Protein AF-A0A814L2R9-F1 (afdb_monomer_lite)

Foldseek 3Di:
DDADDDAADPDAQEAAPEQDAHQELPRLLRHDDPHHAYAHHHNYAHAAYDLNNLQRQQHYAEHYHDQYAYQAYDPSVLNNLNHNYYYHHNYNYDPVRVVVVVVSNVLSNVVVVDPDCLQPDFVCLLVVVLVLQLLLLLLLQVLLLVLQQLLLVLDPDPVSPVCNPPVNSVVSSVVSSVVSNVLSPVSNVFWGRHNPDDRIDGDDPVSVVSVVCCLPVRNAPVSLVSLVVSLVSSVVSLVVVCVVVVVPPPDSPVVSVLVNQLSVLLSVVSCVLRVLLVVLVVVCVVCVPPDPVPDDPVRVVVNVVSNVVSVCSSRPVNSPCNVVSCCVRPPPVVVVVVVVVCCVVPVPDPDDDDDDDDDDDDDDDDDDDDDDDDDD

Structure (mmCIF, N/CA/C/O backbone):
data_AF-A0A814L2R9-F1
#
_entry.id   AF-A0A814L2R9-F1
#
loop_
_atom_site.group_PDB
_atom_site.id
_atom_site.type_symbol
_atom_site.label_atom_id
_atom_site.label_alt_id
_atom_site.label_comp_id
_atom_site.label_asym_id
_atom_site.label_entity_id
_atom_site.label_seq_id
_atom_site.pdbx_PDB_ins_code
_atom_site.Cartn_x
_atom_site.Cartn_y
_atom_site.Cartn_z
_atom_site.occupancy
_atom_site.B_iso_or_equiv
_atom_site.auth_seq_id
_atom_site.auth_comp_id
_atom_site.auth_asym_id
_atom_site.auth_atom_id
_atom_site.pdbx_PDB_model_num
ATOM 1 N N . MET A 1 1 ? 37.575 -17.448 -45.227 1.00 58.44 1 MET A N 1
ATOM 2 C CA . MET A 1 1 ? 37.339 -16.451 -44.166 1.00 58.44 1 MET A CA 1
ATOM 3 C C . MET A 1 1 ? 36.187 -15.574 -44.598 1.00 58.44 1 MET A C 1
ATOM 5 O O . MET A 1 1 ? 36.196 -15.105 -45.732 1.00 58.44 1 MET A O 1
ATOM 9 N N . ILE A 1 2 ? 35.176 -15.445 -43.745 1.00 70.38 2 ILE A N 1
ATOM 10 C CA . ILE A 1 2 ? 33.985 -14.631 -43.993 1.00 70.38 2 ILE A CA 1
ATOM 11 C C . ILE A 1 2 ? 34.269 -13.216 -43.478 1.00 70.38 2 ILE A C 1
ATOM 13 O O . ILE A 1 2 ? 34.720 -13.047 -42.348 1.00 70.38 2 ILE A O 1
ATOM 17 N N . ASN A 1 3 ? 34.029 -12.203 -44.309 1.00 72.69 3 ASN A N 1
ATOM 18 C CA . ASN A 1 3 ? 34.207 -10.786 -43.964 1.00 72.69 3 ASN A CA 1
ATOM 19 C C . ASN A 1 3 ? 32.880 -10.006 -43.906 1.00 72.69 3 ASN A C 1
ATOM 21 O O . ASN A 1 3 ? 32.852 -8.894 -43.384 1.00 72.69 3 ASN A O 1
ATOM 25 N N . HIS A 1 4 ? 31.779 -10.604 -44.375 1.00 67.62 4 HIS A N 1
ATOM 26 C CA . HIS A 1 4 ? 30.427 -10.053 -44.298 1.00 67.62 4 HIS A CA 1
ATOM 27 C C . HIS A 1 4 ? 29.399 -11.157 -44.044 1.00 67.62 4 HIS A C 1
ATOM 29 O O . HIS A 1 4 ? 29.551 -12.283 -44.518 1.00 67.62 4 HIS A O 1
ATOM 35 N N . LEU A 1 5 ? 28.337 -10.824 -43.314 1.00 64.94 5 LEU A N 1
ATOM 36 C CA . LEU A 1 5 ? 27.231 -11.740 -43.065 1.00 64.94 5 LEU A CA 1
ATOM 37 C C . LEU A 1 5 ? 26.356 -11.893 -44.325 1.00 64.94 5 LEU A C 1
ATOM 39 O O . LEU A 1 5 ? 26.053 -10.893 -44.978 1.00 64.94 5 LEU A O 1
ATOM 43 N N . PRO A 1 6 ? 25.921 -13.115 -44.675 1.00 59.91 6 PRO A N 1
ATOM 44 C CA . PRO A 1 6 ? 24.971 -13.327 -45.763 1.00 59.91 6 PRO A CA 1
ATOM 45 C C . PRO A 1 6 ? 23.610 -12.695 -45.433 1.00 59.91 6 PRO A C 1
ATOM 47 O O . PRO A 1 6 ? 23.084 -12.854 -44.332 1.00 59.91 6 PRO A O 1
ATOM 50 N N . ALA A 1 7 ? 23.021 -11.990 -46.401 1.00 55.38 7 ALA A N 1
ATOM 51 C CA . ALA A 1 7 ? 21.691 -11.419 -46.244 1.00 55.38 7 ALA A CA 1
ATOM 52 C C . ALA A 1 7 ? 20.633 -12.537 -46.240 1.00 55.38 7 ALA A C 1
ATOM 54 O O . ALA A 1 7 ? 20.507 -13.266 -47.221 1.00 55.38 7 ALA A O 1
ATOM 55 N N . ASN A 1 8 ? 19.841 -12.599 -45.164 1.00 56.44 8 ASN A N 1
ATOM 56 C CA . ASN A 1 8 ? 18.632 -13.419 -45.020 1.00 56.44 8 ASN A CA 1
ATOM 57 C C . ASN A 1 8 ? 18.855 -14.941 -44.888 1.00 56.44 8 ASN A C 1
ATOM 59 O O . ASN A 1 8 ? 18.829 -15.676 -45.875 1.00 56.44 8 ASN A O 1
ATOM 63 N N . ILE A 1 9 ? 18.982 -15.431 -43.648 1.00 59.94 9 ILE A N 1
ATOM 64 C CA . ILE A 1 9 ? 18.938 -16.871 -43.340 1.00 59.94 9 ILE A CA 1
ATOM 65 C C . ILE A 1 9 ? 17.912 -17.111 -42.221 1.00 59.94 9 ILE A C 1
ATOM 67 O O . ILE A 1 9 ? 18.272 -17.080 -41.046 1.00 59.94 9 ILE A O 1
ATOM 71 N N . PRO A 1 10 ? 16.626 -17.318 -42.550 1.00 57.91 10 PRO A N 1
ATOM 72 C CA . PRO A 1 10 ? 15.598 -17.539 -41.538 1.00 57.91 10 PRO A CA 1
ATOM 73 C C . PRO A 1 10 ? 15.782 -18.891 -40.825 1.00 57.91 10 PRO A C 1
ATOM 75 O O . PRO A 1 10 ? 16.222 -19.868 -41.428 1.00 57.91 10 PRO A O 1
ATOM 78 N N . ASN A 1 11 ? 15.360 -18.962 -39.558 1.00 60.81 11 ASN A N 1
ATOM 79 C CA . ASN A 1 11 ? 15.310 -20.158 -38.699 1.00 60.81 11 ASN A CA 1
ATOM 80 C C . ASN A 1 11 ? 16.655 -20.737 -38.217 1.00 60.81 11 ASN A C 1
ATOM 82 O O . ASN A 1 11 ? 16.765 -21.943 -37.996 1.00 60.81 11 ASN A O 1
ATOM 86 N N . LEU A 1 12 ? 17.675 -19.907 -38.002 1.00 64.06 12 LEU A N 1
ATOM 87 C CA . LEU A 1 12 ? 18.915 -20.365 -37.370 1.00 64.06 12 LEU A CA 1
ATOM 88 C C . LEU A 1 12 ? 18.778 -20.427 -35.844 1.00 64.06 12 LEU A C 1
ATOM 90 O O . LEU A 1 12 ? 18.510 -19.419 -35.196 1.00 64.06 12 LEU A O 1
ATOM 94 N N . HIS A 1 13 ? 19.008 -21.605 -35.263 1.00 69.44 13 HIS A N 1
ATOM 95 C CA . HIS A 1 13 ? 19.061 -21.786 -33.808 1.00 69.44 13 HIS A CA 1
ATOM 96 C C . HIS A 1 13 ? 20.446 -21.470 -33.226 1.00 69.44 13 HIS A C 1
ATOM 98 O O . HIS A 1 13 ? 20.541 -20.941 -32.124 1.00 69.44 13 HIS A O 1
ATOM 104 N N . ILE A 1 14 ? 21.518 -21.765 -33.962 1.00 78.44 14 ILE A N 1
ATOM 105 C CA . ILE A 1 14 ? 22.905 -21.582 -33.524 1.00 78.44 14 ILE A CA 1
ATOM 106 C C . ILE A 1 14 ? 23.670 -20.897 -34.655 1.00 78.44 14 ILE A C 1
ATOM 108 O O . ILE A 1 14 ? 23.582 -21.327 -35.806 1.00 78.44 14 ILE A O 1
ATOM 112 N N . ILE A 1 15 ? 24.403 -19.834 -34.329 1.00 80.38 15 ILE A N 1
ATOM 113 C CA . ILE A 1 15 ? 25.291 -19.125 -35.253 1.00 80.38 15 ILE A CA 1
ATOM 114 C C . ILE A 1 15 ? 26.666 -19.046 -34.604 1.00 80.38 15 ILE A C 1
ATOM 116 O O . ILE A 1 15 ? 26.837 -18.351 -33.608 1.00 80.38 15 ILE A O 1
ATOM 120 N N . GLU A 1 16 ? 27.640 -19.730 -35.193 1.00 85.69 16 GLU A N 1
ATOM 121 C CA . GLU A 1 16 ? 29.040 -19.705 -34.768 1.00 85.69 16 GLU A CA 1
ATOM 122 C C . GLU A 1 16 ? 29.895 -19.261 -35.954 1.00 85.69 16 GLU A C 1
ATOM 124 O O . GLU A 1 16 ? 30.059 -19.992 -36.930 1.00 85.69 16 GLU A O 1
ATOM 129 N N . LEU A 1 17 ? 30.404 -18.034 -35.893 1.00 85.94 17 LEU A N 1
ATOM 130 C CA . LEU A 1 17 ? 31.302 -17.442 -36.886 1.00 85.94 17 LEU A CA 1
ATOM 131 C C . LEU A 1 17 ? 32.619 -17.011 -36.232 1.00 85.94 17 LEU A C 1
ATOM 133 O O . LEU A 1 17 ? 33.206 -15.987 -36.594 1.00 85.94 17 LEU A O 1
ATOM 137 N N . ASP A 1 18 ? 33.088 -17.805 -35.277 1.00 89.38 18 ASP A N 1
ATOM 138 C CA . ASP A 1 18 ? 34.347 -17.571 -34.579 1.00 89.38 18 ASP A CA 1
ATOM 139 C C . ASP A 1 18 ? 35.538 -17.604 -35.554 1.00 89.38 18 ASP A C 1
ATOM 141 O O . ASP A 1 18 ? 35.489 -18.276 -36.589 1.00 89.38 18 ASP A O 1
ATOM 145 N N . SER A 1 19 ? 36.618 -16.883 -35.236 1.00 92.06 19 SER A N 1
ATOM 146 C CA . SER A 1 19 ? 37.861 -16.867 -36.031 1.00 92.06 19 SER A CA 1
ATOM 147 C C . SER A 1 19 ? 37.668 -16.438 -37.496 1.00 92.06 19 SER A C 1
ATOM 149 O O . SER A 1 19 ? 38.195 -17.055 -38.427 1.00 92.06 19 SER A O 1
ATOM 151 N N . ASN A 1 20 ? 36.898 -15.371 -37.714 1.00 90.12 20 ASN A N 1
ATOM 152 C CA . ASN A 1 20 ? 36.673 -14.762 -39.028 1.00 90.12 20 ASN A CA 1
ATOM 153 C C . ASN A 1 20 ? 37.223 -13.324 -39.087 1.00 90.12 20 ASN A C 1
ATOM 155 O O . ASN A 1 20 ? 37.929 -12.858 -38.194 1.00 90.12 20 ASN A O 1
ATOM 159 N N . GLU A 1 21 ? 36.945 -12.611 -40.181 1.00 89.00 21 GLU A N 1
ATOM 160 C CA . GLU A 1 21 ? 37.426 -11.241 -40.393 1.00 89.00 21 GLU A CA 1
ATOM 161 C C . GLU A 1 21 ? 36.296 -10.207 -40.339 1.00 89.00 21 GLU A C 1
ATOM 163 O O . GLU A 1 21 ? 36.368 -9.166 -40.995 1.00 89.00 21 GLU A O 1
ATOM 168 N N . LEU A 1 22 ? 35.240 -10.481 -39.569 1.00 86.69 22 LEU A N 1
ATOM 169 C CA . LEU A 1 22 ? 34.105 -9.570 -39.436 1.00 86.69 22 LEU A CA 1
ATOM 170 C C . LEU A 1 22 ? 34.544 -8.279 -38.743 1.00 86.69 22 LEU A C 1
ATOM 172 O O . LEU A 1 22 ? 35.148 -8.318 -37.675 1.00 86.69 22 LEU A O 1
ATOM 176 N N . THR A 1 23 ? 34.219 -7.132 -39.339 1.00 87.50 23 THR A N 1
ATOM 177 C CA . THR A 1 23 ? 34.561 -5.798 -38.805 1.00 87.50 23 THR A CA 1
ATOM 178 C C . THR A 1 23 ? 33.380 -5.079 -38.157 1.00 87.50 23 THR A C 1
ATOM 180 O O . THR A 1 23 ? 33.569 -4.167 -37.353 1.00 87.50 23 THR A O 1
ATOM 183 N N . SER A 1 24 ? 32.155 -5.501 -38.468 1.00 83.88 24 SER A N 1
ATOM 184 C CA . SER A 1 24 ? 30.922 -4.984 -37.873 1.00 83.88 24 SER A CA 1
ATOM 185 C C . SER A 1 24 ? 29.839 -6.058 -37.869 1.00 83.88 24 SER A C 1
ATOM 187 O O . SER A 1 24 ? 29.825 -6.937 -38.732 1.00 83.88 24 SER A O 1
ATOM 189 N N . LEU A 1 25 ? 28.898 -5.955 -36.929 1.00 76.50 25 LEU A N 1
ATOM 190 C CA . LEU A 1 25 ? 27.662 -6.742 -36.936 1.00 76.50 25 LEU A CA 1
ATOM 191 C C . LEU A 1 25 ? 26.531 -5.941 -37.589 1.00 76.50 25 LEU A C 1
ATOM 193 O O . LEU A 1 25 ? 25.571 -5.534 -36.936 1.00 76.50 25 LEU A O 1
ATOM 197 N N . SER A 1 26 ? 26.667 -5.676 -38.886 1.00 68.19 26 SER A N 1
ATOM 198 C CA . SER A 1 26 ? 25.643 -5.031 -39.714 1.00 68.19 26 SER A CA 1
ATOM 199 C C . SER A 1 26 ? 24.892 -6.076 -40.554 1.00 68.19 26 SER A C 1
ATOM 201 O O . SER A 1 26 ? 25.478 -7.060 -40.999 1.00 68.19 26 SER A O 1
ATOM 203 N N . GLY A 1 27 ? 23.575 -5.907 -40.736 1.00 59.88 27 GLY A N 1
ATOM 204 C CA . GLY A 1 27 ? 22.735 -6.857 -41.489 1.00 59.88 27 GLY A CA 1
ATOM 205 C C . GLY A 1 27 ? 22.185 -8.042 -40.678 1.00 59.88 27 GLY A C 1
ATOM 206 O O . GLY A 1 27 ? 21.528 -8.918 -41.240 1.00 59.88 27 GLY A O 1
ATOM 207 N N . PHE A 1 28 ? 22.389 -8.049 -39.355 1.00 60.94 28 PHE A N 1
ATOM 208 C CA . PHE A 1 28 ? 21.887 -9.087 -38.441 1.00 60.94 28 PHE A CA 1
ATOM 209 C C . PHE A 1 28 ? 20.352 -9.112 -38.316 1.00 60.94 28 PHE A C 1
ATOM 211 O O . PHE A 1 28 ? 19.759 -10.141 -37.988 1.00 60.94 28 PHE A O 1
ATOM 218 N N . GLU 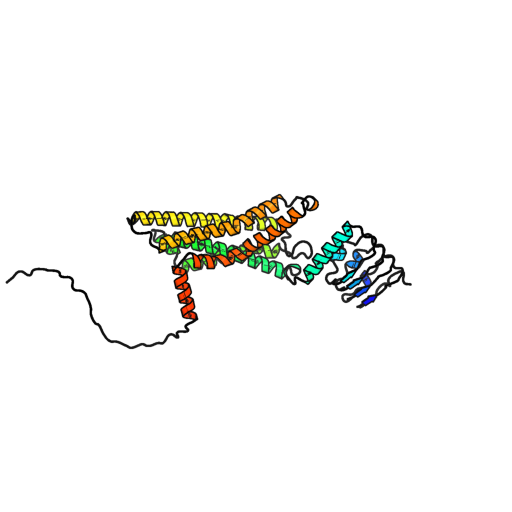A 1 29 ? 19.714 -7.987 -38.652 1.00 55.03 29 GLU A N 1
ATOM 219 C CA . GLU A 1 29 ? 18.262 -7.752 -38.640 1.00 55.03 29 GLU A CA 1
ATOM 220 C C . GLU A 1 29 ? 17.450 -8.750 -39.476 1.00 55.03 29 GLU A C 1
ATOM 222 O O . GLU A 1 29 ? 16.241 -8.886 -39.272 1.00 55.03 29 GLU A O 1
ATOM 227 N N . MET A 1 30 ? 18.103 -9.415 -40.437 1.00 47.50 30 MET A N 1
ATOM 228 C CA . MET A 1 30 ? 17.494 -10.371 -41.366 1.00 47.50 30 MET A CA 1
ATOM 229 C C . MET A 1 30 ? 17.821 -11.841 -41.055 1.00 47.50 30 MET A C 1
ATOM 231 O O . MET A 1 30 ? 17.316 -12.725 -41.741 1.00 47.50 30 MET A O 1
ATOM 235 N N . ILE A 1 31 ? 18.683 -12.123 -40.073 1.00 52.44 31 ILE A N 1
ATOM 236 C CA . ILE A 1 31 ? 19.224 -13.476 -39.821 1.00 52.44 31 ILE A CA 1
ATOM 237 C C . ILE A 1 31 ? 18.552 -14.132 -38.604 1.00 52.44 31 ILE A C 1
ATOM 239 O O . ILE A 1 31 ? 18.408 -15.349 -38.537 1.00 52.44 31 ILE A O 1
ATOM 243 N N . THR A 1 32 ? 18.082 -13.335 -37.646 1.00 51.06 32 THR A N 1
ATOM 244 C CA . THR A 1 32 ? 17.493 -13.837 -36.399 1.00 51.06 32 THR A CA 1
ATOM 245 C C . THR A 1 32 ? 15.973 -13.741 -36.434 1.00 51.06 32 THR A C 1
ATOM 247 O O . THR A 1 32 ? 15.366 -12.749 -36.050 1.00 51.06 32 THR A O 1
ATOM 250 N N . SER A 1 33 ? 15.324 -14.794 -36.927 1.00 50.09 33 SER A N 1
ATOM 251 C CA . SER A 1 33 ? 13.888 -14.993 -36.723 1.00 50.09 33 SER A CA 1
ATOM 252 C C . SER A 1 33 ? 13.667 -15.735 -35.402 1.00 50.09 33 SER A C 1
ATOM 254 O O . SER A 1 33 ? 13.983 -16.920 -35.346 1.00 50.09 33 SER A O 1
ATOM 256 N N . HIS A 1 34 ? 13.150 -15.053 -34.374 1.00 54.00 34 HIS A N 1
ATOM 257 C CA . HIS A 1 34 ? 12.438 -15.545 -33.171 1.00 54.00 34 HIS A CA 1
ATOM 258 C C . HIS A 1 34 ? 12.885 -16.848 -32.458 1.00 54.00 34 HIS A C 1
ATOM 260 O O . HIS A 1 34 ? 12.112 -17.372 -31.664 1.00 54.00 34 HIS A O 1
ATOM 266 N N . ASN A 1 35 ? 14.063 -17.421 -32.734 1.00 54.88 35 ASN A N 1
ATOM 267 C CA . ASN A 1 35 ? 14.415 -18.774 -32.281 1.00 54.88 35 ASN A CA 1
ATOM 268 C C . ASN A 1 35 ? 15.926 -19.049 -32.121 1.00 54.88 35 ASN A C 1
ATOM 270 O O . ASN A 1 35 ? 16.304 -20.182 -31.810 1.00 54.88 35 ASN A O 1
ATOM 274 N N . SER A 1 36 ? 16.809 -18.067 -32.325 1.00 59.69 36 SER A N 1
ATOM 275 C CA . SER A 1 36 ? 18.253 -18.269 -32.127 1.00 59.69 36 SER A CA 1
ATOM 276 C C . SER A 1 36 ? 18.575 -18.359 -30.638 1.00 59.69 36 SER A C 1
ATOM 278 O O . SER A 1 36 ? 18.207 -17.463 -29.887 1.00 59.69 36 SER A O 1
ATOM 280 N N . THR A 1 37 ? 19.247 -19.426 -30.207 1.00 65.94 37 THR A N 1
ATOM 281 C CA . THR A 1 37 ? 19.636 -19.675 -28.814 1.00 65.94 37 THR A CA 1
ATOM 282 C C . THR A 1 37 ? 21.094 -19.313 -28.536 1.00 65.94 37 THR A C 1
ATOM 284 O O . THR A 1 37 ? 21.375 -18.875 -27.420 1.00 65.94 37 THR A O 1
ATOM 287 N N . LEU A 1 38 ? 21.995 -19.438 -29.519 1.00 81.56 38 LEU A N 1
ATOM 288 C CA . LEU A 1 38 ? 23.429 -19.158 -29.371 1.00 81.56 38 LEU A CA 1
ATOM 289 C C . LEU A 1 38 ? 23.977 -18.342 -30.546 1.00 81.56 38 LEU A C 1
ATOM 291 O O . LEU A 1 38 ? 23.778 -18.704 -31.706 1.00 81.56 38 LEU A O 1
ATOM 295 N N . LEU A 1 39 ? 24.705 -17.274 -30.222 1.00 84.94 39 LEU A N 1
ATOM 296 C CA . LEU A 1 39 ? 25.455 -16.424 -31.140 1.00 84.94 39 LEU A CA 1
ATOM 297 C C . LEU A 1 39 ? 26.927 -16.353 -30.703 1.00 84.94 39 LEU A C 1
ATOM 299 O O . LEU A 1 39 ? 27.218 -15.868 -29.611 1.00 84.94 39 LEU A O 1
ATOM 303 N N . SER A 1 40 ? 27.859 -16.781 -31.548 1.00 88.12 40 SER A N 1
ATOM 304 C CA . SER A 1 40 ? 29.299 -16.722 -31.283 1.00 88.12 40 SER A CA 1
ATOM 305 C C . SER A 1 40 ? 30.037 -16.051 -32.438 1.00 88.12 40 SER A C 1
ATOM 307 O O . SER A 1 40 ? 29.907 -16.464 -33.592 1.00 88.12 40 SER A O 1
ATOM 309 N N . PHE A 1 41 ? 30.783 -14.993 -32.121 1.00 89.25 41 PHE A N 1
ATOM 310 C CA . PHE A 1 41 ? 31.654 -14.248 -33.037 1.00 89.25 41 PHE A CA 1
ATOM 311 C C . PHE A 1 41 ? 33.008 -13.951 -32.384 1.00 89.25 41 PHE A C 1
ATOM 313 O O . PHE A 1 41 ? 33.573 -12.864 -32.552 1.00 89.25 41 PHE A O 1
ATOM 320 N N . ASN A 1 42 ? 33.521 -14.887 -31.592 1.00 91.19 42 ASN A N 1
ATOM 321 C CA . ASN A 1 42 ? 34.821 -14.738 -30.951 1.00 91.19 42 ASN A CA 1
ATOM 322 C C . ASN A 1 42 ? 35.927 -14.598 -32.000 1.00 91.19 42 ASN A C 1
ATOM 324 O O . ASN A 1 42 ? 35.786 -15.064 -33.132 1.00 91.19 42 ASN A O 1
ATOM 328 N N . ASP A 1 43 ? 37.030 -13.956 -31.629 1.00 93.75 43 ASP A N 1
ATOM 329 C CA . ASP A 1 43 ? 38.234 -13.881 -32.466 1.00 93.75 43 ASP A CA 1
ATOM 330 C C . ASP A 1 43 ? 37.954 -13.278 -33.854 1.00 93.75 43 ASP A C 1
ATOM 332 O O . ASP A 1 43 ? 38.325 -13.824 -34.893 1.00 93.75 43 ASP A O 1
ATOM 336 N N . ASN A 1 44 ? 37.252 -12.146 -33.871 1.00 92.56 44 ASN A N 1
ATOM 337 C CA . ASN A 1 44 ? 36.968 -11.367 -35.074 1.00 92.56 44 ASN A CA 1
ATOM 338 C C . ASN A 1 44 ? 37.599 -9.961 -34.959 1.00 92.56 44 ASN A C 1
ATOM 340 O O . ASN A 1 44 ? 38.417 -9.675 -34.082 1.00 92.56 44 ASN A O 1
ATOM 344 N N . LYS A 1 45 ? 37.270 -9.054 -35.884 1.00 92.56 45 LYS A N 1
ATOM 345 C CA . LYS A 1 45 ? 37.762 -7.665 -35.906 1.00 92.56 45 LYS A CA 1
ATOM 346 C C . LYS A 1 45 ? 36.629 -6.661 -35.648 1.00 92.56 45 LYS A C 1
ATOM 348 O O . LYS A 1 45 ? 36.704 -5.531 -36.128 1.00 92.56 45 LYS A O 1
ATOM 353 N N . ILE A 1 46 ? 35.578 -7.060 -34.923 1.00 91.31 46 ILE A N 1
ATOM 354 C CA . ILE A 1 46 ? 34.348 -6.270 -34.767 1.00 91.31 46 ILE A CA 1
ATOM 355 C C . ILE A 1 46 ? 34.644 -5.026 -33.929 1.00 91.31 46 ILE A C 1
ATOM 357 O O . ILE A 1 46 ? 34.995 -5.143 -32.757 1.00 91.31 46 ILE A O 1
ATOM 361 N N . GLY A 1 47 ? 34.509 -3.845 -34.535 1.00 88.62 47 GLY A N 1
ATOM 362 C CA . GLY A 1 47 ? 34.730 -2.555 -33.871 1.00 88.62 47 GLY A CA 1
ATOM 363 C C . GLY A 1 47 ? 33.457 -1.915 -33.319 1.00 88.62 47 GLY A C 1
ATOM 364 O O . GLY A 1 47 ? 33.515 -1.175 -32.343 1.00 88.62 47 GLY A O 1
ATOM 365 N N . SER A 1 48 ? 32.301 -2.214 -33.917 1.00 84.31 48 SER A N 1
ATOM 366 C CA . SER A 1 48 ? 31.013 -1.655 -33.505 1.00 84.31 48 SER A CA 1
ATOM 367 C C . SER A 1 48 ? 29.844 -2.601 -33.791 1.00 84.31 48 SER A C 1
ATOM 369 O O . SER A 1 48 ? 29.895 -3.459 -34.683 1.00 84.31 48 SER A O 1
ATOM 371 N N . ILE A 1 49 ? 28.770 -2.423 -33.019 1.00 83.62 49 ILE A N 1
ATOM 372 C CA . ILE A 1 49 ? 27.497 -3.135 -33.162 1.00 83.62 49 ILE A CA 1
ATOM 373 C C . ILE A 1 49 ? 26.416 -2.085 -33.396 1.00 83.62 49 ILE A C 1
ATOM 375 O O . ILE A 1 49 ? 26.285 -1.150 -32.609 1.00 83.62 49 ILE A O 1
ATOM 379 N N . SER A 1 50 ? 25.644 -2.208 -34.476 1.00 79.38 50 SER A N 1
ATOM 380 C CA . SER A 1 50 ? 24.553 -1.267 -34.731 1.00 79.38 50 SER A CA 1
ATOM 381 C C . SER A 1 50 ? 23.358 -1.566 -33.827 1.00 79.38 50 SER A C 1
ATOM 383 O O . SER A 1 50 ? 23.018 -2.722 -33.565 1.00 79.38 50 SER A O 1
ATOM 385 N N . SER A 1 51 ? 22.673 -0.514 -33.382 1.00 71.88 51 SER A N 1
ATOM 386 C CA . SER A 1 51 ? 21.503 -0.663 -32.515 1.00 71.88 51 SER A CA 1
ATOM 387 C C . SER A 1 51 ? 20.344 -1.393 -33.192 1.00 71.88 51 SER A C 1
ATOM 389 O O . SER A 1 51 ? 19.647 -2.200 -32.576 1.00 71.88 51 SER A O 1
ATOM 391 N N . ALA A 1 52 ? 20.183 -1.155 -34.492 1.00 68.38 52 ALA A N 1
ATOM 392 C CA . ALA A 1 52 ? 19.176 -1.804 -35.311 1.00 68.38 52 ALA A CA 1
ATOM 393 C C . ALA A 1 52 ? 19.407 -3.326 -35.419 1.00 68.38 52 ALA A C 1
ATOM 395 O O . ALA A 1 52 ? 18.446 -4.085 -35.294 1.00 68.38 52 ALA A O 1
ATOM 396 N N . SER A 1 53 ? 20.668 -3.785 -35.484 1.00 68.50 53 SER A N 1
ATOM 397 C CA . SER A 1 53 ? 21.013 -5.216 -35.476 1.00 68.50 53 SER A CA 1
ATOM 398 C C . SER A 1 53 ? 20.580 -5.941 -34.202 1.00 68.50 53 SER A C 1
ATOM 400 O O . SER A 1 53 ? 20.219 -7.110 -34.279 1.00 68.50 53 SER A O 1
ATOM 402 N N . LEU A 1 54 ? 20.589 -5.273 -33.043 1.00 70.31 54 LEU A N 1
ATOM 403 C CA . LEU A 1 54 ? 20.205 -5.876 -31.758 1.00 70.31 54 LEU A CA 1
ATOM 404 C C . LEU A 1 54 ? 18.698 -5.820 -31.487 1.00 70.31 54 LEU A C 1
ATOM 406 O O . LEU A 1 54 ? 18.174 -6.650 -30.748 1.00 70.31 54 LEU A O 1
ATOM 410 N N . ALA A 1 55 ? 17.982 -4.878 -32.104 1.00 62.88 55 ALA A N 1
ATOM 411 C CA . ALA A 1 55 ? 16.565 -4.637 -31.832 1.00 62.88 55 ALA A CA 1
ATOM 412 C C . ALA A 1 55 ? 15.627 -5.799 -32.212 1.00 62.88 55 ALA A C 1
ATOM 414 O O . ALA A 1 55 ? 14.467 -5.803 -31.803 1.00 62.88 55 ALA A O 1
ATOM 415 N N . ARG A 1 56 ? 16.111 -6.773 -32.993 1.00 59.47 56 ARG A N 1
ATOM 416 C CA . ARG A 1 56 ? 15.347 -7.945 -33.456 1.00 59.47 56 ARG A CA 1
ATOM 417 C C . ARG A 1 56 ? 15.808 -9.274 -32.851 1.00 59.47 56 ARG A C 1
ATOM 419 O O . ARG A 1 56 ? 15.260 -10.312 -33.199 1.00 59.47 56 ARG A O 1
ATOM 426 N N . ILE A 1 57 ? 16.783 -9.242 -31.943 1.00 65.81 57 ILE A N 1
ATOM 427 C CA . ILE A 1 57 ? 17.345 -10.426 -31.289 1.00 65.81 57 ILE A CA 1
ATOM 428 C C . ILE A 1 57 ? 16.644 -10.619 -29.936 1.00 65.81 57 ILE A C 1
ATOM 430 O O . ILE A 1 57 ? 17.204 -10.337 -28.879 1.00 65.81 57 ILE A O 1
ATOM 434 N N . ASP A 1 58 ? 15.382 -11.042 -29.955 1.00 61.00 58 ASP A N 1
ATOM 435 C CA . ASP A 1 58 ? 14.548 -11.147 -28.752 1.00 61.00 58 ASP A CA 1
ATOM 436 C C . ASP A 1 58 ? 14.721 -12.462 -27.969 1.00 61.00 58 ASP A C 1
ATOM 438 O O . ASP A 1 58 ? 14.362 -12.493 -26.795 1.00 61.00 58 ASP A O 1
ATOM 442 N N . THR A 1 59 ? 15.320 -13.507 -28.562 1.00 64.75 59 THR A N 1
ATOM 443 C CA . THR A 1 59 ? 15.359 -14.873 -27.983 1.00 64.75 59 THR A CA 1
ATOM 444 C C . THR A 1 59 ? 16.750 -15.454 -27.686 1.00 64.75 59 THR A C 1
ATOM 446 O O . THR A 1 59 ? 16.860 -16.638 -27.353 1.00 64.75 59 THR A O 1
ATOM 449 N N . VAL A 1 60 ? 17.833 -14.685 -27.843 1.00 76.38 60 VAL A N 1
ATOM 450 C CA . VAL A 1 60 ? 19.202 -15.222 -27.691 1.00 76.38 60 VAL A CA 1
ATOM 451 C C . VAL A 1 60 ? 19.556 -15.456 -26.229 1.00 76.38 60 VAL A C 1
ATOM 453 O O . VAL A 1 60 ? 19.491 -14.539 -25.418 1.00 76.38 60 VAL A O 1
ATOM 456 N N . ASN A 1 61 ? 19.988 -16.685 -25.915 1.00 75.19 61 ASN A N 1
ATOM 457 C CA . ASN A 1 61 ? 20.410 -17.081 -24.572 1.00 75.19 61 ASN A CA 1
ATOM 458 C C . ASN A 1 61 ? 21.909 -16.874 -24.342 1.00 75.19 61 ASN A C 1
ATOM 460 O O . ASN A 1 61 ? 22.321 -16.555 -23.228 1.00 75.19 61 ASN A O 1
ATOM 464 N N . GLU A 1 62 ? 22.737 -17.098 -25.359 1.00 82.56 62 GLU A N 1
ATOM 465 C CA . GLU A 1 62 ? 24.194 -17.042 -25.230 1.00 82.56 62 GLU A CA 1
ATOM 466 C C . GLU A 1 62 ? 24.780 -16.190 -26.355 1.00 82.56 62 GLU A C 1
ATOM 468 O O . GLU A 1 62 ? 24.523 -16.460 -27.527 1.00 82.56 62 GLU A O 1
ATOM 473 N N . PHE A 1 63 ? 25.543 -15.153 -26.002 1.00 85.94 63 PHE A N 1
ATOM 474 C CA . PHE A 1 63 ? 26.165 -14.241 -26.960 1.00 85.94 63 PHE A CA 1
ATOM 475 C C . PHE A 1 63 ? 27.646 -14.021 -26.626 1.00 85.94 63 PHE A C 1
ATOM 477 O O . PHE A 1 63 ? 27.998 -13.489 -25.569 1.00 85.94 63 PHE A O 1
ATOM 484 N N . TYR A 1 64 ? 28.521 -14.449 -27.532 1.00 88.44 64 TYR A N 1
ATOM 485 C CA . TYR A 1 64 ? 29.970 -14.431 -27.368 1.00 88.44 64 TYR A CA 1
ATOM 486 C C . TYR A 1 64 ? 30.627 -13.512 -28.408 1.00 88.44 64 TYR A C 1
ATOM 488 O O . TYR A 1 64 ? 30.454 -13.680 -29.613 1.00 88.44 64 TYR A O 1
ATOM 496 N N . LEU A 1 65 ? 31.377 -12.524 -27.923 1.00 88.94 65 LEU A N 1
ATOM 497 C CA . LEU A 1 65 ? 32.085 -11.483 -28.678 1.00 88.94 65 LEU A CA 1
ATOM 498 C C . LEU A 1 65 ? 33.511 -11.284 -28.144 1.00 88.94 65 LEU A C 1
ATOM 500 O O . LEU A 1 65 ? 34.087 -10.198 -28.258 1.00 88.94 65 LEU A O 1
ATOM 504 N N . SER A 1 66 ? 34.084 -12.301 -27.503 1.00 91.06 66 SER A N 1
ATOM 505 C CA . SER A 1 66 ? 35.423 -12.180 -26.931 1.00 91.06 66 SER A CA 1
ATOM 506 C C . SER A 1 66 ? 36.493 -12.024 -28.018 1.00 91.06 66 SER A C 1
ATOM 508 O O . SER A 1 66 ? 36.288 -12.447 -29.155 1.00 91.06 66 SER A O 1
ATOM 510 N N . ASN A 1 67 ? 37.617 -11.382 -27.688 1.00 92.50 67 ASN A N 1
ATOM 511 C CA . ASN A 1 67 ? 38.723 -11.123 -28.624 1.00 92.50 67 ASN A CA 1
ATOM 512 C C . ASN A 1 67 ? 38.272 -10.365 -29.892 1.00 92.50 67 ASN A C 1
ATOM 514 O O . ASN A 1 67 ? 38.465 -10.821 -31.017 1.00 92.50 67 ASN A O 1
ATOM 518 N N . ASN A 1 68 ? 37.650 -9.201 -29.700 1.00 93.75 68 ASN A N 1
ATOM 519 C CA . ASN A 1 68 ? 37.228 -8.291 -30.770 1.00 93.75 68 ASN A CA 1
ATOM 520 C C . ASN A 1 68 ? 37.801 -6.878 -30.527 1.00 93.75 68 ASN A C 1
ATOM 522 O O . ASN A 1 68 ? 38.733 -6.688 -29.742 1.00 93.75 68 ASN A O 1
ATOM 526 N N . GLN A 1 69 ? 37.302 -5.864 -31.238 1.00 93.88 69 GLN A N 1
ATOM 527 C CA . GLN A 1 69 ? 37.799 -4.485 -31.174 1.00 93.88 69 GLN A CA 1
ATOM 528 C C . GLN A 1 69 ? 36.746 -3.481 -30.682 1.00 93.88 69 GLN A C 1
ATOM 530 O O . GLN A 1 69 ? 36.886 -2.291 -30.958 1.00 93.88 69 GLN A O 1
ATOM 535 N N . LEU A 1 70 ? 35.722 -3.938 -29.952 1.00 90.06 70 LEU A N 1
ATOM 536 C CA . LEU A 1 70 ? 34.623 -3.096 -29.470 1.00 90.06 70 LEU A CA 1
ATOM 537 C C . LEU A 1 70 ? 35.138 -2.017 -28.515 1.00 90.06 70 LEU A C 1
ATOM 539 O O . LEU A 1 70 ? 35.836 -2.335 -27.550 1.00 90.06 70 LEU A O 1
ATOM 543 N N . THR A 1 71 ? 34.772 -0.766 -28.774 1.00 87.25 71 THR A N 1
ATOM 544 C CA . THR A 1 71 ? 35.064 0.388 -27.903 1.00 87.25 71 THR A CA 1
ATOM 545 C C . THR A 1 71 ? 33.866 0.806 -27.058 1.00 87.25 71 THR A C 1
ATOM 547 O O . THR A 1 71 ? 34.045 1.318 -25.961 1.00 87.25 71 THR A O 1
ATOM 550 N N . GLU A 1 72 ? 32.660 0.511 -27.535 1.00 82.88 72 GLU A N 1
ATOM 551 C CA . GLU A 1 72 ? 31.383 0.764 -26.869 1.00 82.88 72 GLU A CA 1
ATOM 552 C C . GLU A 1 72 ? 30.387 -0.352 -27.223 1.00 82.88 72 GLU A C 1
ATOM 554 O O . GLU A 1 72 ? 30.574 -1.084 -28.206 1.00 82.88 72 GLU A O 1
ATOM 559 N N . LEU A 1 73 ? 29.320 -0.478 -26.435 1.00 80.12 73 LEU A N 1
ATOM 560 C CA . LEU A 1 73 ? 28.135 -1.239 -26.818 1.00 80.12 73 LEU A CA 1
ATOM 561 C C . LEU A 1 73 ? 26.968 -0.271 -27.029 1.00 80.12 73 LEU A C 1
ATOM 563 O O . LEU A 1 73 ? 26.804 0.666 -26.256 1.00 80.12 73 LEU A O 1
ATOM 567 N N . PRO A 1 74 ? 26.121 -0.490 -28.044 1.00 77.88 74 PRO A N 1
ATOM 568 C CA . PRO A 1 74 ? 24.936 0.334 -28.219 1.00 77.88 74 PRO A CA 1
ATOM 569 C C . PRO A 1 74 ? 23.954 0.100 -27.066 1.00 77.88 74 PRO A C 1
ATOM 571 O O . PRO A 1 74 ? 23.759 -1.045 -26.642 1.00 77.88 74 PRO A O 1
ATOM 574 N N . ASP A 1 75 ? 23.247 1.156 -26.651 1.00 68.88 75 ASP A N 1
ATOM 575 C CA . ASP A 1 75 ? 22.226 1.087 -25.595 1.00 68.88 75 ASP A CA 1
ATOM 576 C C . ASP A 1 75 ? 21.287 -0.107 -25.797 1.00 68.88 75 ASP A C 1
ATOM 578 O O . ASP A 1 75 ? 21.029 -0.864 -24.873 1.00 68.88 75 ASP A O 1
ATOM 582 N N . SER A 1 76 ? 20.859 -0.356 -27.037 1.00 71.44 76 SER A N 1
ATOM 583 C CA . SER A 1 76 ? 19.969 -1.452 -27.450 1.00 71.44 76 SER A CA 1
ATOM 584 C C . SER A 1 76 ? 20.391 -2.870 -27.040 1.00 71.44 76 SER A C 1
ATOM 586 O O . SER A 1 76 ? 19.605 -3.792 -27.245 1.00 71.44 76 SER A O 1
ATOM 588 N N . ILE A 1 77 ? 21.577 -3.085 -26.462 1.00 73.81 77 ILE A N 1
ATOM 589 C CA . ILE A 1 77 ? 21.926 -4.351 -25.801 1.00 73.81 77 ILE A CA 1
ATOM 590 C C . ILE A 1 77 ? 20.890 -4.746 -24.727 1.00 73.81 77 ILE A C 1
ATOM 592 O O . ILE A 1 77 ? 20.651 -5.935 -24.528 1.00 73.81 77 ILE A O 1
ATOM 596 N N . TYR A 1 78 ? 20.172 -3.775 -24.134 1.00 65.94 78 TYR A N 1
ATOM 597 C CA . TYR A 1 78 ? 19.050 -4.031 -23.213 1.00 65.94 78 TYR A CA 1
ATOM 598 C C . TYR A 1 78 ? 17.858 -4.766 -23.851 1.00 65.94 78 TYR A C 1
ATOM 600 O O . TYR A 1 78 ? 16.989 -5.262 -23.134 1.00 65.94 78 TYR A O 1
ATOM 608 N N . LEU A 1 79 ? 17.757 -4.811 -25.185 1.00 65.88 79 LEU A N 1
ATOM 609 C CA . LEU A 1 79 ? 16.624 -5.431 -25.881 1.00 65.88 79 LEU A CA 1
ATOM 610 C C . LEU A 1 79 ? 16.708 -6.964 -25.921 1.00 65.88 79 LEU A C 1
ATOM 612 O O . LEU A 1 79 ? 15.689 -7.604 -26.189 1.00 65.88 79 LEU A O 1
ATOM 616 N N . ILE A 1 80 ? 17.871 -7.555 -25.620 1.00 71.81 80 ILE A N 1
ATOM 617 C CA . ILE A 1 80 ? 18.081 -9.011 -25.635 1.00 71.81 80 ILE A CA 1
ATOM 618 C C . ILE A 1 80 ? 17.583 -9.616 -24.316 1.00 71.81 80 ILE A C 1
ATOM 620 O O . ILE A 1 80 ? 18.338 -9.832 -23.368 1.00 71.81 80 ILE A O 1
ATOM 624 N N . LYS A 1 81 ? 16.276 -9.867 -24.243 1.00 65.00 81 LYS A N 1
ATOM 625 C CA . LYS A 1 81 ? 15.564 -10.193 -22.995 1.00 65.00 81 LYS A CA 1
ATOM 626 C C . LYS A 1 81 ? 15.924 -11.529 -22.364 1.00 65.00 81 LYS A C 1
ATOM 628 O O . LYS A 1 81 ? 15.709 -11.657 -21.167 1.00 65.00 81 LYS A O 1
ATOM 633 N N . ASP A 1 82 ? 16.438 -12.477 -23.143 1.00 67.94 82 ASP A N 1
ATOM 634 C CA . ASP A 1 82 ? 16.683 -13.861 -22.716 1.00 67.94 82 ASP A CA 1
ATOM 635 C C . ASP A 1 82 ? 18.177 -14.189 -22.527 1.00 67.94 82 ASP A C 1
ATOM 637 O O . ASP A 1 82 ? 18.538 -15.349 -22.324 1.00 67.94 82 ASP A O 1
ATOM 641 N N . LEU A 1 83 ? 19.055 -13.177 -22.539 1.00 73.12 83 LEU A N 1
ATOM 642 C CA . LEU A 1 83 ? 20.504 -13.370 -22.486 1.00 73.12 83 LEU A CA 1
ATOM 643 C C . LEU A 1 83 ? 20.974 -13.891 -21.116 1.00 73.12 83 LEU A C 1
ATOM 645 O O . LEU A 1 83 ? 20.995 -13.170 -20.121 1.00 73.12 83 LEU A O 1
ATOM 649 N N . LYS A 1 84 ? 21.402 -15.154 -21.071 1.00 71.31 84 LYS A N 1
ATOM 650 C CA . LYS A 1 84 ? 21.916 -15.856 -19.881 1.00 71.31 84 LYS A CA 1
ATOM 651 C C . LYS A 1 84 ? 23.432 -15.808 -19.774 1.00 71.31 84 LYS A C 1
ATOM 653 O O . LYS A 1 84 ? 23.969 -15.816 -18.669 1.00 71.31 84 LYS A O 1
ATOM 658 N N . LYS A 1 85 ? 24.126 -15.811 -20.912 1.00 75.75 85 LYS A N 1
ATOM 659 C CA . LYS A 1 85 ? 25.587 -15.737 -20.979 1.00 75.75 85 LYS A CA 1
ATOM 660 C C . LYS A 1 85 ? 25.993 -14.669 -21.977 1.00 75.75 85 LYS A C 1
ATOM 662 O O . LYS A 1 85 ? 25.617 -14.738 -23.143 1.00 75.75 85 LYS A O 1
ATOM 667 N N . PHE A 1 86 ? 26.795 -13.720 -21.515 1.00 83.12 86 PHE A N 1
ATOM 668 C CA . PHE A 1 86 ? 27.373 -12.683 -22.354 1.00 83.12 86 PHE A CA 1
ATOM 669 C C . PHE A 1 86 ? 28.872 -12.608 -22.104 1.00 83.12 86 PHE A C 1
ATOM 671 O O . PHE A 1 86 ? 29.298 -12.458 -20.958 1.00 83.12 86 PHE A O 1
ATOM 678 N N . ASN A 1 87 ? 29.674 -12.736 -23.158 1.00 81.75 87 ASN A N 1
ATOM 679 C CA . ASN A 1 87 ? 31.123 -12.616 -23.057 1.00 81.75 87 ASN A CA 1
ATOM 680 C C . ASN A 1 87 ? 31.645 -11.581 -24.048 1.00 81.75 87 ASN A C 1
ATOM 682 O O . ASN A 1 87 ? 31.543 -11.760 -25.255 1.00 81.75 87 ASN A O 1
ATOM 686 N N . ILE A 1 88 ? 32.266 -10.536 -23.517 1.00 86.06 88 ILE A N 1
ATOM 687 C CA . ILE A 1 88 ? 32.898 -9.446 -24.270 1.00 86.06 88 ILE A CA 1
ATOM 688 C C . ILE A 1 88 ? 34.351 -9.237 -23.830 1.00 86.06 88 ILE A C 1
ATOM 690 O O . ILE A 1 88 ? 34.924 -8.165 -24.031 1.00 86.06 88 ILE A O 1
ATOM 694 N N . GLN A 1 89 ? 34.954 -10.236 -23.183 1.00 82.94 89 GLN A N 1
ATOM 695 C CA . GLN A 1 89 ? 36.332 -10.149 -22.709 1.00 82.94 89 GLN A CA 1
ATOM 696 C C . GLN A 1 89 ? 37.298 -9.874 -23.865 1.00 82.94 89 GLN A C 1
ATOM 698 O O . GLN A 1 89 ? 37.050 -10.259 -25.005 1.00 82.94 89 GLN A O 1
ATOM 703 N N . ASN A 1 90 ? 38.411 -9.205 -23.561 1.00 86.19 90 ASN A N 1
ATOM 704 C CA . ASN A 1 90 ? 39.440 -8.860 -24.545 1.00 86.19 90 ASN A CA 1
ATOM 705 C C . ASN A 1 90 ? 38.899 -8.018 -25.720 1.00 86.19 90 ASN A C 1
ATOM 707 O O . ASN A 1 90 ? 39.176 -8.287 -26.884 1.00 86.19 90 ASN A O 1
ATOM 711 N N . ASN A 1 91 ? 38.122 -6.987 -25.381 1.00 89.50 91 ASN A N 1
ATOM 712 C CA . ASN A 1 91 ? 37.755 -5.872 -26.255 1.00 89.50 91 ASN A CA 1
ATOM 713 C C . ASN A 1 91 ? 38.416 -4.568 -25.765 1.00 89.50 91 ASN A C 1
ATOM 715 O O . ASN A 1 91 ? 39.076 -4.546 -24.722 1.00 89.50 91 ASN A O 1
ATOM 719 N N . LYS A 1 92 ? 38.225 -3.465 -26.494 1.00 90.00 92 LYS A N 1
ATOM 720 C CA . LYS A 1 92 ? 38.801 -2.138 -26.211 1.00 90.00 92 LYS A CA 1
ATOM 721 C C . LYS A 1 92 ? 37.843 -1.224 -25.427 1.00 90.00 92 LYS A C 1
ATOM 723 O O . LYS A 1 92 ? 37.881 -0.014 -25.596 1.00 90.00 92 LYS A O 1
ATOM 728 N N . LEU A 1 93 ? 36.988 -1.812 -24.587 1.00 84.88 93 LEU A N 1
ATOM 729 C CA . LEU A 1 93 ? 36.019 -1.084 -23.766 1.00 84.88 93 LEU A CA 1
ATOM 730 C C . LEU A 1 93 ? 36.727 -0.318 -22.642 1.00 84.88 93 LEU A C 1
ATOM 732 O O . LEU A 1 93 ? 37.550 -0.894 -21.908 1.00 84.88 93 LEU A O 1
ATOM 736 N N . ASP A 1 94 ? 36.356 0.947 -22.475 1.00 82.44 94 ASP A N 1
ATOM 737 C CA . ASP A 1 94 ? 36.824 1.785 -21.375 1.00 82.44 94 ASP A CA 1
ATOM 738 C C . ASP A 1 94 ?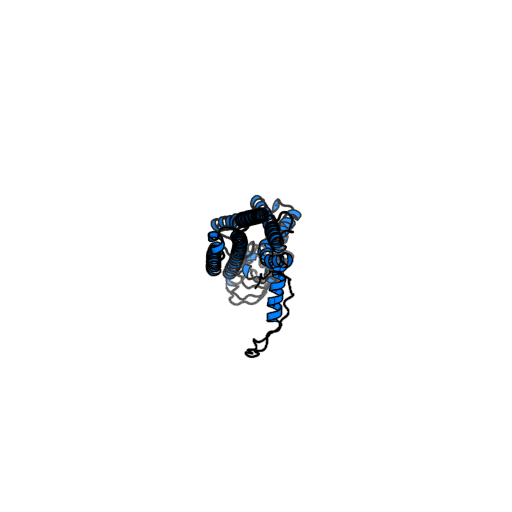 36.256 1.322 -20.022 1.00 82.44 94 ASP A C 1
ATOM 740 O O . ASP A 1 94 ? 35.327 0.516 -19.942 1.00 82.44 94 ASP A O 1
ATOM 744 N N . ALA A 1 95 ? 36.842 1.803 -18.921 1.00 72.75 95 ALA A N 1
ATOM 745 C CA . ALA A 1 95 ? 36.451 1.390 -17.569 1.00 72.75 95 ALA A CA 1
ATOM 746 C C . ALA A 1 95 ? 34.976 1.704 -17.251 1.00 72.75 95 ALA A C 1
ATOM 748 O O . ALA A 1 95 ? 34.297 0.875 -16.654 1.00 72.75 95 ALA A O 1
ATOM 749 N N . ILE A 1 96 ? 34.481 2.857 -17.716 1.00 68.94 96 ILE A N 1
ATOM 750 C CA . ILE A 1 96 ? 33.091 3.300 -17.527 1.00 68.94 96 ILE A CA 1
ATOM 751 C C . ILE A 1 96 ? 32.118 2.345 -18.231 1.00 68.94 96 ILE A C 1
ATOM 753 O O . ILE A 1 96 ? 31.137 1.911 -17.636 1.00 68.94 96 ILE A O 1
ATOM 757 N N . GLU A 1 97 ? 32.429 1.960 -19.470 1.00 73.69 97 GLU A N 1
ATOM 758 C CA . GLU A 1 97 ? 31.636 0.995 -20.238 1.00 73.69 97 GLU A CA 1
ATOM 759 C C . GLU A 1 97 ? 31.626 -0.383 -19.570 1.00 73.69 97 GLU A C 1
ATOM 761 O O . GLU A 1 97 ? 30.589 -1.032 -19.465 1.00 73.69 97 GLU A O 1
ATOM 766 N N . LYS A 1 98 ? 32.770 -0.832 -19.042 1.00 70.94 98 LYS A N 1
ATOM 767 C CA . LYS A 1 98 ? 32.856 -2.112 -18.323 1.00 70.94 98 LYS A CA 1
ATOM 768 C C . LYS A 1 98 ? 31.988 -2.138 -17.064 1.00 70.94 98 LYS A C 1
ATOM 770 O O . LYS A 1 98 ? 31.342 -3.156 -16.822 1.00 70.94 98 LYS A O 1
ATOM 775 N N . GLU A 1 99 ? 31.974 -1.058 -16.283 1.00 67.88 99 GLU A N 1
ATOM 776 C CA . GLU A 1 99 ? 31.114 -0.927 -15.098 1.00 67.88 99 GLU A CA 1
ATOM 777 C C . GLU A 1 99 ? 29.632 -0.893 -15.487 1.00 67.88 99 GLU A C 1
ATOM 779 O O . GLU A 1 99 ? 28.845 -1.683 -14.967 1.00 67.88 99 GLU A O 1
ATOM 784 N N . TRP A 1 100 ? 29.265 -0.070 -16.474 1.00 73.19 100 TRP A N 1
ATOM 785 C CA . TRP A 1 100 ? 27.896 0.025 -16.989 1.00 73.19 100 TRP A CA 1
ATOM 786 C C . TRP A 1 100 ? 27.356 -1.330 -17.471 1.00 73.19 100 TRP A C 1
ATOM 788 O O . TRP A 1 100 ? 26.238 -1.723 -17.130 1.00 73.19 100 TRP A O 1
ATOM 798 N N . ILE A 1 101 ? 28.169 -2.100 -18.197 1.00 70.19 101 ILE A N 1
ATOM 799 C CA . ILE A 1 101 ? 27.784 -3.429 -18.687 1.00 70.19 101 ILE A CA 1
ATOM 800 C C . ILE A 1 101 ? 27.656 -4.434 -17.539 1.00 70.19 101 ILE A C 1
ATOM 802 O O . ILE A 1 101 ? 26.743 -5.260 -17.555 1.00 70.19 101 ILE A O 1
ATOM 806 N N . GLN A 1 102 ? 28.542 -4.391 -16.541 1.00 66.62 102 GLN A N 1
ATOM 807 C CA . GLN A 1 102 ? 28.436 -5.267 -15.371 1.00 66.62 102 GLN A CA 1
ATOM 808 C C . GLN A 1 102 ? 27.170 -4.986 -14.560 1.00 66.62 102 GLN A C 1
ATOM 810 O O . GLN A 1 102 ? 26.496 -5.938 -14.166 1.00 66.62 102 GLN A O 1
ATOM 815 N N . ASP A 1 103 ? 26.806 -3.718 -14.375 1.00 64.50 103 ASP A N 1
ATOM 816 C CA . ASP A 1 103 ? 25.568 -3.321 -13.701 1.00 64.50 103 ASP A CA 1
ATOM 817 C C . ASP A 1 103 ? 24.328 -3.765 -14.487 1.00 64.50 103 ASP A C 1
ATOM 819 O O . ASP A 1 103 ? 23.385 -4.316 -13.908 1.00 64.50 103 ASP A O 1
ATOM 823 N N . ILE A 1 104 ? 24.339 -3.613 -15.816 1.00 65.00 104 ILE A N 1
ATOM 824 C CA . ILE A 1 104 ? 23.256 -4.100 -16.679 1.00 65.00 104 ILE A CA 1
ATOM 825 C C . ILE A 1 104 ? 23.141 -5.616 -16.591 1.00 65.00 104 ILE A C 1
ATOM 827 O O . ILE A 1 104 ? 22.051 -6.122 -16.329 1.00 65.00 104 ILE A O 1
ATOM 831 N N . LEU A 1 105 ? 24.238 -6.354 -16.742 1.00 65.56 105 LEU A N 1
ATOM 832 C CA . LEU A 1 105 ? 24.224 -7.812 -16.657 1.00 65.56 105 LEU A CA 1
ATOM 833 C C . LEU A 1 105 ? 23.773 -8.287 -15.279 1.00 65.56 105 LEU A C 1
ATOM 835 O O . LEU A 1 105 ? 22.961 -9.203 -15.200 1.00 65.56 105 LEU A O 1
ATOM 839 N N . ALA A 1 106 ? 24.227 -7.653 -14.198 1.00 62.81 106 ALA A N 1
ATOM 840 C CA . ALA A 1 106 ? 23.771 -7.955 -12.846 1.00 62.81 106 ALA A CA 1
ATOM 841 C C . ALA A 1 106 ? 22.270 -7.676 -12.681 1.00 62.81 106 ALA A C 1
ATOM 843 O O . ALA A 1 106 ? 21.566 -8.482 -12.073 1.00 62.81 106 ALA A O 1
ATOM 844 N N . SER A 1 107 ? 21.755 -6.590 -13.265 1.00 59.66 107 SER A N 1
ATOM 845 C CA . SER A 1 107 ? 20.325 -6.260 -13.253 1.00 59.66 107 SER A CA 1
ATOM 846 C C . SER A 1 107 ? 19.483 -7.243 -14.077 1.00 59.66 107 SER A C 1
ATOM 848 O O . SER A 1 107 ? 18.422 -7.667 -13.618 1.00 59.66 107 SER A O 1
ATOM 850 N N . MET A 1 108 ? 19.978 -7.693 -15.235 1.00 56.59 108 MET A N 1
ATOM 851 C CA . MET A 1 108 ? 19.338 -8.706 -16.081 1.00 56.59 108 MET A CA 1
ATOM 852 C C . MET A 1 108 ? 19.362 -10.083 -15.404 1.00 56.59 108 MET A C 1
ATOM 854 O O . MET A 1 108 ? 18.351 -10.779 -15.355 1.00 56.59 108 MET A O 1
ATOM 858 N N . LEU A 1 109 ? 20.478 -10.468 -14.783 1.00 54.69 109 LEU A N 1
ATOM 859 C CA . LEU A 1 109 ? 20.618 -11.735 -14.057 1.00 54.69 109 LEU A CA 1
ATOM 860 C C . LEU A 1 109 ? 19.785 -11.745 -12.758 1.00 54.69 109 LEU A C 1
ATOM 862 O O . LEU A 1 109 ? 19.179 -12.760 -12.400 1.00 54.69 109 LEU A O 1
ATOM 866 N N . ALA A 1 110 ? 19.659 -10.594 -12.091 1.00 53.34 110 ALA A N 1
ATOM 867 C CA . ALA A 1 110 ? 18.716 -10.376 -10.992 1.00 53.34 110 ALA A CA 1
ATOM 868 C C . ALA A 1 110 ? 17.246 -10.402 -11.461 1.00 53.34 110 ALA A C 1
ATOM 870 O O . ALA A 1 110 ? 16.371 -10.862 -10.725 1.00 53.34 110 ALA A O 1
ATOM 871 N N . PHE A 1 111 ? 16.963 -9.955 -12.689 1.00 49.81 111 PHE A N 1
ATOM 872 C CA . PHE A 1 111 ? 15.643 -10.029 -13.321 1.00 49.81 111 PHE A CA 1
ATOM 873 C C . PHE A 1 111 ? 15.229 -11.481 -13.616 1.00 49.81 111 PHE A C 1
ATOM 875 O O . PHE A 1 111 ? 14.096 -11.849 -13.314 1.00 49.81 111 PHE A O 1
ATOM 882 N N . PHE A 1 112 ? 16.142 -12.342 -14.083 1.00 47.16 112 PHE A N 1
ATOM 883 C CA . PHE A 1 112 ? 15.853 -13.775 -14.277 1.00 47.16 112 PHE A CA 1
ATOM 884 C C . PHE A 1 112 ? 15.667 -14.553 -12.971 1.00 47.16 112 PHE A C 1
ATOM 886 O O . PHE A 1 112 ? 14.940 -15.546 -12.933 1.00 47.16 112 PHE A O 1
ATOM 893 N N . THR A 1 113 ? 16.320 -14.126 -11.889 1.00 44.59 113 THR A N 1
ATOM 894 C CA . THR A 1 113 ? 16.213 -14.793 -10.581 1.00 44.59 113 THR A CA 1
ATOM 895 C C . THR A 1 113 ? 15.009 -14.313 -9.766 1.00 44.59 113 THR A C 1
ATOM 897 O O . THR A 1 113 ? 14.503 -15.064 -8.931 1.00 44.59 113 THR A O 1
ATOM 900 N N . ASN A 1 114 ? 14.463 -13.126 -10.059 1.00 53.94 114 ASN A N 1
ATOM 901 C CA . ASN A 1 114 ? 13.198 -12.643 -9.507 1.00 53.94 114 ASN A CA 1
ATOM 902 C C . ASN A 1 114 ? 12.079 -12.703 -10.554 1.00 53.94 114 ASN A C 1
ATOM 904 O O . ASN A 1 114 ? 11.757 -11.705 -11.195 1.00 53.94 114 ASN A O 1
ATOM 908 N N . ASN A 1 115 ? 11.405 -13.855 -10.638 1.00 57.78 115 ASN A N 1
ATOM 909 C CA . ASN A 1 115 ? 10.144 -14.063 -11.367 1.00 57.78 115 ASN A CA 1
ATOM 910 C C . ASN A 1 115 ? 8.971 -13.240 -10.780 1.00 57.78 115 ASN A C 1
ATOM 912 O O . ASN A 1 115 ? 7.913 -13.786 -10.474 1.00 57.78 115 ASN A O 1
ATOM 916 N N . ASN A 1 116 ? 9.133 -11.932 -10.566 1.00 65.56 116 ASN A N 1
ATOM 917 C CA . ASN A 1 116 ? 8.065 -11.053 -10.114 1.00 65.56 116 ASN A CA 1
ATOM 918 C C . ASN A 1 116 ? 7.304 -10.506 -11.334 1.00 65.56 116 ASN A C 1
ATOM 920 O O . ASN A 1 116 ? 7.845 -9.672 -12.069 1.00 65.56 116 ASN A O 1
ATOM 924 N N . PRO A 1 117 ? 6.034 -10.904 -11.546 1.00 69.62 117 PRO A N 1
ATOM 925 C CA . PRO A 1 117 ? 5.276 -10.495 -12.724 1.00 69.62 117 PRO A CA 1
ATOM 926 C C . PRO A 1 117 ? 5.026 -8.987 -12.821 1.00 69.62 117 PRO A C 1
ATOM 928 O O . PRO A 1 117 ? 4.647 -8.499 -13.883 1.00 69.62 117 PRO A O 1
ATOM 931 N N . SER A 1 118 ? 5.270 -8.213 -11.754 1.00 69.94 118 SER A N 1
ATOM 932 C CA . SER A 1 118 ? 5.133 -6.749 -11.785 1.00 69.94 118 SER A CA 1
ATOM 933 C C . SER A 1 118 ? 6.090 -6.050 -12.745 1.00 69.94 118 SER A C 1
ATOM 935 O O . SER A 1 118 ? 5.847 -4.896 -13.090 1.00 69.94 118 SER A O 1
ATOM 937 N N . ASN A 1 119 ? 7.164 -6.720 -13.160 1.00 66.00 119 ASN A N 1
ATOM 938 C CA . ASN A 1 119 ? 8.247 -6.099 -13.920 1.00 66.00 119 ASN A CA 1
ATOM 939 C C . ASN A 1 119 ? 7.993 -6.151 -15.434 1.00 66.00 119 ASN A C 1
ATOM 941 O O . ASN A 1 119 ? 8.557 -5.355 -16.177 1.00 66.00 119 ASN A O 1
ATOM 945 N N . TYR A 1 120 ? 7.137 -7.071 -15.885 1.00 67.94 120 TYR A N 1
ATOM 946 C CA . TYR A 1 120 ? 6.867 -7.310 -17.305 1.00 67.94 120 TYR A CA 1
ATOM 947 C C . TYR A 1 120 ? 5.373 -7.385 -17.654 1.00 67.94 120 TYR A C 1
ATOM 949 O O . TYR A 1 120 ? 5.023 -7.326 -18.829 1.00 67.94 120 TYR A O 1
ATOM 957 N N . SER A 1 121 ? 4.480 -7.530 -16.667 1.00 81.75 121 SER A N 1
ATOM 958 C CA . SER A 1 121 ? 3.033 -7.545 -16.888 1.00 81.75 121 SER A CA 1
ATOM 959 C C . SER A 1 121 ? 2.389 -6.272 -16.351 1.00 81.75 121 SER A C 1
ATOM 961 O O . SER A 1 121 ? 2.218 -6.101 -15.140 1.00 81.75 121 SER A O 1
ATOM 963 N N . ASP A 1 122 ? 1.939 -5.411 -17.265 1.00 82.94 122 ASP A N 1
ATOM 964 C CA . ASP A 1 122 ? 1.147 -4.218 -16.943 1.00 82.94 122 ASP A CA 1
ATOM 965 C C . ASP A 1 122 ? -0.112 -4.563 -16.144 1.00 82.94 122 ASP A C 1
ATOM 967 O O . ASP A 1 122 ? -0.469 -3.862 -15.198 1.00 82.94 122 ASP A O 1
ATOM 971 N N . VAL A 1 123 ? -0.779 -5.663 -16.499 1.00 86.19 123 VAL A N 1
ATOM 972 C CA . VAL A 1 123 ? -2.009 -6.108 -15.833 1.00 86.19 123 VAL A CA 1
ATOM 973 C C . VAL A 1 123 ? -1.724 -6.465 -14.378 1.00 86.19 123 VAL A C 1
ATOM 975 O O . VAL A 1 123 ? -2.403 -5.971 -13.476 1.00 86.19 123 VAL A O 1
ATOM 978 N N . TYR A 1 124 ? -0.690 -7.270 -14.129 1.00 85.12 124 TYR A N 1
ATOM 979 C CA . TYR A 1 124 ? -0.319 -7.652 -12.770 1.00 85.12 124 TYR A CA 1
ATOM 980 C C . TYR A 1 124 ? 0.159 -6.445 -11.953 1.00 85.12 124 TYR A C 1
ATOM 982 O O . TYR A 1 124 ? -0.282 -6.257 -10.820 1.00 85.12 124 TYR A O 1
ATOM 990 N N . CYS A 1 125 ? 1.000 -5.593 -12.547 1.00 86.44 125 CYS A N 1
ATOM 991 C CA . CYS A 1 125 ? 1.455 -4.320 -11.984 1.00 86.44 125 CYS A CA 1
ATOM 992 C C . CYS A 1 125 ? 0.276 -3.463 -11.489 1.00 86.44 125 CYS A C 1
ATOM 994 O O . CYS A 1 125 ? 0.249 -3.045 -10.325 1.00 86.44 125 CYS A O 1
ATOM 996 N N . LYS A 1 126 ? -0.739 -3.269 -12.335 1.00 91.56 126 LYS A N 1
ATOM 997 C CA . LYS A 1 126 ? -1.933 -2.474 -12.020 1.00 91.56 126 LYS A CA 1
ATOM 998 C C . LYS A 1 126 ? -2.799 -3.115 -10.942 1.00 91.56 126 LYS A C 1
ATOM 1000 O O . LYS A 1 126 ? -3.128 -2.451 -9.962 1.00 91.56 126 LYS A O 1
ATOM 1005 N N . ILE A 1 127 ? -3.146 -4.396 -11.085 1.00 91.88 127 ILE A N 1
ATOM 1006 C CA . ILE A 1 127 ? -4.018 -5.102 -10.130 1.00 91.88 127 ILE A CA 1
ATOM 1007 C C . ILE A 1 127 ? -3.365 -5.160 -8.750 1.00 91.88 127 ILE A C 1
ATOM 1009 O O . ILE A 1 127 ? -4.011 -4.858 -7.747 1.00 91.88 127 ILE A O 1
ATOM 1013 N N . ARG A 1 128 ? -2.074 -5.494 -8.684 1.00 89.69 128 ARG A N 1
ATOM 1014 C CA . ARG A 1 128 ? -1.329 -5.566 -7.425 1.00 89.69 128 ARG A CA 1
ATOM 1015 C C . ARG A 1 128 ? -1.342 -4.225 -6.694 1.00 89.69 128 ARG A C 1
ATOM 1017 O O . ARG A 1 128 ? -1.688 -4.182 -5.516 1.00 89.69 128 ARG A O 1
ATOM 1024 N N . ASN A 1 129 ? -1.006 -3.133 -7.381 1.00 89.69 129 ASN A N 1
ATOM 1025 C CA . ASN A 1 129 ? -0.978 -1.807 -6.761 1.00 89.69 129 ASN A CA 1
ATOM 1026 C C . ASN A 1 129 ? -2.376 -1.288 -6.410 1.00 89.69 129 ASN A C 1
ATOM 1028 O O . ASN A 1 129 ? -2.538 -0.656 -5.363 1.00 89.69 129 ASN A O 1
ATOM 1032 N N . TYR A 1 130 ? -3.392 -1.611 -7.215 1.00 94.25 130 TYR A N 1
ATOM 1033 C CA . TYR A 1 130 ? -4.788 -1.330 -6.887 1.00 94.25 130 TYR A CA 1
ATOM 1034 C C . TYR A 1 130 ? -5.196 -2.022 -5.583 1.00 94.25 130 TYR A C 1
ATOM 1036 O O . TYR A 1 130 ? -5.690 -1.366 -4.669 1.00 94.25 130 TYR A O 1
ATOM 1044 N N . MET A 1 131 ? -4.923 -3.323 -5.451 1.00 93.31 131 MET A N 1
ATOM 1045 C CA . MET A 1 131 ? -5.260 -4.107 -4.258 1.00 93.31 131 MET A CA 1
ATOM 1046 C C . MET A 1 131 ? -4.535 -3.609 -3.007 1.00 93.31 131 MET A C 1
ATOM 1048 O O . MET A 1 131 ? -5.144 -3.520 -1.938 1.00 93.31 131 MET A O 1
ATOM 1052 N N . ILE A 1 132 ? -3.253 -3.251 -3.133 1.00 89.62 132 ILE A N 1
ATOM 1053 C CA . ILE A 1 132 ? -2.473 -2.674 -2.031 1.00 89.62 132 ILE A CA 1
ATOM 1054 C C . ILE A 1 132 ? -3.111 -1.360 -1.571 1.00 89.62 132 ILE A C 1
ATOM 1056 O O . ILE A 1 132 ? -3.418 -1.218 -0.387 1.00 89.62 132 ILE A O 1
ATOM 1060 N N . ASN A 1 133 ? -3.377 -0.427 -2.487 1.00 91.50 133 ASN A N 1
ATOM 1061 C CA . ASN A 1 133 ? -3.953 0.874 -2.139 1.00 91.50 133 ASN A CA 1
ATOM 1062 C C . ASN A 1 133 ? -5.391 0.758 -1.615 1.00 91.50 133 ASN A C 1
ATOM 1064 O O . ASN A 1 133 ? -5.729 1.378 -0.609 1.00 91.50 133 ASN A O 1
ATOM 1068 N N . PHE A 1 134 ? -6.222 -0.094 -2.216 1.00 94.12 134 PHE A N 1
ATOM 1069 C CA . PHE A 1 134 ? -7.565 -0.392 -1.716 1.00 94.12 134 PHE A CA 1
ATOM 1070 C C . PHE A 1 134 ? -7.535 -0.912 -0.273 1.00 94.12 134 PHE A C 1
ATOM 1072 O O . PHE A 1 134 ? -8.289 -0.434 0.581 1.00 94.12 134 PHE A O 1
ATOM 1079 N N . SER A 1 135 ? -6.634 -1.854 0.019 1.00 91.94 135 SER A N 1
ATOM 1080 C CA . SER A 1 135 ? -6.465 -2.417 1.364 1.00 91.94 135 SER A CA 1
ATOM 1081 C C . SER A 1 135 ? -6.011 -1.352 2.362 1.00 91.94 135 SER A C 1
ATOM 1083 O O . SER A 1 135 ? -6.529 -1.284 3.475 1.00 91.94 135 SER A O 1
ATOM 1085 N N . GLN A 1 136 ? -5.086 -0.488 1.944 1.00 89.88 136 GLN A N 1
ATOM 1086 C CA . GLN A 1 136 ? -4.552 0.625 2.728 1.00 89.88 136 GLN A CA 1
ATOM 1087 C C . GLN A 1 136 ? -5.625 1.681 3.052 1.00 89.88 136 GLN A C 1
ATOM 1089 O O . GLN A 1 136 ? -5.718 2.126 4.198 1.00 89.88 136 GLN A O 1
ATOM 1094 N N . PHE A 1 137 ? -6.468 2.070 2.094 1.00 92.06 137 PHE A N 1
ATOM 1095 C CA . PHE A 1 137 ? -7.565 3.004 2.360 1.00 92.06 137 PHE A CA 1
ATOM 1096 C C . PHE A 1 137 ? -8.635 2.379 3.258 1.00 92.06 137 PHE A C 1
ATOM 1098 O O . PHE A 1 137 ? -9.071 3.001 4.230 1.00 92.06 137 PHE A O 1
ATOM 1105 N N . SER A 1 138 ? -9.018 1.133 2.975 1.00 91.94 138 SER A N 1
ATOM 1106 C CA . SER A 1 138 ? -10.069 0.432 3.717 1.00 91.94 138 SER A CA 1
ATOM 1107 C C . SER A 1 138 ? -9.675 0.190 5.175 1.00 91.94 138 SER A C 1
ATOM 1109 O O . SER A 1 138 ? -10.468 0.453 6.079 1.00 91.94 138 SER A O 1
ATOM 1111 N N . SER A 1 139 ? -8.435 -0.242 5.438 1.00 89.69 139 SER A N 1
ATOM 1112 C CA . SER A 1 139 ? -7.957 -0.504 6.803 1.00 89.69 139 SER A CA 1
ATOM 1113 C C . SER A 1 139 ? -7.988 0.755 7.675 1.00 89.69 139 SER A C 1
ATOM 1115 O O . SER A 1 139 ? -8.449 0.718 8.820 1.00 89.69 139 SER A O 1
ATOM 1117 N N . ARG A 1 140 ? -7.584 1.900 7.117 1.00 89.31 140 ARG A N 1
ATOM 1118 C CA . ARG A 1 140 ? -7.627 3.206 7.791 1.00 89.31 140 ARG A CA 1
ATOM 1119 C C . ARG A 1 140 ? -9.052 3.695 8.009 1.00 89.31 140 ARG A C 1
ATOM 1121 O O . ARG A 1 140 ? -9.374 4.142 9.110 1.00 89.31 140 ARG A O 1
ATOM 1128 N N . ALA A 1 141 ? -9.919 3.562 7.006 1.00 92.50 141 ALA A N 1
ATOM 1129 C CA . ALA A 1 141 ? -11.328 3.919 7.129 1.00 92.50 141 ALA A CA 1
ATOM 1130 C C . ALA A 1 141 ? -12.013 3.120 8.248 1.00 92.50 141 ALA A C 1
ATOM 1132 O O . ALA A 1 141 ? -12.701 3.704 9.086 1.00 92.50 141 ALA A O 1
ATOM 1133 N N . PHE A 1 142 ? -11.768 1.810 8.338 1.00 90.62 142 PHE A N 1
ATOM 1134 C CA . PHE A 1 142 ? -12.326 0.969 9.404 1.00 90.62 142 PHE A CA 1
ATOM 1135 C C . PHE A 1 142 ? -11.830 1.357 10.789 1.00 90.62 142 PHE A C 1
ATOM 1137 O O . PHE A 1 142 ? -12.605 1.365 11.743 1.00 90.62 142 PHE A O 1
ATOM 1144 N N . ILE A 1 143 ? -10.562 1.737 10.908 1.00 87.62 143 ILE A N 1
ATOM 1145 C CA . ILE A 1 143 ? -10.008 2.241 12.161 1.00 87.62 143 ILE A CA 1
ATOM 1146 C C . ILE A 1 143 ? -10.682 3.559 12.577 1.00 87.62 143 ILE A C 1
ATOM 1148 O O . ILE A 1 143 ? -11.067 3.700 13.740 1.00 87.62 143 ILE A O 1
ATOM 1152 N N . ILE A 1 144 ? -10.876 4.501 11.649 1.00 92.00 144 ILE A N 1
ATOM 1153 C CA . ILE A 1 144 ? -11.579 5.764 11.925 1.00 92.00 144 ILE A CA 1
ATOM 1154 C C . ILE A 1 144 ? -13.031 5.486 12.330 1.00 92.00 144 ILE A C 1
ATOM 1156 O O . ILE A 1 144 ? -13.504 6.046 13.320 1.00 92.00 144 ILE A O 1
ATOM 1160 N N . LEU A 1 145 ? -13.722 4.587 11.623 1.00 92.56 145 LEU A N 1
ATOM 1161 C CA . LEU A 1 145 ? -15.083 4.165 11.960 1.00 92.56 145 LEU A CA 1
ATOM 1162 C C . LEU A 1 145 ? -15.152 3.500 13.340 1.00 92.56 145 LEU A C 1
ATOM 1164 O O . LEU A 1 145 ? -16.073 3.785 14.099 1.00 92.56 145 LEU A O 1
ATOM 1168 N N . ALA A 1 146 ? -14.165 2.686 13.715 1.00 88.69 146 ALA A N 1
ATOM 1169 C CA . ALA A 1 146 ? -14.085 2.092 15.049 1.00 88.69 146 ALA A CA 1
ATOM 1170 C C . ALA A 1 146 ? -13.848 3.150 16.143 1.00 88.69 146 ALA A C 1
ATOM 1172 O O . ALA A 1 146 ? -14.429 3.072 17.229 1.00 88.69 146 ALA A O 1
ATOM 1173 N N . CYS A 1 147 ? -13.022 4.167 15.878 1.00 90.31 147 CYS A N 1
ATOM 1174 C CA . CYS A 1 147 ? -12.858 5.315 16.775 1.00 90.31 147 CYS A CA 1
ATOM 1175 C C . CYS A 1 147 ? -14.159 6.124 16.901 1.00 90.31 147 CYS A C 1
ATOM 1177 O O . CYS A 1 147 ? -14.514 6.545 18.004 1.00 90.31 147 CYS A O 1
ATOM 1179 N N . LEU A 1 148 ? -14.881 6.313 15.795 1.00 93.00 148 LEU A N 1
ATOM 1180 C CA . LEU A 1 148 ? -16.168 7.002 15.765 1.00 93.00 148 LEU A CA 1
ATOM 1181 C C . LEU A 1 148 ? -17.231 6.231 16.556 1.00 93.00 148 LEU A C 1
ATOM 1183 O O . LEU A 1 148 ? -17.934 6.832 17.366 1.00 93.00 148 LEU A O 1
ATOM 1187 N N . ASP A 1 149 ? -17.310 4.914 16.380 1.00 90.88 149 ASP A N 1
ATOM 1188 C CA . ASP A 1 149 ? -18.229 4.047 17.118 1.00 90.88 149 ASP A CA 1
ATOM 1189 C C . ASP A 1 149 ? -18.008 4.160 18.634 1.00 90.88 149 ASP A C 1
ATOM 1191 O O . ASP A 1 149 ? -18.934 4.477 19.382 1.00 90.88 149 ASP A O 1
ATOM 1195 N N . ARG A 1 150 ? -16.753 4.056 19.093 1.00 88.50 150 ARG A N 1
ATOM 1196 C CA . ARG A 1 150 ? -16.396 4.245 20.513 1.00 88.50 150 ARG A CA 1
ATOM 1197 C C . ARG A 1 150 ? -16.801 5.625 21.031 1.00 88.50 150 ARG A C 1
ATOM 1199 O O . ARG A 1 150 ? -17.369 5.739 22.118 1.00 88.50 150 ARG A O 1
ATOM 1206 N N . PHE A 1 151 ? -16.551 6.675 20.252 1.00 91.56 151 PHE A N 1
ATOM 1207 C CA . PHE A 1 151 ? -16.940 8.039 20.607 1.00 91.56 151 PHE A CA 1
ATOM 1208 C C . PHE A 1 151 ? -18.463 8.201 20.759 1.00 91.56 151 PHE A C 1
ATOM 1210 O O . PHE A 1 151 ? -18.930 8.884 21.684 1.00 91.56 151 PHE A O 1
ATOM 1217 N N . LEU A 1 152 ? -19.236 7.587 19.859 1.00 91.19 152 LEU A N 1
ATOM 1218 C CA . LEU A 1 152 ? -20.698 7.614 19.864 1.00 91.19 152 LEU A CA 1
ATOM 1219 C C . LEU A 1 152 ? -21.273 6.808 21.035 1.00 91.19 152 LEU A C 1
ATOM 1221 O O . LEU A 1 152 ? -22.169 7.307 21.720 1.00 91.19 152 LEU A O 1
ATOM 1225 N N . LEU A 1 153 ? -20.714 5.632 21.337 1.00 87.62 153 LEU A N 1
ATOM 1226 C CA . LEU A 1 153 ? -21.106 4.797 22.480 1.00 87.62 153 LEU A CA 1
ATOM 1227 C C . LEU A 1 153 ? -20.894 5.504 23.824 1.00 87.62 153 LEU A C 1
ATOM 1229 O O . LEU A 1 153 ? -21.735 5.396 24.718 1.00 87.62 153 LEU A O 1
ATOM 1233 N N . CYS A 1 154 ? -19.821 6.286 23.962 1.00 86.25 154 CYS A N 1
ATOM 1234 C CA . CYS A 1 154 ? -19.558 7.084 25.163 1.00 86.25 154 CYS A CA 1
ATOM 1235 C C . CYS A 1 154 ? -20.457 8.332 25.295 1.00 86.25 154 CYS A C 1
ATOM 1237 O O . CYS A 1 154 ? -20.362 9.054 26.295 1.00 86.25 154 CYS A O 1
ATOM 1239 N N . SER A 1 155 ? -21.314 8.627 24.310 1.00 88.06 155 SER A N 1
ATOM 1240 C CA . SER A 1 155 ? -22.231 9.768 24.365 1.00 88.06 155 SER A CA 1
ATOM 1241 C C . SER A 1 155 ? -23.373 9.543 25.353 1.00 88.06 155 SER A C 1
ATOM 1243 O O . SER A 1 155 ? -23.959 8.461 25.433 1.00 88.06 155 SER A O 1
ATOM 1245 N N . THR A 1 156 ? -23.761 10.602 26.065 1.00 83.94 156 THR A N 1
ATOM 1246 C CA . THR A 1 156 ? -24.976 10.601 26.892 1.00 83.94 156 THR A CA 1
ATOM 1247 C C . THR A 1 156 ? -26.250 10.765 26.062 1.00 83.94 156 THR A C 1
ATOM 1249 O O . THR A 1 156 ? -27.328 10.420 26.537 1.00 83.94 156 THR A O 1
ATOM 1252 N N . SER A 1 157 ? -26.145 11.257 24.822 1.00 89.69 157 SER A N 1
ATOM 1253 C CA . SER A 1 157 ? -27.293 11.464 23.936 1.00 89.69 157 SER A CA 1
ATOM 1254 C C . SER A 1 157 ? -27.767 10.149 23.315 1.00 89.69 157 SER A C 1
ATOM 1256 O O . SER A 1 157 ? -27.015 9.468 22.61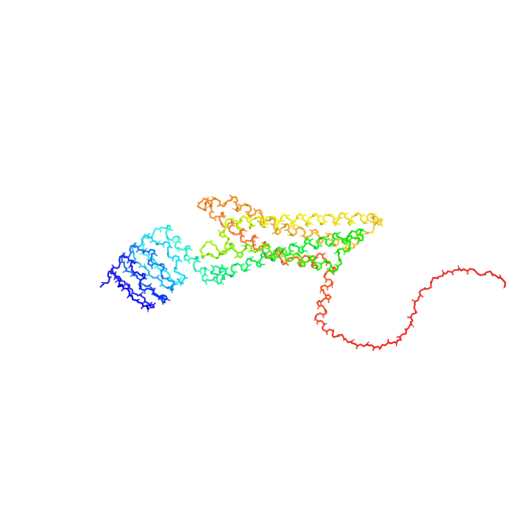6 1.00 89.69 157 SER A O 1
ATOM 1258 N N . VAL A 1 158 ? -29.049 9.826 23.509 1.00 87.81 158 VAL A N 1
ATOM 1259 C CA . VAL A 1 158 ? -29.689 8.643 22.909 1.00 87.81 158 VAL A CA 1
ATOM 1260 C C . VAL A 1 158 ? -29.641 8.707 21.381 1.00 87.81 158 VAL A C 1
ATOM 1262 O O . VAL A 1 158 ? -29.334 7.702 20.745 1.00 87.81 158 VAL A O 1
ATOM 1265 N N . ARG A 1 159 ? -29.856 9.892 20.792 1.00 90.56 159 ARG A N 1
ATOM 1266 C CA . ARG A 1 159 ? -29.815 10.104 19.335 1.00 90.56 159 ARG A CA 1
ATOM 1267 C C . ARG A 1 159 ? -28.447 9.765 18.741 1.00 90.56 159 ARG A C 1
ATOM 1269 O O . ARG A 1 159 ? -28.381 9.179 17.672 1.00 90.56 159 ARG A O 1
ATOM 1276 N N . GLN A 1 160 ? -27.355 10.085 19.439 1.00 88.62 160 GLN A N 1
ATOM 1277 C CA . GLN A 1 160 ? -26.004 9.749 18.970 1.00 88.62 160 GLN A CA 1
ATOM 1278 C C . GLN A 1 160 ? -25.720 8.244 19.055 1.00 88.62 160 GLN A C 1
ATOM 1280 O O . GLN A 1 160 ? -25.150 7.681 18.128 1.00 88.62 160 GLN A O 1
ATOM 1285 N N . ARG A 1 161 ? -26.181 7.563 20.111 1.00 88.56 161 ARG A N 1
ATOM 1286 C CA . ARG A 1 161 ? -26.012 6.105 20.248 1.00 88.56 161 ARG A CA 1
ATOM 1287 C C . ARG A 1 161 ? -26.819 5.294 19.233 1.00 88.56 161 ARG A C 1
ATOM 1289 O O . ARG A 1 161 ? -26.467 4.153 18.956 1.00 88.56 161 ARG A O 1
ATOM 1296 N N . GLN A 1 162 ? -27.883 5.859 18.658 1.00 89.56 162 GLN A N 1
ATOM 1297 C CA . GLN A 1 162 ? -28.659 5.182 17.613 1.00 89.56 162 GLN A CA 1
ATOM 1298 C C . GLN A 1 162 ? -27.829 4.884 16.357 1.00 89.56 162 GLN A C 1
ATOM 1300 O O . GLN A 1 162 ? -28.114 3.894 15.690 1.00 89.56 162 GLN A O 1
ATOM 1305 N N . PHE A 1 163 ? -26.784 5.667 16.068 1.00 88.25 163 PHE A N 1
ATOM 1306 C CA . PHE A 1 163 ? -25.880 5.410 14.941 1.00 88.25 163 PHE A CA 1
ATOM 1307 C C . PHE A 1 163 ? -25.053 4.124 15.105 1.00 88.25 163 PHE A C 1
ATOM 1309 O O . PHE A 1 163 ? -24.672 3.526 14.106 1.00 88.25 163 PHE A O 1
ATOM 1316 N N . CYS A 1 164 ? -24.864 3.638 16.336 1.00 87.75 164 CYS A N 1
ATOM 1317 C CA . CYS A 1 164 ? -24.183 2.371 16.627 1.00 87.75 164 CYS A CA 1
ATOM 1318 C C . CYS A 1 164 ? -25.082 1.136 16.416 1.00 87.75 164 CYS A C 1
ATOM 1320 O O . CYS A 1 164 ? -24.689 0.015 16.735 1.00 87.75 164 CYS A O 1
ATOM 1322 N N . ARG A 1 165 ? -26.319 1.302 15.920 1.00 91.94 165 ARG A N 1
ATOM 1323 C CA . ARG A 1 165 ? -27.180 0.157 15.591 1.00 91.94 165 ARG A CA 1
ATOM 1324 C C . ARG A 1 165 ? -26.531 -0.672 14.474 1.00 91.94 165 ARG A C 1
ATOM 1326 O O . ARG A 1 165 ? -26.121 -0.075 13.478 1.00 91.94 165 ARG A O 1
ATOM 1333 N N . PRO A 1 166 ? -26.541 -2.019 14.554 1.00 90.56 166 PRO A N 1
ATOM 1334 C CA . PRO A 1 166 ? -25.862 -2.878 13.580 1.00 90.56 166 PRO A CA 1
ATOM 1335 C C . PRO A 1 166 ? -26.217 -2.566 12.122 1.00 90.56 166 PRO A C 1
ATOM 1337 O O . PRO A 1 166 ? -25.339 -2.487 11.273 1.00 90.56 166 PRO A O 1
ATOM 1340 N N . ILE A 1 167 ? -27.494 -2.293 11.837 1.00 92.38 167 ILE A N 1
ATOM 1341 C CA . ILE A 1 167 ? -27.971 -1.972 10.482 1.00 92.38 167 ILE A CA 1
ATOM 1342 C C . ILE A 1 167 ? -27.337 -0.677 9.945 1.00 92.38 167 ILE A C 1
ATOM 1344 O O . ILE A 1 167 ? -26.994 -0.601 8.769 1.00 92.38 167 ILE A O 1
ATOM 1348 N N . ILE A 1 168 ? -27.176 0.346 10.790 1.00 92.44 168 ILE A N 1
ATOM 1349 C CA . ILE A 1 168 ? -26.573 1.626 10.391 1.00 92.44 168 ILE A CA 1
ATOM 1350 C C . ILE A 1 168 ? -25.058 1.467 10.265 1.00 92.44 168 ILE A C 1
ATOM 1352 O O . ILE A 1 168 ? -24.488 1.903 9.268 1.00 92.44 168 ILE A O 1
ATOM 1356 N N . ALA A 1 169 ? -24.426 0.777 11.216 1.00 90.19 169 ALA A N 1
ATOM 1357 C CA . ALA A 1 169 ? -22.998 0.488 11.178 1.00 90.19 169 ALA A CA 1
ATOM 1358 C C . ALA A 1 169 ? -22.603 -0.273 9.899 1.00 90.19 169 ALA A C 1
ATOM 1360 O O . ALA A 1 169 ? -21.663 0.129 9.218 1.00 90.19 169 ALA A O 1
ATOM 1361 N N . ILE A 1 170 ? -23.365 -1.301 9.504 1.00 91.69 170 ILE A N 1
ATOM 1362 C CA . ILE A 1 170 ? -23.134 -2.042 8.253 1.00 91.69 170 ILE A CA 1
ATOM 1363 C C . ILE A 1 170 ? -23.249 -1.115 7.038 1.00 91.69 170 ILE A C 1
ATOM 1365 O O . ILE A 1 170 ? -22.379 -1.141 6.171 1.00 91.69 170 ILE A O 1
ATOM 1369 N N . LYS A 1 171 ? -24.270 -0.248 6.982 1.00 94.81 171 LYS A N 1
ATOM 1370 C CA . LYS A 1 171 ? -24.412 0.731 5.889 1.00 94.81 171 LYS A CA 1
ATOM 1371 C C . LYS A 1 171 ? -23.218 1.686 5.810 1.00 94.81 171 LYS A C 1
ATOM 1373 O O . LYS A 1 171 ? -22.742 1.958 4.713 1.00 94.81 171 LYS A O 1
ATOM 1378 N N . MET A 1 172 ? -22.711 2.158 6.951 1.00 93.69 172 MET A N 1
ATOM 1379 C CA . MET A 1 172 ? -21.518 3.013 7.007 1.00 93.69 172 MET A CA 1
ATOM 1380 C C . MET A 1 172 ? -20.263 2.281 6.520 1.00 93.69 172 MET A C 1
ATOM 1382 O O . MET A 1 172 ? -19.476 2.861 5.778 1.00 93.69 172 MET A O 1
ATOM 1386 N N . VAL A 1 173 ? -20.094 1.008 6.891 1.00 94.19 173 VAL A N 1
ATOM 1387 C CA . VAL A 1 173 ? -18.974 0.167 6.437 1.00 94.19 173 VAL A CA 1
ATOM 1388 C C . VAL A 1 173 ? -19.034 -0.063 4.928 1.00 94.19 173 VAL A C 1
ATOM 1390 O O . VAL A 1 173 ? -18.035 0.155 4.250 1.00 94.19 173 VAL A O 1
ATOM 1393 N N . VAL A 1 174 ? -20.195 -0.439 4.383 1.00 95.94 174 VAL A N 1
ATOM 1394 C CA . VAL A 1 174 ? -20.377 -0.637 2.932 1.00 95.94 174 VAL A CA 1
ATOM 1395 C C . VAL A 1 174 ? -20.090 0.653 2.170 1.00 95.94 174 VAL A C 1
ATOM 1397 O O . VAL A 1 174 ? -19.356 0.638 1.186 1.00 95.94 174 VAL A O 1
ATOM 1400 N N . PHE A 1 175 ? -20.610 1.783 2.650 1.00 95.94 175 PHE A N 1
ATOM 1401 C CA . PHE A 1 175 ? -20.349 3.085 2.046 1.00 95.94 175 PHE A CA 1
ATOM 1402 C C . PHE A 1 175 ? -18.855 3.444 2.056 1.00 95.94 175 PHE A C 1
ATOM 1404 O O . PHE A 1 175 ? -18.324 3.889 1.040 1.00 95.94 175 PHE A O 1
ATOM 1411 N N . ALA A 1 176 ? -18.158 3.197 3.168 1.00 95.50 176 ALA A N 1
ATOM 1412 C CA . ALA A 1 176 ? -16.718 3.416 3.256 1.00 95.50 176 ALA A CA 1
ATOM 1413 C C . ALA A 1 176 ? -15.936 2.525 2.278 1.00 95.50 176 ALA A C 1
ATOM 1415 O O . ALA A 1 176 ? -15.053 3.027 1.591 1.00 95.50 176 ALA A O 1
ATOM 1416 N N . ILE A 1 177 ? -16.293 1.241 2.152 1.00 96.19 177 ILE A N 1
ATOM 1417 C CA . ILE A 1 177 ? -15.667 0.316 1.191 1.00 96.19 177 ILE A CA 1
ATOM 1418 C C . ILE A 1 177 ? -15.831 0.822 -0.243 1.00 96.19 177 ILE A C 1
ATOM 1420 O O . ILE A 1 177 ? -14.861 0.827 -0.996 1.00 96.19 177 ILE A O 1
ATOM 1424 N N . LEU A 1 178 ? -17.032 1.275 -0.615 1.00 96.81 178 LEU A N 1
ATOM 1425 C CA . LEU A 1 178 ? -17.297 1.803 -1.955 1.00 96.81 178 LEU A CA 1
ATOM 1426 C C . LEU A 1 178 ? -16.434 3.033 -2.256 1.00 96.81 178 LEU A C 1
ATOM 1428 O O . LEU A 1 178 ? -15.817 3.100 -3.315 1.00 96.81 178 LEU A O 1
ATOM 1432 N N . ILE A 1 179 ? -16.319 3.971 -1.310 1.00 95.94 179 ILE A N 1
ATOM 1433 C CA . ILE A 1 179 ? -15.415 5.122 -1.455 1.00 95.94 179 ILE A CA 1
ATOM 1434 C C . ILE A 1 179 ? -13.965 4.649 -1.606 1.00 95.94 179 ILE A C 1
ATOM 1436 O O . ILE A 1 179 ? -13.271 5.078 -2.527 1.00 95.94 179 ILE A O 1
ATOM 1440 N N . CYS A 1 180 ? -13.507 3.746 -0.738 1.00 95.88 180 CYS A N 1
ATOM 1441 C CA . CYS A 1 180 ? -12.143 3.222 -0.770 1.00 95.88 180 CYS A CA 1
ATOM 1442 C C . CYS A 1 180 ? -11.823 2.457 -2.061 1.00 95.88 180 CYS A C 1
ATOM 1444 O O . CYS A 1 180 ? -10.668 2.466 -2.472 1.00 95.88 180 CYS A O 1
ATOM 1446 N N . ALA A 1 181 ? -12.809 1.833 -2.712 1.00 96.12 181 ALA A N 1
ATOM 1447 C CA . ALA A 1 181 ? -12.651 1.165 -4.005 1.00 96.12 181 ALA A CA 1
ATOM 1448 C C . ALA A 1 181 ? -12.516 2.153 -5.175 1.00 96.12 181 ALA A C 1
ATOM 1450 O O . ALA A 1 181 ? -11.813 1.862 -6.144 1.00 96.12 181 ALA A O 1
ATOM 1451 N N . CYS A 1 182 ? -13.140 3.330 -5.079 1.00 95.50 182 CYS A N 1
ATOM 1452 C CA . CYS A 1 182 ? -13.052 4.371 -6.104 1.00 95.50 182 CYS A CA 1
ATOM 1453 C C . CYS A 1 182 ? -11.712 5.123 -6.081 1.00 95.50 182 CYS A C 1
ATOM 1455 O O . CYS A 1 182 ? -11.187 5.466 -7.137 1.00 95.50 182 CYS A O 1
ATOM 1457 N N . LEU A 1 183 ? -11.139 5.366 -4.897 1.00 93.56 183 LEU A N 1
ATOM 145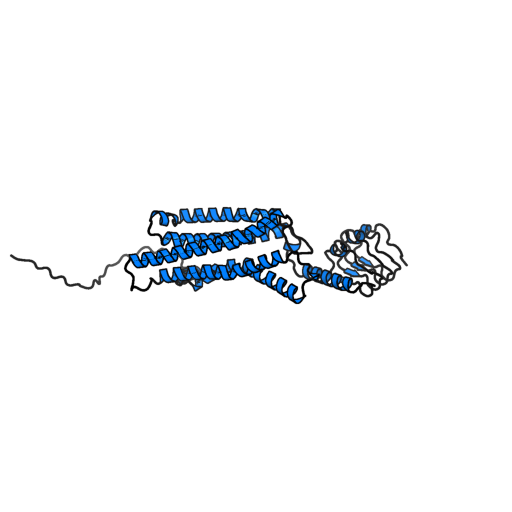8 C CA . LEU A 1 183 ? -9.895 6.136 -4.744 1.00 93.56 183 LEU A CA 1
ATOM 1459 C C . LEU A 1 183 ? -8.701 5.596 -5.570 1.00 93.56 183 LEU A C 1
ATOM 1461 O O . LEU A 1 183 ? -8.063 6.390 -6.256 1.00 93.56 183 LEU A O 1
ATOM 1465 N N . PRO A 1 184 ? -8.385 4.286 -5.586 1.00 94.50 184 PRO A N 1
ATOM 1466 C CA . PRO A 1 184 ? -7.246 3.752 -6.336 1.00 94.50 184 PRO A CA 1
ATOM 1467 C C . PRO A 1 184 ? -7.515 3.517 -7.830 1.00 94.50 184 PRO A C 1
ATOM 1469 O O . PRO A 1 184 ? -6.644 2.985 -8.513 1.00 94.50 184 PRO A O 1
ATOM 1472 N N . VAL A 1 185 ? -8.674 3.896 -8.385 1.00 93.81 185 VAL A N 1
ATOM 1473 C CA . VAL A 1 185 ? -8.998 3.640 -9.808 1.00 93.81 185 VAL A CA 1
ATOM 1474 C C . VAL A 1 185 ? -7.988 4.289 -10.762 1.00 93.81 185 VAL A C 1
ATOM 1476 O O . VAL A 1 185 ? -7.682 3.711 -11.805 1.00 93.81 185 VAL A O 1
ATOM 1479 N N . TYR A 1 186 ? -7.391 5.427 -10.388 1.00 91.88 186 TYR A N 1
ATOM 1480 C CA . TYR A 1 186 ? -6.346 6.084 -11.186 1.00 91.88 186 TYR A CA 1
ATOM 1481 C C . TYR A 1 186 ? -5.142 5.167 -11.471 1.00 91.88 186 TYR A C 1
ATOM 1483 O O . TYR A 1 186 ? -4.514 5.291 -12.520 1.00 91.88 186 TYR A O 1
ATOM 1491 N N . ILE A 1 187 ? -4.847 4.207 -10.584 1.00 92.00 187 ILE A N 1
ATOM 1492 C CA . ILE A 1 187 ? -3.727 3.265 -10.726 1.00 92.00 187 ILE A CA 1
ATOM 1493 C C . ILE A 1 187 ? -3.869 2.450 -12.011 1.00 92.00 187 ILE A C 1
ATOM 1495 O O . ILE A 1 187 ? -2.895 2.247 -12.733 1.00 92.00 187 ILE A O 1
ATOM 1499 N N . LEU A 1 188 ? -5.097 2.041 -12.337 1.00 90.94 188 LEU A N 1
ATOM 1500 C CA . LEU A 1 188 ? -5.395 1.227 -13.517 1.00 90.94 188 LEU A CA 1
ATOM 1501 C C . LEU A 1 188 ? -5.091 1.969 -14.832 1.00 90.94 188 LEU A C 1
ATOM 1503 O O . LEU A 1 188 ? -4.852 1.336 -15.866 1.00 90.94 188 LEU A O 1
ATOM 1507 N N . ILE A 1 189 ? -5.068 3.302 -14.784 1.00 90.06 189 ILE A N 1
ATOM 1508 C CA . ILE A 1 189 ? -4.836 4.186 -15.928 1.00 90.06 189 ILE A CA 1
ATOM 1509 C C . ILE A 1 189 ? -3.370 4.639 -15.967 1.00 90.06 189 ILE A C 1
ATOM 1511 O O . ILE A 1 189 ? -2.738 4.594 -17.021 1.00 90.06 189 ILE A O 1
ATOM 1515 N N . SER A 1 190 ? -2.821 5.052 -14.824 1.00 89.19 190 SER A N 1
ATOM 1516 C CA . SER A 1 190 ? -1.546 5.773 -14.741 1.00 89.19 190 SER A CA 1
ATOM 1517 C C . SER A 1 190 ? -0.305 4.888 -14.591 1.00 89.19 190 SER A C 1
ATOM 1519 O O . SER A 1 190 ? 0.786 5.327 -14.971 1.00 89.19 190 SER A O 1
ATOM 1521 N N . TYR A 1 191 ? -0.432 3.678 -14.034 1.00 88.69 191 TYR A N 1
ATOM 1522 C CA . TYR A 1 191 ? 0.715 2.788 -13.820 1.00 88.69 191 TYR A CA 1
ATOM 1523 C C . TYR A 1 191 ? 1.050 2.001 -15.082 1.00 88.69 191 TYR A C 1
ATOM 1525 O O . TYR A 1 191 ? 0.157 1.504 -15.775 1.00 88.69 191 TYR A O 1
ATOM 1533 N N . LYS A 1 192 ? 2.345 1.834 -15.343 1.00 83.06 192 LYS A N 1
ATOM 1534 C CA . LYS A 1 192 ? 2.868 0.909 -16.351 1.00 83.06 192 LYS A CA 1
ATOM 1535 C C . LYS A 1 192 ? 4.071 0.159 -15.799 1.00 83.06 192 LYS A C 1
ATOM 1537 O O . LYS A 1 192 ? 4.819 0.695 -14.979 1.00 83.06 192 LYS A O 1
ATOM 1542 N N . SER A 1 193 ? 4.246 -1.077 -16.245 1.00 76.50 193 SER A N 1
ATOM 1543 C CA . SER A 1 193 ? 5.479 -1.819 -16.015 1.00 76.50 193 SER A CA 1
ATOM 1544 C C . SER A 1 193 ? 6.575 -1.259 -16.924 1.00 76.50 193 SER A C 1
ATOM 1546 O O . SER A 1 193 ? 6.338 -0.923 -18.084 1.00 76.50 193 SER A O 1
ATOM 1548 N N . HIS A 1 194 ? 7.768 -1.080 -16.364 1.00 64.12 194 HIS A N 1
ATOM 1549 C CA . HIS A 1 194 ? 8.949 -0.664 -17.103 1.00 64.12 194 HIS A CA 1
ATOM 1550 C C . HIS A 1 194 ? 10.057 -1.667 -16.801 1.00 64.12 194 HIS A C 1
ATOM 1552 O O . HIS A 1 194 ? 10.240 -2.047 -15.645 1.00 64.12 194 HIS A O 1
ATOM 1558 N N . GLN A 1 195 ? 10.756 -2.125 -17.838 1.00 53.22 195 GLN A N 1
ATOM 1559 C CA . GLN A 1 195 ? 11.631 -3.293 -17.728 1.00 53.22 195 GLN A CA 1
ATOM 1560 C C . GLN A 1 195 ? 12.986 -2.985 -17.062 1.00 53.22 195 GLN A C 1
ATOM 1562 O O . GLN A 1 195 ? 13.656 -3.919 -16.643 1.00 53.22 195 GLN A O 1
ATOM 1567 N N . ILE A 1 196 ? 13.378 -1.704 -16.934 1.00 47.38 196 ILE A N 1
ATOM 1568 C CA . ILE A 1 196 ? 14.781 -1.325 -16.662 1.00 47.38 196 ILE A CA 1
ATOM 1569 C C . ILE A 1 196 ? 14.972 -0.486 -15.379 1.00 47.38 196 ILE A C 1
ATOM 1571 O O . ILE A 1 196 ? 15.891 -0.746 -14.616 1.00 47.38 196 ILE A O 1
ATOM 1575 N N . ILE A 1 197 ? 14.126 0.518 -15.106 1.00 50.25 197 ILE A N 1
ATOM 1576 C CA . ILE A 1 197 ? 14.488 1.600 -14.155 1.00 50.25 197 ILE A CA 1
ATOM 1577 C C . ILE A 1 197 ? 13.770 1.494 -12.795 1.00 50.25 197 ILE A C 1
ATOM 1579 O O . ILE A 1 197 ? 14.294 1.946 -11.784 1.00 50.25 197 ILE A O 1
ATOM 1583 N N . MET A 1 198 ? 12.604 0.845 -12.736 1.00 54.78 198 MET A N 1
ATOM 1584 C CA . MET A 1 198 ? 11.935 0.381 -11.513 1.00 54.78 198 MET A CA 1
ATOM 1585 C C . MET A 1 198 ? 10.722 -0.469 -11.907 1.00 54.78 198 MET A C 1
ATOM 1587 O O . MET A 1 198 ? 10.028 -0.136 -12.874 1.00 54.78 198 MET A O 1
ATOM 1591 N N . PRO A 1 199 ? 10.408 -1.546 -11.171 1.00 62.38 199 PRO A N 1
ATOM 1592 C CA . PRO A 1 199 ? 9.287 -2.389 -11.526 1.00 62.38 199 PRO A CA 1
ATOM 1593 C C . PRO A 1 199 ? 7.966 -1.710 -11.160 1.00 62.38 199 PRO A C 1
ATOM 1595 O O . PRO A 1 199 ? 7.617 -1.629 -9.986 1.00 62.38 199 PRO A O 1
ATOM 1598 N N . CYS A 1 200 ? 7.214 -1.290 -12.181 1.00 77.00 200 CYS A N 1
ATOM 1599 C CA . CYS A 1 200 ? 5.855 -0.743 -12.084 1.00 77.00 200 CYS A CA 1
ATOM 1600 C C . CYS A 1 200 ? 5.766 0.657 -11.443 1.00 77.00 200 CYS A C 1
ATOM 1602 O O . CYS A 1 200 ? 5.721 0.800 -10.224 1.00 77.00 200 CYS A O 1
ATOM 1604 N N . MET A 1 201 ? 5.658 1.696 -12.278 1.00 80.12 201 MET A N 1
ATOM 1605 C CA . MET A 1 201 ? 5.630 3.097 -11.839 1.00 80.12 201 MET A CA 1
ATOM 1606 C C . MET A 1 201 ? 4.526 3.911 -12.517 1.00 80.12 201 MET A C 1
ATOM 1608 O O . MET A 1 201 ? 4.004 3.546 -13.576 1.00 80.12 201 MET A O 1
ATOM 1612 N N . VAL A 1 202 ? 4.181 5.045 -11.908 1.00 84.62 202 VAL A N 1
ATOM 1613 C CA . VAL A 1 202 ? 3.289 6.032 -12.515 1.00 84.62 202 VAL A CA 1
ATOM 1614 C C . VAL A 1 202 ? 3.997 6.743 -13.663 1.00 84.62 202 VAL A C 1
ATOM 1616 O O . VAL A 1 202 ? 5.066 7.318 -13.491 1.00 84.62 202 VAL A O 1
ATOM 1619 N N . THR A 1 203 ? 3.366 6.746 -14.834 1.00 83.25 203 THR A N 1
ATOM 1620 C CA . THR A 1 203 ? 3.926 7.357 -16.054 1.00 83.25 203 THR A CA 1
ATOM 1621 C C . THR A 1 203 ? 3.364 8.742 -16.354 1.00 83.25 203 THR A C 1
ATOM 1623 O O . THR A 1 203 ? 3.984 9.544 -17.042 1.00 83.25 203 THR A O 1
ATOM 1626 N N . THR A 1 204 ? 2.180 9.049 -15.827 1.00 86.44 204 THR A N 1
ATOM 1627 C CA . THR A 1 204 ? 1.502 10.327 -16.062 1.00 86.44 204 THR A CA 1
ATOM 1628 C C . THR A 1 204 ? 1.819 11.326 -14.955 1.00 86.44 204 THR A C 1
ATOM 1630 O O . THR A 1 204 ? 1.642 10.998 -13.781 1.00 86.44 204 THR A O 1
ATOM 1633 N N . GLN A 1 205 ? 2.153 12.570 -15.305 1.00 86.25 205 GLN A N 1
ATOM 1634 C CA . GLN A 1 205 ? 2.380 13.645 -14.327 1.00 86.25 205 GLN A CA 1
ATOM 1635 C C . GLN A 1 205 ? 1.175 13.847 -13.391 1.00 86.25 205 GLN A C 1
ATOM 1637 O O . GLN A 1 205 ? 1.342 13.942 -12.178 1.00 86.25 205 GLN A O 1
ATOM 1642 N N . ALA A 1 206 ? -0.047 13.823 -13.938 1.00 86.50 206 ALA A N 1
ATOM 1643 C CA . ALA A 1 206 ? -1.278 13.917 -13.152 1.00 86.50 206 ALA A CA 1
ATOM 1644 C C . ALA A 1 206 ? -1.417 12.770 -12.133 1.00 86.50 206 ALA A C 1
ATOM 1646 O O . ALA A 1 206 ? -1.790 13.002 -10.984 1.00 86.50 206 ALA A O 1
ATOM 1647 N N . GLY A 1 207 ? -1.062 11.544 -12.530 1.00 86.81 207 GLY A N 1
ATOM 1648 C CA . GLY A 1 207 ? -1.050 10.388 -11.635 1.00 86.81 207 GLY A CA 1
ATOM 1649 C C . GLY A 1 207 ? -0.040 10.533 -10.497 1.00 86.81 207 GLY A C 1
ATOM 1650 O O . GLY A 1 207 ? -0.363 10.180 -9.372 1.00 86.81 207 GLY A O 1
ATOM 1651 N N . ASN A 1 208 ? 1.146 11.091 -10.765 1.00 85.06 208 ASN A N 1
ATOM 1652 C CA . ASN A 1 208 ? 2.193 11.272 -9.753 1.00 85.06 208 ASN A CA 1
ATOM 1653 C C . ASN A 1 208 ? 1.772 12.336 -8.719 1.00 85.06 208 ASN A C 1
ATOM 1655 O O . ASN A 1 208 ? 1.913 12.151 -7.508 1.00 85.06 208 ASN A O 1
ATOM 1659 N N . ILE A 1 209 ? 1.139 13.420 -9.186 1.00 86.75 209 ILE A N 1
ATOM 1660 C CA . ILE A 1 209 ? 0.527 14.430 -8.311 1.00 86.75 209 ILE A CA 1
ATOM 1661 C C . ILE A 1 209 ? -0.562 13.791 -7.440 1.00 86.75 209 ILE A C 1
ATOM 1663 O O . ILE A 1 209 ? -0.563 13.974 -6.222 1.00 86.75 209 ILE A O 1
ATOM 1667 N N . TYR A 1 210 ? -1.473 13.019 -8.038 1.00 89.88 210 TYR A N 1
ATOM 1668 C CA . TYR A 1 210 ? -2.556 12.373 -7.296 1.00 89.88 210 TYR A CA 1
ATOM 1669 C C . TYR A 1 210 ? -2.045 11.330 -6.295 1.00 89.88 210 TYR A C 1
ATOM 1671 O O . TYR A 1 210 ? -2.538 11.282 -5.170 1.00 89.88 210 TYR A O 1
ATOM 1679 N N . GLU A 1 211 ? -1.056 10.519 -6.668 1.00 87.38 211 GLU A N 1
ATOM 1680 C CA . GLU A 1 211 ? -0.407 9.545 -5.787 1.00 87.38 211 GLU A CA 1
ATOM 1681 C C . GLU A 1 211 ? 0.216 10.242 -4.577 1.00 87.38 211 GLU A C 1
ATOM 1683 O O . GLU A 1 211 ? -0.064 9.870 -3.436 1.00 87.38 211 GLU A O 1
ATOM 1688 N N . THR A 1 212 ? 0.960 11.324 -4.812 1.00 86.06 212 THR A N 1
ATOM 1689 C CA . THR A 1 212 ? 1.555 12.135 -3.744 1.00 86.06 212 THR A CA 1
ATOM 1690 C C . THR A 1 212 ? 0.475 12.683 -2.809 1.00 86.06 212 THR A C 1
ATOM 1692 O O . THR A 1 212 ? 0.535 12.468 -1.597 1.00 86.06 212 THR A O 1
ATOM 1695 N N . ILE A 1 213 ? -0.567 13.324 -3.351 1.00 87.62 213 ILE A N 1
ATOM 1696 C CA . ILE A 1 213 ? -1.683 13.864 -2.556 1.00 87.62 213 ILE A CA 1
ATOM 1697 C C . ILE A 1 213 ? -2.392 12.751 -1.777 1.00 87.62 213 ILE A C 1
ATOM 1699 O O . ILE A 1 213 ? -2.722 12.932 -0.605 1.00 87.62 213 ILE A O 1
ATOM 1703 N N . SER A 1 214 ? -2.610 11.593 -2.394 1.00 87.94 214 SER A N 1
ATOM 1704 C CA . SER A 1 214 ? -3.304 10.460 -1.778 1.00 87.94 214 SER A CA 1
ATOM 1705 C C . SER A 1 214 ? -2.508 9.860 -0.626 1.00 87.94 214 SER A C 1
ATOM 1707 O O . SER A 1 214 ? -3.065 9.602 0.442 1.00 87.94 214 SER A O 1
ATOM 1709 N N . ILE A 1 215 ? -1.198 9.677 -0.789 1.00 85.25 215 ILE A N 1
ATOM 1710 C CA . ILE A 1 215 ? -0.318 9.221 0.293 1.00 85.25 215 ILE A CA 1
ATOM 1711 C C . ILE A 1 215 ? -0.356 10.227 1.449 1.00 85.25 215 ILE A C 1
ATOM 1713 O O . ILE A 1 215 ? -0.579 9.850 2.599 1.00 85.25 215 ILE A O 1
ATOM 1717 N N . TRP A 1 216 ? -0.218 11.516 1.154 1.00 86.56 216 TRP A N 1
ATOM 1718 C CA . TRP A 1 216 ? -0.095 12.551 2.177 1.00 86.56 216 TRP A CA 1
ATOM 1719 C C . TRP A 1 216 ? -1.406 12.815 2.917 1.00 86.56 216 TRP A C 1
ATOM 1721 O O . TRP A 1 216 ? -1.459 12.783 4.148 1.00 86.56 216 TRP A O 1
ATOM 1731 N N . MET A 1 217 ? -2.485 13.071 2.184 1.00 89.38 217 MET A N 1
ATOM 1732 C CA . MET A 1 217 ? -3.762 13.470 2.768 1.00 89.38 217 MET A CA 1
ATOM 1733 C C . MET A 1 217 ? -4.570 12.262 3.223 1.00 89.38 217 MET A C 1
ATOM 1735 O O . MET A 1 217 ? -4.994 12.210 4.378 1.00 89.38 217 MET A O 1
ATOM 1739 N N . LEU A 1 218 ? -4.771 11.284 2.338 1.00 87.94 218 LEU A N 1
ATOM 1740 C CA . LEU A 1 218 ? -5.708 10.185 2.577 1.00 87.94 218 LEU A CA 1
ATOM 1741 C C . LEU A 1 218 ? -5.093 9.070 3.430 1.00 87.94 218 LEU A C 1
ATOM 1743 O O . LEU A 1 218 ? -5.803 8.475 4.239 1.00 87.94 218 LEU A O 1
ATOM 1747 N N . ASN A 1 219 ? -3.788 8.806 3.300 1.00 85.94 219 ASN A N 1
ATOM 1748 C CA . ASN A 1 219 ? -3.120 7.756 4.073 1.00 85.94 219 ASN A CA 1
ATOM 1749 C C . ASN A 1 219 ? -2.406 8.245 5.337 1.00 85.94 219 ASN A C 1
ATOM 1751 O O . ASN A 1 219 ? -2.110 7.417 6.190 1.00 85.94 219 ASN A O 1
ATOM 1755 N N . VAL A 1 220 ? -2.121 9.536 5.516 1.00 86.12 220 VAL A N 1
ATOM 1756 C CA . VAL A 1 220 ? -1.402 10.010 6.716 1.00 86.12 220 VAL A CA 1
ATOM 1757 C C . VAL A 1 220 ? -2.202 11.070 7.460 1.00 86.12 220 VAL A C 1
ATOM 1759 O O . VAL A 1 220 ? -2.675 10.807 8.567 1.00 86.12 220 VAL A O 1
ATOM 1762 N N . THR A 1 221 ? -2.415 12.243 6.871 1.00 88.44 221 THR A N 1
ATOM 1763 C CA . THR A 1 221 ? -2.949 13.413 7.588 1.00 88.44 221 THR A CA 1
ATOM 1764 C C . THR A 1 221 ? -4.389 13.229 8.069 1.00 88.44 221 THR A C 1
ATOM 1766 O O . THR A 1 221 ? -4.676 13.403 9.253 1.00 88.44 221 THR A O 1
ATOM 1769 N N . ILE A 1 222 ? -5.317 12.843 7.191 1.00 92.19 222 ILE A N 1
ATOM 1770 C CA . ILE A 1 222 ? -6.732 12.702 7.567 1.00 92.19 222 ILE A CA 1
ATOM 1771 C C . ILE A 1 222 ? -6.930 11.593 8.611 1.00 92.19 222 ILE A C 1
ATOM 1773 O O . ILE A 1 222 ? -7.590 11.860 9.622 1.00 92.19 222 ILE A O 1
ATOM 1777 N N . PRO A 1 223 ? -6.364 10.381 8.448 1.00 91.31 223 PRO A N 1
ATOM 1778 C CA . PRO A 1 223 ? -6.502 9.334 9.454 1.00 91.31 223 PRO A CA 1
ATOM 1779 C C . PRO A 1 223 ? -5.880 9.703 10.799 1.00 91.31 223 PRO A C 1
ATOM 1781 O O . PRO A 1 223 ? -6.538 9.535 11.825 1.00 91.31 223 PRO A O 1
ATOM 1784 N N . THR A 1 224 ? -4.663 10.257 10.819 1.00 89.44 224 THR A N 1
ATOM 1785 C CA . THR A 1 224 ? -3.994 10.644 12.075 1.00 89.44 224 THR A CA 1
ATOM 1786 C C . THR A 1 224 ? -4.790 11.685 12.844 1.00 89.44 224 THR A C 1
ATOM 1788 O O . THR A 1 224 ? -5.042 11.497 14.038 1.00 89.44 224 THR A O 1
ATOM 1791 N N . LEU A 1 225 ? -5.232 12.752 12.174 1.00 93.00 225 LEU A N 1
ATOM 1792 C CA . LEU A 1 225 ? -6.033 13.805 12.792 1.00 93.00 225 LEU A CA 1
ATOM 1793 C C . LEU A 1 225 ? -7.378 13.257 13.267 1.00 93.00 225 LEU A C 1
ATOM 1795 O O . LEU A 1 225 ? -7.738 13.451 14.427 1.00 93.00 225 LEU A O 1
ATOM 1799 N N . SER A 1 226 ? -8.086 12.507 12.419 1.00 94.62 226 SER A N 1
ATOM 1800 C CA . SER A 1 226 ? -9.395 11.936 12.759 1.00 94.62 226 SER A CA 1
ATOM 1801 C C . SER A 1 226 ? -9.304 11.010 13.969 1.00 94.62 226 SER A C 1
ATOM 1803 O O . SER A 1 226 ? -10.063 11.161 14.926 1.00 94.62 226 SER A O 1
ATOM 1805 N N . MET A 1 227 ? -8.342 10.086 13.975 1.00 91.81 227 MET A N 1
ATOM 1806 C CA . MET A 1 227 ? -8.132 9.162 15.089 1.00 91.81 227 MET A CA 1
ATOM 1807 C C . MET A 1 227 ? -7.724 9.890 16.368 1.00 91.81 227 MET A C 1
ATOM 1809 O O . MET A 1 227 ? -8.244 9.565 17.437 1.00 91.81 227 MET A O 1
ATOM 1813 N N . SER A 1 228 ? -6.827 10.873 16.281 1.00 92.00 228 SER A N 1
ATOM 1814 C CA . SER A 1 228 ? -6.347 11.628 17.445 1.00 92.00 228 SER A CA 1
ATOM 1815 C C . SER A 1 228 ? -7.467 12.460 18.065 1.00 92.00 228 SER A C 1
ATOM 1817 O O . SER A 1 228 ? -7.683 12.398 19.277 1.00 92.00 228 SER A O 1
ATOM 1819 N N . ILE A 1 229 ? -8.242 13.166 17.237 1.00 95.38 229 ILE A N 1
ATOM 1820 C CA . ILE A 1 229 ? -9.388 13.972 17.670 1.00 95.38 229 ILE A CA 1
ATOM 1821 C C . ILE A 1 229 ? -10.464 13.074 18.286 1.00 95.38 229 ILE A C 1
ATOM 1823 O O . ILE A 1 229 ? -10.899 13.331 19.409 1.00 95.38 229 ILE A O 1
ATOM 1827 N N . LEU A 1 230 ? -10.873 11.995 17.608 1.00 94.69 230 LEU A N 1
ATOM 1828 C CA . LEU A 1 230 ? -11.899 11.078 18.119 1.00 94.69 230 LEU A CA 1
ATOM 1829 C C . LEU A 1 230 ? -11.457 10.390 19.415 1.00 94.69 230 LEU A C 1
ATOM 1831 O O . LEU A 1 230 ? -12.251 10.273 20.353 1.00 94.69 230 LEU A O 1
ATOM 1835 N N . SER A 1 231 ? -10.189 9.986 19.514 1.00 92.06 231 SER A N 1
ATOM 1836 C CA . SER A 1 231 ? -9.636 9.378 20.730 1.00 92.06 231 SER A CA 1
ATOM 1837 C C . SER A 1 231 ? -9.607 10.376 21.887 1.00 92.06 231 SER A C 1
ATOM 1839 O O . SER A 1 231 ? -10.072 10.059 22.985 1.00 92.06 231 SER A O 1
ATOM 1841 N N . TRP A 1 232 ? -9.154 11.609 21.645 1.00 93.19 232 TRP A N 1
ATOM 1842 C CA . TRP A 1 232 ? -9.162 12.678 22.646 1.00 93.19 232 TRP A CA 1
ATOM 1843 C C . TRP A 1 232 ? -10.580 13.013 23.118 1.00 93.19 232 TRP A C 1
ATOM 1845 O O . TRP A 1 232 ? -10.839 13.065 24.324 1.00 93.19 232 TRP A O 1
ATOM 1855 N N . LEU A 1 233 ? -11.524 13.173 22.187 1.00 93.69 233 LEU A N 1
ATOM 1856 C CA . LEU A 1 233 ? -12.931 13.431 22.493 1.00 93.69 233 LEU A CA 1
ATOM 1857 C C . LEU A 1 233 ? -13.556 12.297 23.315 1.00 93.69 233 LEU A C 1
ATOM 1859 O O . LEU A 1 233 ? -14.313 12.561 24.254 1.00 93.69 233 LEU A O 1
ATOM 1863 N N . THR A 1 234 ? -13.222 11.045 22.998 1.00 90.81 234 THR A N 1
ATOM 1864 C CA . THR A 1 234 ? -13.686 9.867 23.742 1.00 90.81 234 THR A CA 1
ATOM 1865 C C . THR A 1 234 ? -13.163 9.889 25.175 1.00 90.81 234 THR A C 1
ATOM 1867 O O . THR A 1 234 ? -13.950 9.802 26.117 1.00 90.81 234 THR A O 1
ATOM 1870 N N . ILE A 1 235 ? -11.859 10.107 25.369 1.00 88.81 235 ILE A N 1
ATOM 1871 C CA . ILE A 1 235 ? -11.244 10.200 26.703 1.00 88.81 235 ILE A CA 1
ATOM 1872 C C . ILE A 1 235 ? -11.835 11.371 27.499 1.00 88.81 235 ILE A C 1
ATOM 1874 O O . ILE A 1 235 ? -12.152 11.223 28.682 1.00 88.81 235 ILE A O 1
ATOM 1878 N N . LYS A 1 236 ? -12.036 12.531 26.863 1.00 90.56 236 LYS A N 1
ATOM 1879 C CA . LYS A 1 236 ? -12.658 13.707 27.489 1.00 90.56 236 LYS A CA 1
ATOM 1880 C C . LYS A 1 236 ? -14.075 13.395 27.975 1.00 90.56 236 LYS A C 1
ATOM 1882 O O . LYS A 1 236 ? -14.417 13.739 29.108 1.00 90.56 236 LYS A O 1
ATOM 1887 N N . ARG A 1 237 ? -14.885 12.711 27.159 1.00 89.31 237 ARG A N 1
ATOM 1888 C CA . ARG A 1 237 ? -16.241 12.273 27.534 1.00 89.31 237 ARG A CA 1
ATOM 1889 C C . ARG A 1 237 ? -16.228 11.249 28.662 1.00 89.31 237 ARG A C 1
ATOM 1891 O O . ARG A 1 237 ? -16.999 11.402 29.604 1.00 89.31 237 ARG A O 1
ATOM 1898 N N . LEU A 1 238 ? -15.336 10.260 28.614 1.00 85.56 238 LEU A N 1
ATOM 1899 C CA . LEU A 1 238 ? -15.179 9.270 29.685 1.00 85.56 238 LEU A CA 1
ATOM 1900 C C . LEU A 1 238 ? -14.859 9.947 31.026 1.00 85.56 238 LEU A C 1
ATOM 1902 O O . LEU A 1 238 ? -15.530 9.679 32.022 1.00 85.56 238 LEU A O 1
ATOM 1906 N N . LYS A 1 239 ? -13.912 10.896 31.042 1.00 84.69 239 LYS A N 1
ATOM 1907 C CA . LYS A 1 239 ? -13.575 11.681 32.244 1.00 84.69 239 LYS A CA 1
ATOM 1908 C C . LYS A 1 239 ? -14.759 12.512 32.748 1.00 84.69 239 LYS A C 1
ATOM 1910 O O . LYS A 1 239 ? -15.010 12.547 33.950 1.00 84.69 239 LYS A O 1
ATOM 1915 N N . ALA A 1 240 ? -15.504 13.163 31.853 1.00 86.00 240 ALA A N 1
ATOM 1916 C CA . ALA A 1 240 ? -16.683 13.947 32.225 1.00 86.00 240 ALA A CA 1
ATOM 1917 C C . ALA A 1 240 ? -17.809 13.073 32.810 1.00 86.00 240 ALA A C 1
ATOM 1919 O O . ALA A 1 240 ? -18.421 13.441 33.812 1.00 86.00 240 ALA A O 1
ATOM 1920 N N . ASN A 1 241 ? -18.054 11.898 32.227 1.00 82.12 241 ASN A N 1
ATOM 1921 C CA . ASN A 1 241 ? -19.049 10.947 32.721 1.00 82.12 241 ASN A CA 1
ATOM 1922 C C . ASN A 1 241 ? -18.649 10.359 34.083 1.00 82.12 241 ASN A C 1
ATOM 1924 O O . ASN A 1 241 ? -19.506 10.224 34.951 1.00 82.12 241 ASN A O 1
ATOM 1928 N N . ALA A 1 242 ? -17.362 10.075 34.308 1.00 79.38 242 ALA A N 1
ATOM 1929 C CA . ALA A 1 242 ? -16.869 9.611 35.607 1.00 79.38 242 ALA A CA 1
ATOM 1930 C C . ALA A 1 242 ? -17.134 10.633 36.728 1.00 79.38 242 ALA A C 1
ATOM 1932 O O . ALA A 1 242 ? -17.606 10.251 37.800 1.00 79.38 242 ALA A O 1
ATOM 1933 N N . LYS A 1 243 ? -16.919 11.930 36.449 1.00 81.19 243 LYS A N 1
ATOM 1934 C CA . LYS A 1 243 ? -17.233 13.027 37.382 1.00 81.19 243 LYS A CA 1
ATOM 1935 C C . LYS A 1 243 ? -18.733 13.124 37.691 1.00 81.19 243 LYS A C 1
ATOM 1937 O O . LYS A 1 243 ? -19.100 13.243 38.852 1.00 81.19 243 LYS A O 1
ATOM 1942 N N . ARG A 1 244 ? -19.608 13.015 36.680 1.00 76.75 244 ARG A N 1
ATOM 1943 C CA . ARG A 1 244 ? -21.078 13.089 36.860 1.00 76.75 244 ARG A CA 1
ATOM 1944 C C . ARG A 1 244 ? -21.650 11.990 37.755 1.00 76.75 244 ARG A C 1
ATOM 1946 O O . ARG A 1 244 ? -22.644 12.219 38.427 1.00 76.75 244 ARG A O 1
ATOM 1953 N N . VAL A 1 245 ? -21.046 10.804 37.746 1.00 75.19 245 VAL A N 1
ATOM 1954 C CA . VAL A 1 245 ? -21.518 9.646 38.526 1.00 75.19 245 VAL A CA 1
ATOM 1955 C C . VAL A 1 245 ? -20.937 9.654 39.956 1.00 75.19 245 VAL A C 1
ATOM 1957 O O . VAL A 1 245 ? -21.119 8.695 40.696 1.00 75.19 245 VAL A O 1
ATOM 1960 N N . GLY A 1 246 ? -20.220 10.710 40.370 1.00 68.12 246 GLY A N 1
ATOM 1961 C CA . GLY A 1 246 ? -19.628 10.803 41.713 1.00 68.12 246 GLY A CA 1
ATOM 1962 C C . GLY A 1 246 ? -18.526 9.768 41.977 1.00 68.12 246 GLY A C 1
ATOM 1963 O O . GLY A 1 246 ? -18.189 9.484 43.124 1.00 68.12 246 GLY A O 1
ATOM 1964 N N . ARG A 1 247 ? -17.946 9.170 40.926 1.00 58.56 247 ARG A N 1
ATOM 1965 C CA . ARG A 1 247 ? -16.898 8.139 41.035 1.00 58.56 247 ARG A CA 1
ATOM 1966 C C . ARG A 1 247 ? -15.507 8.756 41.198 1.00 58.56 247 ARG A C 1
ATOM 1968 O O . ARG A 1 247 ? -14.597 8.425 40.446 1.00 58.56 247 ARG A O 1
ATOM 1975 N N . GLU A 1 248 ? -15.317 9.630 42.181 1.00 52.78 248 GLU A N 1
ATOM 1976 C CA . GLU A 1 248 ? -13.977 10.164 42.484 1.00 52.78 248 GLU A CA 1
ATOM 1977 C C . GLU A 1 248 ? -13.061 9.125 43.154 1.00 52.78 248 GLU A C 1
ATOM 1979 O O . GLU A 1 248 ? -11.843 9.229 43.043 1.00 52.78 248 GLU A O 1
ATOM 1984 N N . LYS A 1 249 ? -13.619 8.075 43.783 1.00 45.31 249 LYS A N 1
ATOM 1985 C CA . LYS A 1 249 ? -12.841 7.031 44.488 1.00 45.31 249 LYS A CA 1
ATOM 1986 C C . LYS A 1 249 ? -13.101 5.581 44.068 1.00 45.31 249 LYS A C 1
ATOM 1988 O O . LYS A 1 249 ? -12.411 4.684 44.545 1.00 45.31 249 LYS A O 1
ATOM 1993 N N . ILE A 1 250 ? -14.022 5.316 43.142 1.00 45.44 250 ILE A N 1
ATOM 1994 C CA . ILE A 1 250 ? -14.197 3.960 42.601 1.00 45.44 250 ILE A CA 1
ATOM 1995 C C . ILE A 1 250 ? -13.362 3.868 41.330 1.00 45.44 250 ILE A C 1
ATOM 1997 O O . ILE A 1 250 ? -13.788 4.339 40.276 1.00 45.44 250 ILE A O 1
ATOM 2001 N N . ARG A 1 251 ? -12.153 3.308 41.491 1.00 47.19 251 ARG A N 1
ATOM 2002 C CA . ARG A 1 251 ? -11.241 2.763 40.468 1.00 47.19 251 ARG A CA 1
ATOM 2003 C C . ARG A 1 251 ? -11.916 2.745 39.095 1.00 47.19 251 ARG A C 1
ATOM 2005 O O . ARG A 1 251 ? -12.845 1.956 38.914 1.00 47.19 251 ARG A O 1
ATOM 2012 N N . VAL A 1 252 ? -11.486 3.636 38.183 1.00 53.47 252 VAL A N 1
ATOM 2013 C CA . VAL A 1 252 ? -11.957 3.700 36.785 1.00 53.47 252 VAL A CA 1
ATOM 2014 C C . VAL A 1 252 ? -12.234 2.276 36.335 1.00 53.47 252 VAL A C 1
ATOM 2016 O O . VAL A 1 252 ? -11.327 1.441 36.379 1.00 53.47 252 VAL A O 1
ATOM 2019 N N . ASN A 1 253 ? -13.504 1.994 36.037 1.00 56.81 253 ASN A N 1
ATOM 2020 C CA . ASN A 1 253 ? -13.986 0.653 35.741 1.00 56.81 253 ASN A CA 1
ATOM 2021 C C . ASN A 1 253 ? -12.973 -0.005 34.798 1.00 56.81 253 ASN A C 1
ATOM 2023 O O . ASN A 1 253 ? -12.584 0.630 33.817 1.00 56.81 253 ASN A O 1
ATOM 2027 N N . GLY A 1 254 ? -12.510 -1.228 35.080 1.00 65.25 254 GLY A N 1
ATOM 2028 C CA . GLY A 1 254 ? -11.401 -1.826 34.317 1.00 65.25 254 GLY A CA 1
ATOM 2029 C C . GLY A 1 254 ? -11.613 -1.759 32.797 1.00 65.25 254 GLY A C 1
ATOM 2030 O O . GLY A 1 254 ? -10.661 -1.574 32.051 1.00 65.25 254 GLY A O 1
ATOM 2031 N N . LYS A 1 255 ? -12.879 -1.789 32.361 1.00 70.94 255 LYS A N 1
ATOM 2032 C CA . LYS A 1 255 ? -13.317 -1.621 30.969 1.00 70.94 255 LYS A CA 1
ATOM 2033 C C . LYS A 1 255 ? -13.037 -0.232 30.368 1.00 70.94 255 LYS A C 1
ATOM 2035 O O . LYS A 1 255 ? -12.571 -0.165 29.238 1.00 70.94 255 LYS A O 1
ATOM 2040 N N . ASP A 1 256 ? -13.275 0.860 31.098 1.00 75.75 256 ASP A N 1
ATOM 2041 C CA . ASP A 1 256 ? -13.066 2.231 30.595 1.00 75.75 256 ASP A CA 1
ATOM 2042 C C . ASP A 1 256 ? -11.569 2.559 30.496 1.00 75.75 256 ASP A C 1
ATOM 2044 O O . ASP A 1 256 ? -11.125 3.200 29.543 1.00 75.75 256 ASP A O 1
ATOM 2048 N N . SER A 1 257 ? -10.779 2.065 31.457 1.00 75.88 257 SER A N 1
ATOM 2049 C CA . SER A 1 257 ? -9.315 2.165 31.428 1.00 75.88 257 SER A CA 1
ATOM 2050 C C . SER A 1 257 ? -8.731 1.363 30.259 1.00 75.88 257 SER A C 1
ATOM 2052 O O . SER A 1 257 ? -7.951 1.898 29.476 1.00 75.88 257 SER A O 1
ATOM 2054 N N . GLN A 1 258 ? -9.195 0.123 30.058 1.00 81.19 258 GLN A N 1
ATOM 2055 C CA . GLN A 1 258 ? -8.813 -0.708 28.908 1.00 81.19 258 GLN A CA 1
ATOM 2056 C C . GLN A 1 258 ? -9.142 -0.033 27.572 1.00 81.19 258 GLN A C 1
ATOM 2058 O O . GLN A 1 258 ? -8.305 -0.015 26.671 1.00 81.19 258 GLN A O 1
ATOM 2063 N N . LEU A 1 259 ? -10.332 0.562 27.449 1.00 81.69 259 LEU A N 1
ATOM 2064 C CA . LEU A 1 259 ? -10.745 1.287 26.248 1.00 81.69 259 LEU A CA 1
ATOM 2065 C C . LEU A 1 259 ? -9.820 2.478 25.953 1.00 81.69 259 LEU A C 1
ATOM 2067 O O . LEU A 1 259 ? -9.416 2.671 24.806 1.00 81.69 259 LEU A O 1
ATOM 2071 N N . ALA A 1 260 ? -9.461 3.258 26.976 1.00 82.25 260 ALA A N 1
ATOM 2072 C CA . ALA A 1 260 ? -8.547 4.389 26.831 1.00 82.25 260 ALA A CA 1
ATOM 2073 C C . ALA A 1 260 ? -7.126 3.939 26.449 1.00 82.25 260 ALA A C 1
ATOM 2075 O O . ALA A 1 260 ? -6.543 4.502 25.523 1.00 82.25 260 ALA A O 1
ATOM 2076 N N . THR A 1 261 ? -6.590 2.902 27.100 1.00 83.44 261 THR A N 1
ATOM 2077 C CA . THR A 1 261 ? -5.280 2.320 26.764 1.00 83.44 261 THR A CA 1
ATOM 2078 C C . THR A 1 261 ? -5.247 1.814 25.325 1.00 83.44 261 THR A C 1
ATOM 2080 O O . THR A 1 261 ? -4.306 2.110 24.595 1.00 83.44 261 THR A O 1
ATOM 2083 N N . MET A 1 262 ? -6.292 1.108 24.891 1.00 84.06 262 MET A N 1
ATOM 2084 C CA . MET A 1 262 ? -6.409 0.600 23.526 1.00 84.06 262 MET A CA 1
ATOM 2085 C C . MET A 1 262 ? -6.432 1.734 22.490 1.00 84.06 262 MET A C 1
ATOM 2087 O O . MET A 1 262 ? -5.737 1.649 21.482 1.00 84.06 262 MET A O 1
ATOM 2091 N N . LEU A 1 263 ? -7.187 2.811 22.739 1.00 85.31 263 LEU A N 1
ATOM 2092 C CA . LEU A 1 263 ? -7.241 3.976 21.846 1.00 85.31 263 LEU A CA 1
ATOM 2093 C C . LEU A 1 263 ? -5.884 4.684 21.729 1.00 85.31 263 LEU A C 1
ATOM 2095 O O . LEU A 1 263 ? -5.454 4.998 20.621 1.00 85.31 263 LEU A O 1
ATOM 2099 N N . ILE A 1 264 ? -5.192 4.901 22.850 1.00 86.50 264 ILE A N 1
ATOM 2100 C CA . ILE A 1 264 ? -3.868 5.542 22.861 1.00 86.50 264 ILE A CA 1
ATOM 2101 C C . ILE A 1 264 ? -2.844 4.672 22.129 1.00 86.50 264 ILE A C 1
ATOM 2103 O O . ILE A 1 264 ? -2.137 5.170 21.255 1.00 86.50 264 ILE A O 1
ATOM 2107 N N . ALA A 1 265 ? -2.793 3.373 22.434 1.00 86.81 265 ALA A N 1
ATOM 2108 C CA . ALA A 1 265 ? -1.881 2.438 21.778 1.00 86.81 265 ALA A CA 1
ATOM 2109 C C . ALA A 1 265 ? -2.102 2.393 20.259 1.00 86.81 265 ALA A C 1
ATOM 2111 O O . ALA A 1 265 ? -1.145 2.377 19.491 1.00 86.81 265 ALA A O 1
ATOM 2112 N N . GLN A 1 266 ? -3.363 2.436 19.826 1.00 84.94 266 GLN A N 1
ATOM 2113 C CA . GLN A 1 266 ? -3.731 2.441 18.415 1.00 84.94 266 GLN A CA 1
ATOM 2114 C C . GLN A 1 266 ? -3.249 3.707 17.685 1.00 84.94 266 GLN A C 1
ATOM 2116 O O . GLN A 1 266 ? -2.709 3.599 16.586 1.00 84.94 266 GLN A O 1
ATOM 2121 N N . VAL A 1 267 ? -3.402 4.893 18.286 1.00 87.88 267 VAL A N 1
ATOM 2122 C CA . VAL A 1 267 ? -2.899 6.156 17.708 1.00 87.88 267 VAL A CA 1
ATOM 2123 C C . VAL A 1 267 ? -1.370 6.182 17.683 1.00 87.88 267 VAL A C 1
ATOM 2125 O O . VAL A 1 267 ? -0.783 6.541 16.665 1.00 87.88 267 VAL A O 1
ATOM 2128 N N . LEU A 1 268 ? -0.714 5.767 18.771 1.00 87.75 268 LEU A N 1
ATOM 2129 C CA . LEU A 1 268 ? 0.748 5.740 18.850 1.00 87.75 268 LEU A CA 1
ATOM 2130 C C . LEU A 1 268 ? 1.353 4.800 17.809 1.00 87.75 268 LEU A C 1
ATOM 2132 O O . LEU A 1 268 ? 2.265 5.197 17.090 1.00 87.75 268 LEU A O 1
ATOM 2136 N N . LEU A 1 269 ? 0.824 3.581 17.679 1.00 85.75 269 LEU A N 1
ATOM 2137 C CA . LEU A 1 269 ? 1.335 2.635 16.692 1.00 85.75 269 LEU A CA 1
ATOM 2138 C C . LEU A 1 269 ? 1.129 3.143 15.263 1.00 85.75 269 LEU A C 1
ATOM 2140 O O . LEU A 1 269 ? 2.016 2.993 14.423 1.00 85.75 269 LEU A O 1
ATOM 2144 N N . TYR A 1 270 ? -0.016 3.770 14.989 1.00 86.12 270 TYR A N 1
ATOM 2145 C CA . TYR A 1 270 ? -0.261 4.402 13.698 1.00 86.12 270 TYR A CA 1
ATOM 2146 C C . TYR A 1 270 ? 0.820 5.439 13.375 1.00 86.12 270 TYR A C 1
ATOM 2148 O O . TYR A 1 270 ? 1.400 5.416 12.290 1.00 86.12 270 TYR A O 1
ATOM 2156 N N . MET A 1 271 ? 1.119 6.326 14.328 1.00 86.00 271 MET A N 1
ATOM 2157 C CA . MET A 1 271 ? 2.142 7.359 14.160 1.00 86.00 271 MET A CA 1
ATOM 2158 C C . MET A 1 271 ? 3.526 6.744 13.932 1.00 86.00 271 MET A C 1
ATOM 2160 O O . MET A 1 271 ? 4.194 7.102 12.968 1.00 86.00 271 MET A O 1
ATOM 2164 N N . VAL A 1 272 ? 3.926 5.764 14.748 1.00 86.06 272 VAL A N 1
ATOM 2165 C CA . VAL A 1 272 ? 5.230 5.084 14.628 1.00 86.06 272 VAL A CA 1
ATOM 2166 C C . VAL A 1 272 ? 5.400 4.399 13.270 1.00 86.06 272 VAL A C 1
ATOM 2168 O O . VAL A 1 272 ? 6.495 4.395 12.721 1.00 86.06 272 VAL A O 1
ATOM 2171 N N . THR A 1 273 ? 4.330 3.840 12.707 1.00 82.69 273 THR A N 1
ATOM 2172 C CA . THR A 1 273 ? 4.392 3.108 11.431 1.00 82.69 273 THR A CA 1
ATOM 2173 C C . THR A 1 273 ? 4.316 4.007 10.197 1.00 82.69 273 THR A C 1
ATOM 2175 O O . THR A 1 273 ? 4.889 3.659 9.169 1.00 82.69 273 THR A O 1
ATOM 2178 N N . ASN A 1 274 ? 3.636 5.157 10.269 1.00 83.88 274 ASN A N 1
ATOM 2179 C CA . ASN A 1 274 ? 3.366 5.991 9.090 1.00 83.88 274 ASN A CA 1
ATOM 2180 C C . ASN A 1 274 ? 4.212 7.275 9.034 1.00 83.88 274 ASN A C 1
ATOM 2182 O O . ASN A 1 274 ? 4.568 7.716 7.943 1.00 83.88 274 ASN A O 1
ATOM 2186 N N . VAL A 1 275 ? 4.560 7.878 10.178 1.00 85.06 275 VAL A N 1
ATOM 2187 C CA . VAL A 1 275 ? 5.322 9.142 10.214 1.00 85.06 275 VAL A CA 1
ATOM 2188 C C . VAL A 1 275 ? 6.736 8.993 9.633 1.00 85.06 275 VAL A C 1
ATOM 2190 O O . VAL A 1 275 ? 7.121 9.850 8.840 1.00 85.06 275 VAL A O 1
ATOM 2193 N N . PRO A 1 276 ? 7.510 7.927 9.926 1.00 89.88 276 PRO A N 1
ATOM 2194 C CA . PRO A 1 276 ? 8.839 7.766 9.331 1.00 89.88 276 PRO A CA 1
ATOM 2195 C C . PRO A 1 276 ? 8.805 7.654 7.803 1.00 89.88 276 PRO A C 1
ATOM 2197 O O . PRO A 1 276 ? 9.607 8.286 7.121 1.00 89.88 276 PRO A O 1
ATOM 2200 N N . TYR A 1 277 ? 7.835 6.912 7.258 1.00 88.06 277 TYR A N 1
ATOM 2201 C CA . TYR A 1 277 ? 7.637 6.815 5.810 1.00 88.06 277 TYR A CA 1
ATOM 2202 C C . TYR A 1 277 ? 7.308 8.178 5.190 1.00 88.06 277 TYR A C 1
ATOM 2204 O O . TYR A 1 277 ? 7.858 8.535 4.152 1.00 88.06 277 TYR A O 1
ATOM 2212 N N . PHE A 1 278 ? 6.473 8.977 5.857 1.00 84.62 278 PHE A N 1
ATOM 2213 C CA . PHE A 1 278 ? 6.159 10.335 5.418 1.00 84.62 278 PHE A CA 1
ATOM 2214 C C . PHE A 1 278 ? 7.402 11.235 5.356 1.00 84.62 278 PHE A C 1
ATOM 2216 O O . PHE A 1 278 ? 7.640 11.879 4.335 1.00 84.62 278 PHE A O 1
ATOM 2223 N N . ILE A 1 279 ? 8.212 11.249 6.421 1.00 88.25 279 ILE A N 1
ATOM 2224 C CA . ILE A 1 279 ? 9.460 12.028 6.470 1.00 88.25 279 ILE A CA 1
ATOM 2225 C C . ILE A 1 279 ? 10.384 11.609 5.321 1.00 88.25 279 ILE A C 1
ATOM 2227 O O . ILE A 1 279 ? 10.965 12.462 4.651 1.00 88.25 279 ILE A O 1
ATOM 2231 N N . PHE A 1 280 ? 10.473 10.306 5.057 1.00 88.88 280 PHE A N 1
ATOM 2232 C CA . PHE A 1 280 ? 11.292 9.773 3.978 1.00 88.88 280 PHE A CA 1
ATOM 2233 C C . PHE A 1 280 ? 10.799 10.180 2.586 1.00 88.88 280 PHE A C 1
ATOM 2235 O O . PHE A 1 280 ? 11.604 10.623 1.775 1.00 88.88 280 PHE A O 1
ATOM 2242 N N . ILE A 1 281 ? 9.498 10.089 2.296 1.00 84.75 281 ILE A N 1
ATOM 2243 C CA . ILE A 1 281 ? 8.954 10.507 0.993 1.00 84.75 281 ILE A CA 1
ATOM 2244 C C . ILE A 1 281 ? 9.148 12.008 0.770 1.00 84.75 281 ILE A C 1
ATOM 2246 O O . ILE A 1 281 ? 9.485 12.425 -0.337 1.00 84.75 281 ILE A O 1
ATOM 2250 N N . PHE A 1 282 ? 8.985 12.825 1.813 1.00 86.25 282 PHE A N 1
ATOM 2251 C CA . PHE A 1 282 ? 9.269 14.255 1.723 1.00 86.25 282 PHE A CA 1
ATOM 2252 C C . PHE A 1 282 ? 10.743 14.524 1.402 1.00 86.25 282 PHE A C 1
ATOM 2254 O O . PHE A 1 282 ? 11.044 15.275 0.475 1.00 86.25 282 PHE A O 1
ATOM 2261 N N . TYR A 1 283 ? 11.652 13.857 2.116 1.00 89.00 283 TYR A N 1
ATOM 2262 C CA . TYR A 1 283 ? 13.086 13.908 1.843 1.00 89.00 283 TYR A CA 1
ATOM 2263 C C . TYR A 1 283 ? 13.417 13.466 0.408 1.00 89.00 283 TYR A C 1
ATOM 2265 O O . TYR A 1 283 ? 14.152 14.157 -0.297 1.00 89.00 283 TYR A O 1
ATOM 2273 N N . ALA A 1 284 ? 12.849 12.347 -0.046 1.00 84.06 284 ALA A N 1
ATOM 2274 C CA . ALA A 1 284 ? 13.073 11.814 -1.385 1.00 84.06 284 ALA A CA 1
ATOM 2275 C C . ALA A 1 284 ? 12.596 12.792 -2.466 1.00 84.06 284 ALA A C 1
ATOM 2277 O O . ALA A 1 284 ? 13.289 12.983 -3.460 1.00 84.06 284 ALA A O 1
ATOM 2278 N N . LYS A 1 285 ? 11.458 13.467 -2.248 1.00 83.75 285 LYS A N 1
ATOM 2279 C CA . LYS A 1 285 ? 10.917 14.441 -3.203 1.00 83.75 285 LYS A CA 1
ATOM 2280 C C . LYS A 1 285 ? 11.747 15.721 -3.281 1.00 83.75 285 LYS A C 1
ATOM 2282 O O . LYS A 1 285 ? 11.941 16.246 -4.370 1.00 83.75 285 LYS A O 1
ATOM 2287 N N . ILE A 1 286 ? 12.273 16.206 -2.154 1.00 86.69 286 ILE A N 1
ATOM 2288 C CA . ILE A 1 286 ? 13.197 17.354 -2.141 1.00 86.69 286 ILE A CA 1
ATOM 2289 C C . ILE A 1 286 ? 14.470 17.036 -2.933 1.00 86.69 286 ILE A C 1
ATOM 2291 O O . ILE A 1 286 ? 14.979 17.888 -3.657 1.00 86.69 286 ILE A O 1
ATOM 2295 N N . ASN A 1 287 ? 14.963 15.802 -2.821 1.00 84.00 287 ASN A N 1
ATOM 2296 C CA . ASN A 1 287 ? 16.214 15.371 -3.440 1.00 84.00 287 ASN A CA 1
ATOM 2297 C C . ASN A 1 287 ? 16.045 14.715 -4.819 1.00 84.00 287 ASN A C 1
ATOM 2299 O O . ASN A 1 287 ? 17.018 14.185 -5.349 1.00 84.00 287 ASN A O 1
ATOM 2303 N N . GLU A 1 288 ? 14.848 14.743 -5.409 1.00 79.56 288 GLU A N 1
ATOM 2304 C CA . GLU A 1 288 ? 14.557 14.097 -6.700 1.00 79.56 288 GLU A CA 1
ATOM 2305 C C . GLU A 1 288 ? 15.353 14.724 -7.857 1.00 79.56 288 GLU A C 1
ATOM 2307 O O . GLU A 1 288 ? 15.754 14.026 -8.781 1.00 79.56 288 GLU A O 1
ATOM 2312 N N . ASN A 1 289 ? 15.647 16.026 -7.771 1.00 79.94 289 ASN A N 1
ATOM 2313 C CA . ASN A 1 289 ? 16.406 16.758 -8.792 1.00 79.94 289 ASN A CA 1
ATOM 2314 C C . ASN A 1 289 ? 17.930 16.694 -8.591 1.00 79.94 289 ASN A C 1
ATOM 2316 O O . ASN A 1 289 ? 18.673 17.280 -9.376 1.00 79.94 289 ASN A O 1
ATOM 2320 N N . VAL A 1 290 ? 18.408 16.041 -7.527 1.00 79.38 290 VAL A N 1
ATOM 2321 C CA . VAL A 1 290 ? 19.842 15.934 -7.233 1.00 79.38 290 VAL A CA 1
ATOM 2322 C C . VAL A 1 290 ? 20.425 14.781 -8.059 1.00 79.38 290 VAL A C 1
ATOM 2324 O O . VAL A 1 290 ? 20.018 13.636 -7.839 1.00 79.38 290 VAL A O 1
ATOM 2327 N N . PRO A 1 291 ? 21.382 15.033 -8.976 1.00 75.12 291 PRO A N 1
ATOM 2328 C CA . PRO A 1 291 ? 21.973 13.982 -9.799 1.00 75.12 291 PRO A CA 1
ATOM 2329 C C . PRO A 1 291 ? 22.623 12.907 -8.929 1.00 75.12 291 PRO A C 1
ATOM 2331 O O . PRO A 1 291 ? 23.345 13.227 -7.982 1.00 75.12 291 PRO A O 1
ATOM 2334 N N . THR A 1 292 ? 22.426 11.633 -9.263 1.00 69.56 292 THR A N 1
ATOM 2335 C CA . THR A 1 292 ? 23.022 10.500 -8.532 1.00 69.56 292 THR A CA 1
ATOM 2336 C C . THR A 1 292 ? 24.549 10.561 -8.496 1.00 69.56 292 THR A C 1
ATOM 2338 O O . THR A 1 292 ? 25.135 10.196 -7.484 1.00 69.56 292 THR A O 1
ATOM 2341 N N . SER A 1 293 ? 25.186 11.121 -9.530 1.00 69.50 293 SER A N 1
ATOM 2342 C CA . SER A 1 293 ? 26.637 11.357 -9.603 1.00 69.50 293 SER A CA 1
ATOM 2343 C C . SER A 1 293 ? 27.180 12.304 -8.524 1.00 69.50 293 SER A C 1
ATOM 2345 O O . SER A 1 293 ? 28.371 12.280 -8.230 1.00 69.50 293 SER A O 1
ATOM 2347 N N . SER A 1 294 ? 26.320 13.128 -7.914 1.00 76.31 294 SER A N 1
ATOM 2348 C CA . SER A 1 294 ? 26.687 14.039 -6.820 1.00 76.31 294 SER A CA 1
ATOM 2349 C C . SER A 1 294 ? 26.550 13.415 -5.425 1.00 76.31 294 SER A C 1
ATOM 2351 O O . SER A 1 294 ? 26.991 14.007 -4.439 1.00 76.31 294 SER A O 1
ATOM 2353 N N . LYS A 1 295 ? 25.948 12.222 -5.322 1.00 81.56 295 LYS A N 1
ATOM 2354 C CA . LYS A 1 295 ? 25.721 11.524 -4.052 1.00 81.56 295 LYS A CA 1
ATOM 2355 C C . LYS A 1 295 ? 26.846 10.530 -3.790 1.00 81.56 295 LYS A C 1
ATOM 2357 O O . LYS A 1 295 ? 27.288 9.815 -4.682 1.00 81.56 295 LYS A O 1
ATOM 2362 N N . SER A 1 296 ? 27.284 10.439 -2.535 1.00 83.06 296 SER A N 1
ATOM 2363 C CA . SER A 1 296 ? 28.233 9.392 -2.138 1.00 83.06 296 SER A CA 1
ATOM 2364 C C . SER A 1 296 ? 27.594 7.998 -2.223 1.00 83.06 296 SER A C 1
ATOM 2366 O O . SER A 1 296 ? 26.392 7.844 -1.995 1.00 83.06 296 SER A O 1
ATOM 2368 N N . LEU A 1 297 ? 28.403 6.959 -2.464 1.00 78.75 297 LEU A N 1
ATOM 2369 C CA . LEU A 1 297 ? 27.938 5.563 -2.478 1.00 78.75 297 LEU A CA 1
ATOM 2370 C C . LEU A 1 297 ? 27.226 5.172 -1.168 1.00 78.75 297 LEU A C 1
ATOM 2372 O O . LEU A 1 297 ? 26.189 4.505 -1.185 1.00 78.75 297 LEU A O 1
ATOM 2376 N N . TYR A 1 298 ? 27.740 5.641 -0.025 1.00 82.50 298 TYR A N 1
ATOM 2377 C CA . TYR A 1 298 ? 27.111 5.438 1.282 1.00 82.50 298 TYR A CA 1
ATOM 2378 C C . TYR A 1 298 ? 25.729 6.086 1.361 1.00 82.50 298 TYR A C 1
ATOM 2380 O O . TYR A 1 298 ? 24.789 5.466 1.856 1.00 82.50 298 TYR A O 1
ATOM 2388 N N . GLN A 1 299 ? 25.583 7.306 0.840 1.00 81.75 299 GLN A N 1
ATOM 2389 C CA . GLN A 1 299 ? 24.299 7.998 0.812 1.00 81.75 299 GLN A CA 1
ATOM 2390 C C . GLN A 1 299 ? 23.279 7.245 -0.046 1.00 81.75 299 GLN A C 1
ATOM 2392 O O . GLN A 1 299 ? 22.173 6.995 0.425 1.00 81.75 299 GLN A O 1
ATOM 2397 N N . ILE A 1 300 ? 23.652 6.812 -1.253 1.00 76.44 300 ILE A N 1
ATOM 2398 C CA . ILE A 1 300 ? 22.771 6.028 -2.137 1.00 76.44 300 ILE A CA 1
ATOM 2399 C C . ILE A 1 300 ? 22.331 4.729 -1.447 1.00 76.44 300 ILE A C 1
ATOM 2401 O O . ILE A 1 300 ? 21.151 4.375 -1.463 1.00 76.44 300 ILE A O 1
ATOM 2405 N N . THR A 1 301 ? 23.264 4.047 -0.779 1.00 76.00 301 THR A N 1
ATOM 2406 C CA . THR A 1 301 ? 22.987 2.798 -0.055 1.00 76.00 301 THR A CA 1
ATOM 2407 C C . THR A 1 301 ? 21.999 3.019 1.094 1.00 76.00 301 THR A C 1
ATOM 2409 O O . THR A 1 301 ? 21.030 2.270 1.231 1.00 76.00 301 THR A O 1
ATOM 2412 N N . ILE A 1 302 ? 22.198 4.069 1.900 1.00 84.56 302 ILE A N 1
ATOM 2413 C CA . ILE A 1 302 ? 21.301 4.421 3.012 1.00 84.56 302 ILE A CA 1
ATOM 2414 C C . ILE A 1 302 ? 19.918 4.825 2.493 1.00 84.56 302 ILE A C 1
ATOM 2416 O O . ILE A 1 302 ? 18.910 4.386 3.051 1.00 84.56 302 ILE A O 1
ATOM 2420 N N . GLU A 1 303 ? 19.852 5.636 1.434 1.00 84.19 303 GLU A N 1
ATOM 2421 C CA . GLU A 1 303 ? 18.595 6.066 0.813 1.00 84.19 303 GLU A CA 1
ATOM 2422 C C . GLU A 1 303 ? 17.802 4.865 0.278 1.00 84.19 303 GLU A C 1
ATOM 2424 O O . GLU A 1 303 ? 16.613 4.740 0.573 1.00 84.19 303 GLU A O 1
ATOM 2429 N N . SER A 1 304 ? 18.459 3.940 -0.427 1.00 78.81 304 SER A N 1
ATOM 2430 C CA . SER A 1 304 ? 17.840 2.726 -0.978 1.00 78.81 304 SER A CA 1
ATOM 2431 C C . SER A 1 304 ? 17.358 1.757 0.111 1.00 78.81 304 SER A C 1
ATOM 2433 O O . SER A 1 304 ? 16.225 1.258 0.069 1.00 78.81 304 SER A O 1
ATOM 2435 N N . PHE A 1 305 ? 18.174 1.539 1.148 1.00 85.31 305 PHE A N 1
ATOM 2436 C CA . PHE A 1 305 ? 17.784 0.728 2.303 1.00 85.31 305 PHE A CA 1
ATOM 2437 C C . PHE A 1 305 ? 16.578 1.334 3.029 1.00 85.31 305 PHE A C 1
ATOM 2439 O O . PHE A 1 305 ? 15.596 0.639 3.306 1.00 85.31 305 PHE A O 1
ATOM 2446 N N . SER A 1 306 ? 16.621 2.643 3.289 1.00 87.00 306 SER A N 1
ATOM 2447 C CA . SER A 1 306 ? 15.543 3.371 3.964 1.00 87.00 306 SER A CA 1
ATOM 2448 C C . SER A 1 306 ? 14.256 3.348 3.143 1.00 87.00 306 SER A C 1
ATOM 2450 O O . SER A 1 306 ? 13.193 3.073 3.701 1.00 87.00 306 SER A O 1
ATOM 2452 N N . ALA A 1 307 ? 14.347 3.546 1.822 1.00 83.69 307 ALA A N 1
ATOM 2453 C CA . ALA A 1 307 ? 13.219 3.419 0.904 1.00 83.69 307 ALA A CA 1
ATOM 2454 C C . ALA A 1 307 ? 12.557 2.052 1.044 1.00 83.69 307 ALA A C 1
ATOM 2456 O O . ALA A 1 307 ? 11.351 1.970 1.279 1.00 83.69 307 ALA A O 1
ATOM 2457 N N . THR A 1 308 ? 13.342 0.982 0.951 1.00 82.44 308 THR A N 1
ATOM 2458 C CA . THR A 1 308 ? 12.837 -0.394 0.977 1.00 82.44 308 THR A CA 1
ATOM 2459 C C . THR A 1 308 ? 12.192 -0.730 2.318 1.00 82.44 308 THR A C 1
ATOM 2461 O O . THR A 1 308 ? 11.068 -1.244 2.362 1.00 82.44 308 THR A O 1
ATOM 2464 N N . LEU A 1 309 ? 12.871 -0.402 3.418 1.00 86.06 309 LEU A N 1
ATOM 2465 C CA . LEU A 1 309 ? 12.399 -0.672 4.771 1.00 86.06 309 LEU A CA 1
ATOM 2466 C C . LEU A 1 309 ? 11.095 0.078 5.054 1.00 86.06 309 LEU A C 1
ATOM 2468 O O . LEU A 1 309 ? 10.087 -0.535 5.407 1.00 86.06 309 LEU A O 1
ATOM 2472 N N . LEU A 1 310 ? 11.085 1.397 4.860 1.00 88.62 310 LEU A N 1
ATOM 2473 C CA . LEU A 1 310 ? 9.940 2.238 5.208 1.00 88.62 310 LEU A CA 1
ATOM 2474 C C . LEU A 1 310 ? 8.733 1.958 4.313 1.00 88.62 310 LEU A C 1
ATOM 2476 O O . LEU A 1 310 ? 7.611 1.886 4.812 1.00 88.62 310 LEU A O 1
ATOM 2480 N N . THR A 1 311 ? 8.959 1.714 3.021 1.00 83.12 311 THR A N 1
ATOM 2481 C CA . THR A 1 311 ? 7.911 1.304 2.075 1.00 83.12 311 THR A CA 1
ATOM 2482 C C . THR A 1 311 ? 7.285 -0.026 2.493 1.00 83.12 311 THR A C 1
ATOM 2484 O O . THR A 1 311 ? 6.060 -0.157 2.523 1.00 83.12 311 THR A O 1
ATOM 2487 N N . SER A 1 312 ? 8.100 -1.007 2.888 1.00 82.81 312 SER A N 1
ATOM 2488 C CA . SER A 1 312 ? 7.605 -2.314 3.337 1.00 82.81 312 SER A CA 1
ATOM 2489 C C . SER A 1 312 ? 6.795 -2.214 4.632 1.00 82.81 312 SER A C 1
ATOM 2491 O O . SER A 1 312 ? 5.728 -2.823 4.756 1.00 82.81 312 SER A O 1
ATOM 2493 N N . PHE A 1 313 ? 7.259 -1.404 5.586 1.00 83.25 313 PHE A N 1
ATOM 2494 C CA . PHE A 1 313 ? 6.538 -1.148 6.834 1.00 83.25 313 PHE A CA 1
ATOM 2495 C C . PHE A 1 313 ? 5.195 -0.453 6.593 1.00 83.25 313 PHE A C 1
ATOM 2497 O O . PHE A 1 313 ? 4.167 -0.876 7.132 1.00 83.25 313 PHE A O 1
ATOM 2504 N N . PHE A 1 314 ? 5.183 0.569 5.742 1.00 85.88 314 PHE A N 1
ATOM 2505 C CA . PHE A 1 314 ? 3.975 1.309 5.400 1.00 85.88 314 PHE A CA 1
ATOM 2506 C C . PHE A 1 314 ? 2.937 0.422 4.695 1.00 85.88 314 PHE A C 1
ATOM 2508 O O . PHE A 1 314 ? 1.774 0.372 5.107 1.00 85.88 314 PHE A O 1
ATOM 2515 N N . TYR A 1 315 ? 3.351 -0.331 3.670 1.00 82.56 315 TYR A N 1
ATOM 2516 C CA . TYR A 1 315 ? 2.417 -1.101 2.846 1.00 82.56 315 TYR A CA 1
ATOM 2517 C C . TYR A 1 315 ? 1.952 -2.422 3.467 1.00 82.56 315 TYR A C 1
ATOM 2519 O O . TYR A 1 315 ? 0.793 -2.805 3.270 1.00 82.56 315 TYR A O 1
ATOM 2527 N N . TYR A 1 316 ? 2.805 -3.118 4.220 1.00 81.31 316 TYR A N 1
ATOM 2528 C CA . TYR A 1 316 ? 2.503 -4.486 4.662 1.00 81.31 316 TYR A CA 1
ATOM 2529 C C . TYR A 1 316 ? 2.356 -4.615 6.176 1.00 81.31 316 TYR A C 1
ATOM 2531 O O . TYR A 1 316 ? 1.426 -5.268 6.647 1.00 81.31 316 TYR A O 1
ATOM 2539 N N . VAL A 1 317 ? 3.227 -3.968 6.952 1.00 78.62 317 VAL A N 1
ATOM 2540 C CA . VAL A 1 317 ? 3.267 -4.159 8.411 1.00 78.62 317 VAL A CA 1
ATOM 2541 C C . VAL A 1 317 ? 2.036 -3.536 9.073 1.00 78.62 317 VAL A C 1
ATOM 2543 O O . VAL A 1 317 ? 1.365 -4.200 9.862 1.00 78.62 317 VAL A O 1
ATOM 2546 N N . PHE A 1 318 ? 1.651 -2.310 8.705 1.00 75.00 318 PHE A N 1
ATOM 2547 C CA . PHE A 1 318 ? 0.498 -1.639 9.323 1.00 75.00 318 PHE A CA 1
ATOM 2548 C C . PHE A 1 318 ? -0.810 -2.451 9.239 1.00 75.00 318 PHE A C 1
ATOM 2550 O O . PHE A 1 318 ? -1.530 -2.578 10.233 1.00 75.00 318 PHE A O 1
ATOM 2557 N N . ASN A 1 319 ? -1.098 -3.048 8.078 1.00 74.38 319 ASN A N 1
ATOM 2558 C CA . ASN A 1 319 ? -2.344 -3.786 7.851 1.00 74.38 319 ASN A CA 1
ATOM 2559 C C . ASN A 1 319 ? -2.476 -5.040 8.735 1.00 74.38 319 ASN A C 1
ATOM 2561 O O . ASN A 1 319 ? -3.595 -5.448 9.036 1.00 74.38 319 ASN A O 1
ATOM 2565 N N . GLY A 1 320 ? -1.363 -5.633 9.182 1.00 71.94 320 GLY A N 1
ATOM 2566 C CA . GLY A 1 320 ? -1.373 -6.840 10.014 1.00 71.94 320 GLY A CA 1
ATOM 2567 C C . GLY A 1 320 ? -1.403 -6.580 11.522 1.00 71.94 320 GLY A C 1
ATOM 2568 O O . GLY A 1 320 ? -1.831 -7.441 12.287 1.00 71.94 320 GLY A O 1
ATOM 2569 N N . TRP A 1 321 ? -0.958 -5.408 11.985 1.00 75.06 321 TRP A N 1
ATOM 2570 C CA . TRP A 1 321 ? -0.645 -5.214 13.409 1.00 75.06 321 TRP A CA 1
ATOM 2571 C C . TRP A 1 321 ? -1.840 -4.829 14.278 1.00 75.06 321 TRP A C 1
ATOM 2573 O O . TRP A 1 321 ? -1.839 -5.086 15.482 1.00 75.06 321 TRP A O 1
ATOM 2583 N N . SER A 1 322 ? -2.895 -4.277 13.682 1.00 71.94 322 SER A N 1
ATOM 2584 C CA . SER A 1 322 ? -4.118 -3.881 14.391 1.00 71.94 322 SER A CA 1
ATOM 2585 C C . SER A 1 322 ? -4.756 -5.050 15.160 1.00 71.94 322 SER A C 1
ATOM 2587 O O . SER A 1 322 ? -5.144 -4.877 16.316 1.00 71.94 322 SER A O 1
ATOM 2589 N N . PHE A 1 323 ? -4.761 -6.261 14.596 1.00 78.31 323 PHE A N 1
ATOM 2590 C CA . PHE A 1 323 ? -5.199 -7.481 15.289 1.00 78.31 323 PHE A CA 1
ATOM 2591 C C . PHE A 1 323 ? -4.377 -7.778 16.558 1.00 78.31 323 PHE A C 1
ATOM 2593 O O . PHE A 1 323 ? -4.931 -8.038 17.634 1.00 78.31 323 PHE A O 1
ATOM 2600 N N . PHE A 1 324 ? -3.049 -7.705 16.461 1.00 79.38 324 PHE A N 1
ATOM 2601 C CA . PHE A 1 324 ? -2.154 -7.986 17.585 1.00 79.38 324 PHE A CA 1
ATOM 2602 C C . PHE A 1 324 ? -2.287 -6.936 18.688 1.00 79.38 324 PHE A C 1
ATOM 2604 O O . PHE A 1 324 ? -2.330 -7.280 19.868 1.00 79.38 324 PHE A O 1
ATOM 2611 N N . VAL A 1 325 ? -2.455 -5.664 18.323 1.00 76.88 325 VAL A N 1
ATOM 2612 C CA . VAL A 1 325 ? -2.697 -4.579 19.286 1.00 76.88 325 VAL A CA 1
ATOM 2613 C C . VAL A 1 325 ? -3.976 -4.820 20.072 1.00 76.88 325 VAL A C 1
ATOM 2615 O O . VAL A 1 325 ? -3.962 -4.697 21.298 1.00 76.88 325 VAL A O 1
ATOM 2618 N N . TYR A 1 326 ? -5.070 -5.203 19.410 1.00 72.75 326 TYR A N 1
ATOM 2619 C CA . TYR A 1 326 ? -6.320 -5.531 20.102 1.00 72.75 326 TYR A CA 1
ATOM 2620 C C . TYR A 1 326 ? -6.158 -6.723 21.042 1.00 72.75 326 TYR A C 1
ATOM 2622 O O . TYR A 1 326 ? -6.645 -6.697 22.174 1.00 72.75 326 TYR A O 1
ATOM 2630 N N . THR A 1 327 ? -5.386 -7.721 20.627 1.00 78.94 327 THR A N 1
ATOM 2631 C CA . THR A 1 327 ? -5.062 -8.884 21.456 1.00 78.94 327 THR A CA 1
ATOM 2632 C C . THR A 1 327 ? -4.253 -8.497 22.701 1.00 78.94 327 THR A C 1
ATOM 2634 O O . THR A 1 327 ? -4.566 -8.944 23.804 1.00 78.94 327 THR A O 1
ATOM 2637 N N . LEU A 1 328 ? -3.252 -7.626 22.578 1.00 77.38 328 LEU A N 1
ATOM 2638 C CA . LEU A 1 328 ? -2.402 -7.224 23.706 1.00 77.38 328 LEU A CA 1
ATOM 2639 C C . LEU A 1 328 ? -3.111 -6.260 24.669 1.00 77.38 328 LEU A C 1
ATOM 2641 O O . LEU A 1 328 ? -3.005 -6.403 25.889 1.00 77.38 328 LEU A O 1
ATOM 2645 N N . THR A 1 329 ? -3.861 -5.296 24.135 1.00 76.50 329 THR A N 1
ATOM 2646 C CA . THR A 1 329 ? -4.405 -4.169 24.913 1.00 76.50 329 THR A CA 1
ATOM 2647 C C . THR A 1 329 ? -5.772 -4.438 25.540 1.00 76.50 329 THR A C 1
ATOM 2649 O O . THR A 1 329 ? -6.099 -3.814 26.551 1.00 76.50 329 THR A O 1
ATOM 2652 N N . ALA A 1 330 ? -6.561 -5.384 25.012 1.00 75.44 330 ALA A N 1
ATOM 2653 C CA . ALA A 1 330 ? -7.919 -5.657 25.484 1.00 75.44 330 ALA A CA 1
ATOM 2654 C C . ALA A 1 330 ? -8.066 -7.087 26.055 1.00 75.44 330 ALA A C 1
ATOM 2656 O O . ALA A 1 330 ? -8.263 -8.056 25.319 1.00 75.44 330 ALA A O 1
ATOM 2657 N N . PRO A 1 331 ? -8.035 -7.259 27.394 1.00 77.69 331 PRO A N 1
ATOM 2658 C CA . PRO A 1 331 ? -8.305 -8.546 28.042 1.00 77.69 331 PRO A CA 1
ATOM 2659 C C . PRO A 1 331 ? -9.689 -9.126 27.716 1.00 77.69 331 PRO A C 1
ATOM 2661 O O . PRO A 1 331 ? -9.844 -10.343 27.662 1.00 77.69 331 PRO A O 1
ATOM 2664 N N . SER A 1 332 ? -10.693 -8.271 27.496 1.00 73.31 332 SER A N 1
ATOM 2665 C CA . SER A 1 332 ? -12.027 -8.684 27.044 1.00 73.31 332 SER A CA 1
ATOM 2666 C C . SER A 1 332 ? -11.983 -9.334 25.662 1.00 73.31 332 SER A C 1
ATOM 2668 O O . SER A 1 332 ? -12.525 -10.422 25.494 1.00 73.31 332 SER A O 1
ATOM 2670 N N . PHE A 1 333 ? -11.267 -8.718 24.718 1.00 76.56 333 PHE A N 1
ATOM 2671 C CA . PHE A 1 333 ? -11.089 -9.244 23.367 1.00 76.56 333 PHE A CA 1
ATOM 2672 C C . PHE A 1 333 ? -10.389 -10.606 23.385 1.00 76.56 333 PHE A C 1
ATOM 2674 O O . PHE A 1 333 ? -10.858 -11.542 22.750 1.00 76.56 333 PHE A O 1
ATOM 2681 N N . ARG A 1 334 ? -9.332 -10.771 24.196 1.00 84.75 334 ARG A N 1
ATOM 2682 C CA . ARG A 1 334 ? -8.669 -12.077 24.373 1.00 84.75 334 ARG A CA 1
ATOM 2683 C C . ARG A 1 334 ? -9.624 -13.165 24.849 1.00 84.75 334 ARG A C 1
ATOM 2685 O O . ARG A 1 334 ? -9.571 -14.282 24.346 1.00 84.75 334 ARG A O 1
ATOM 2692 N N . ARG A 1 335 ? -10.493 -12.855 25.814 1.00 81.81 335 ARG A N 1
ATOM 2693 C CA . ARG A 1 335 ? -11.476 -13.820 26.328 1.00 81.81 335 ARG A CA 1
ATOM 2694 C C . ARG A 1 335 ? -12.484 -14.222 25.257 1.00 81.81 335 ARG A C 1
ATOM 2696 O O . ARG A 1 335 ? -12.770 -15.406 25.136 1.00 81.81 335 ARG A O 1
ATOM 2703 N N . GLU A 1 336 ? -13.001 -13.270 24.486 1.00 82.12 336 GLU A N 1
ATOM 2704 C CA . GLU A 1 336 ? -13.917 -13.567 23.376 1.00 82.12 336 GLU A CA 1
ATOM 2705 C C . GLU A 1 336 ? -13.234 -14.366 22.265 1.00 82.12 336 GLU A C 1
ATOM 2707 O O . GLU A 1 336 ? -13.779 -15.371 21.818 1.00 82.12 336 GLU A O 1
ATOM 2712 N N . LEU A 1 337 ? -12.013 -13.991 21.881 1.00 84.31 337 LEU A N 1
ATOM 2713 C CA . LEU A 1 337 ? -11.222 -14.710 20.885 1.00 84.31 337 LEU A CA 1
ATOM 2714 C C . LEU A 1 337 ? -10.985 -16.169 21.311 1.00 84.31 337 LEU A C 1
ATOM 2716 O O . LEU A 1 337 ? -11.234 -17.088 20.535 1.00 84.31 337 LEU A O 1
ATOM 2720 N N . LEU A 1 338 ? -10.597 -16.400 22.570 1.00 84.94 338 LEU A N 1
ATOM 2721 C CA . LEU A 1 338 ? -10.457 -17.746 23.141 1.00 84.94 338 LEU A CA 1
ATOM 2722 C C . LEU A 1 338 ? -11.793 -18.504 23.187 1.00 84.94 338 LEU A C 1
ATOM 2724 O O . LEU A 1 338 ? -11.819 -19.716 22.976 1.00 84.94 338 LEU A O 1
ATOM 2728 N N . MET A 1 339 ? -12.916 -17.820 23.423 1.00 84.94 339 MET A N 1
ATOM 2729 C CA . MET A 1 339 ? -14.244 -18.440 23.348 1.00 84.94 339 MET A CA 1
ATOM 2730 C C . MET A 1 339 ? -14.596 -18.874 21.919 1.00 84.94 339 MET A C 1
ATOM 2732 O O . MET A 1 339 ? -15.152 -19.954 21.736 1.00 84.94 339 MET A O 1
ATOM 2736 N N . ILE A 1 340 ? -14.249 -18.082 20.904 1.00 86.31 340 ILE A N 1
ATOM 2737 C CA . ILE A 1 340 ? -14.448 -18.451 19.494 1.00 86.31 340 ILE A CA 1
ATOM 2738 C C . ILE A 1 340 ? -13.576 -19.661 19.136 1.00 86.31 340 ILE A C 1
ATOM 2740 O O . ILE A 1 340 ? -14.096 -20.650 18.623 1.00 86.31 340 ILE A O 1
ATOM 2744 N N . PHE A 1 341 ? -12.284 -19.634 19.477 1.00 84.19 341 PHE A N 1
ATOM 2745 C CA . PHE A 1 341 ? -11.378 -20.760 19.223 1.00 84.19 341 PHE A CA 1
ATOM 2746 C C . PHE A 1 341 ? -11.801 -22.030 19.956 1.00 84.19 341 PHE A C 1
ATOM 2748 O O . PHE A 1 341 ? -11.828 -23.098 19.358 1.00 84.19 341 PHE A O 1
ATOM 2755 N N . SER A 1 342 ?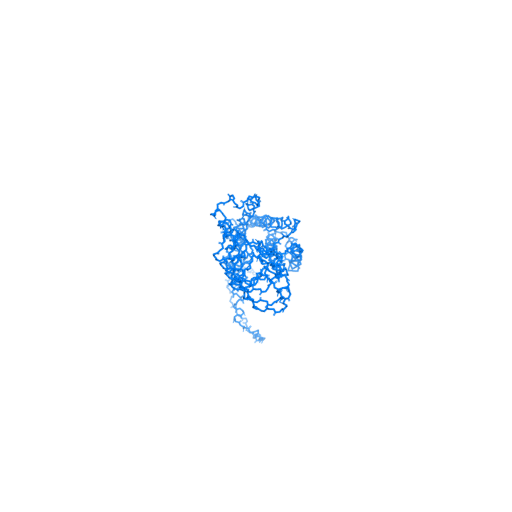 -12.196 -21.933 21.226 1.00 83.88 342 SER A N 1
ATOM 2756 C CA . SER A 1 342 ? -12.673 -23.102 21.974 1.00 83.88 342 SER A CA 1
ATOM 2757 C C . SER A 1 342 ? -13.962 -23.686 21.395 1.00 83.88 342 SER A C 1
ATOM 2759 O O . SER A 1 342 ? -14.103 -24.901 21.413 1.00 83.88 342 SER A O 1
ATOM 2761 N N . ARG A 1 343 ? -14.866 -22.878 20.823 1.00 83.12 343 ARG A N 1
ATOM 2762 C CA . ARG A 1 343 ? -16.060 -23.367 20.102 1.00 83.12 343 ARG A CA 1
ATOM 2763 C C . ARG A 1 343 ? -15.748 -23.995 18.743 1.00 83.12 343 ARG A C 1
ATOM 2765 O O . ARG A 1 343 ? -16.490 -24.865 18.311 1.00 83.12 343 ARG A O 1
ATOM 2772 N N . LEU A 1 344 ? -14.696 -23.541 18.063 1.00 79.81 344 LEU A N 1
ATOM 2773 C CA . LEU A 1 344 ? -14.258 -24.116 16.786 1.00 79.81 344 LEU A CA 1
ATOM 2774 C C . LEU A 1 344 ? -13.472 -25.419 16.996 1.00 79.81 344 LEU A C 1
ATOM 2776 O O . LEU A 1 344 ? -13.688 -26.385 16.273 1.00 79.81 344 LEU A O 1
ATOM 2780 N N . CYS A 1 345 ? -12.606 -25.470 18.012 1.00 73.88 345 CYS A N 1
ATOM 2781 C CA . CYS A 1 345 ? -11.823 -26.660 18.350 1.00 73.88 345 CYS A CA 1
ATOM 2782 C C . CYS A 1 345 ? -12.658 -27.725 19.073 1.00 73.88 345 CYS A C 1
ATOM 2784 O O . CYS A 1 345 ? -12.468 -28.917 18.850 1.00 73.88 345 CYS A O 1
ATOM 2786 N N . LEU A 1 346 ? -13.599 -27.318 19.929 1.00 63.03 346 LEU A N 1
ATOM 2787 C CA . LEU A 1 346 ? -14.603 -28.213 20.494 1.00 63.03 346 LEU A CA 1
ATOM 2788 C C . LEU A 1 346 ? -15.840 -28.118 19.606 1.00 63.03 346 LEU A C 1
ATOM 2790 O O . LEU A 1 346 ? -16.729 -27.318 19.888 1.00 63.03 346 LEU A O 1
ATOM 2794 N N . CYS A 1 347 ? -15.911 -28.935 18.552 1.00 52.09 347 CYS A N 1
ATOM 2795 C CA . CYS A 1 347 ? -17.151 -29.203 17.820 1.00 52.09 347 CYS A CA 1
ATOM 2796 C C . CYS A 1 347 ? -18.204 -29.804 18.772 1.00 52.09 347 CYS A C 1
ATOM 2798 O O . CYS A 1 347 ? -18.501 -30.994 18.735 1.00 52.09 347 CYS A O 1
ATOM 2800 N N . LYS A 1 348 ? -18.775 -28.998 19.670 1.00 46.66 348 LYS A N 1
ATOM 2801 C CA . LYS A 1 348 ? -19.994 -29.354 20.383 1.00 46.66 348 LYS A CA 1
ATOM 2802 C C . LYS A 1 348 ? -21.135 -29.136 19.408 1.00 46.66 348 LYS A C 1
ATOM 2804 O O . LYS A 1 348 ? -21.627 -28.021 19.244 1.00 46.66 348 LYS A O 1
ATOM 2809 N N . THR A 1 349 ? -21.538 -30.226 18.764 1.00 41.47 349 THR A N 1
ATOM 2810 C CA . THR A 1 349 ? -22.865 -30.362 18.166 1.00 41.47 349 THR A CA 1
ATOM 2811 C C . THR A 1 349 ? -23.915 -29.812 19.136 1.00 41.47 349 THR A C 1
ATOM 2813 O O . THR A 1 349 ? -23.844 -30.111 20.335 1.00 41.47 349 THR A O 1
ATOM 2816 N N . PRO A 1 350 ? -24.893 -29.019 18.667 1.00 41.50 350 PRO A N 1
ATOM 2817 C CA . PRO A 1 350 ? -26.008 -28.614 19.501 1.00 41.50 350 PRO A CA 1
ATOM 2818 C C . PRO A 1 350 ? -26.844 -29.864 19.778 1.00 41.50 350 PRO A C 1
ATOM 2820 O O . PRO A 1 350 ? -27.660 -30.273 18.957 1.00 41.50 350 PRO A O 1
ATOM 2823 N N . HIS A 1 351 ? -26.616 -30.515 20.918 1.00 35.62 351 HIS A N 1
ATOM 2824 C CA . HIS A 1 351 ? -27.524 -31.557 21.363 1.00 35.62 351 HIS A CA 1
ATOM 2825 C C . HIS A 1 351 ? -28.797 -30.861 21.844 1.00 35.62 351 HIS A C 1
ATOM 2827 O O . HIS A 1 351 ? -28.839 -30.271 22.924 1.00 35.62 351 HIS A O 1
ATOM 2833 N N . ASN A 1 352 ? -29.831 -30.915 21.003 1.00 37.75 352 ASN A N 1
ATOM 2834 C CA . ASN A 1 352 ? -31.212 -30.895 21.457 1.00 37.75 352 ASN A CA 1
ATOM 2835 C C . ASN A 1 352 ? -31.327 -31.900 22.605 1.00 37.75 352 ASN A C 1
ATOM 2837 O O . ASN A 1 352 ? -31.116 -33.086 22.378 1.00 37.75 352 ASN A O 1
ATOM 2841 N N . ASN A 1 353 ? -31.641 -31.417 23.802 1.00 29.88 353 ASN A N 1
ATOM 2842 C CA . ASN A 1 353 ? -32.367 -32.172 24.811 1.00 29.88 353 ASN A CA 1
ATOM 2843 C C . ASN A 1 353 ? -33.284 -31.189 25.537 1.00 29.88 353 ASN A C 1
ATOM 2845 O O . ASN A 1 353 ? -32.936 -30.554 26.532 1.00 29.88 353 ASN A O 1
ATOM 2849 N N . SER A 1 354 ? -34.479 -31.046 24.974 1.00 35.25 354 SER A N 1
ATOM 2850 C CA . SER A 1 354 ? -35.685 -30.807 25.750 1.00 35.25 354 SER A CA 1
ATOM 2851 C C . SER A 1 354 ? -35.856 -31.918 26.790 1.00 35.25 354 SER A C 1
ATOM 2853 O O . SER A 1 354 ? -35.637 -33.081 26.473 1.00 35.25 354 SER A O 1
ATOM 2855 N N . GLN A 1 355 ? -36.368 -31.533 27.961 1.00 34.22 355 GLN A N 1
ATOM 2856 C CA . GLN A 1 355 ? -36.809 -32.364 29.091 1.00 34.22 355 GLN A CA 1
ATOM 2857 C C . GLN A 1 355 ? -35.744 -32.717 30.142 1.00 34.22 355 GLN A C 1
ATOM 2859 O O . GLN A 1 355 ? -35.188 -33.804 30.172 1.00 34.22 355 GLN A O 1
ATOM 2864 N N . HIS A 1 356 ? -35.598 -31.824 31.124 1.00 30.69 356 HIS A N 1
ATOM 2865 C CA . HIS A 1 356 ? -35.840 -32.229 32.510 1.00 30.69 356 HIS A CA 1
ATOM 2866 C C . HIS A 1 356 ? -36.398 -31.052 33.317 1.00 30.69 356 HIS A C 1
ATOM 2868 O O . HIS A 1 356 ? -35.689 -30.179 33.811 1.00 30.69 356 HIS A O 1
ATOM 2874 N N . THR A 1 357 ? -37.721 -31.033 33.434 1.00 32.84 357 THR A N 1
ATOM 2875 C CA . THR A 1 357 ? -38.439 -30.432 34.555 1.00 32.84 357 THR A CA 1
ATOM 2876 C C . THR A 1 357 ? -38.116 -31.208 35.835 1.00 32.84 357 THR A C 1
ATOM 2878 O O . THR A 1 357 ? -38.257 -32.429 35.853 1.00 32.84 357 THR A O 1
ATOM 2881 N N . ARG A 1 358 ? -37.709 -30.477 36.886 1.00 31.42 358 ARG A N 1
ATOM 2882 C CA . ARG A 1 358 ? -37.792 -30.727 38.353 1.00 31.42 358 ARG A CA 1
ATOM 2883 C C . ARG A 1 358 ? -36.535 -30.118 38.996 1.00 31.42 358 ARG A C 1
ATOM 2885 O O . ARG A 1 358 ? -35.443 -30.374 38.524 1.00 31.42 358 ARG A O 1
ATOM 2892 N N . THR A 1 359 ? -36.535 -29.305 40.046 1.00 29.62 359 THR A N 1
ATOM 2893 C CA . THR A 1 359 ? -37.546 -28.784 40.976 1.00 29.62 359 THR A CA 1
ATOM 2894 C C . THR A 1 359 ? -36.846 -27.680 41.778 1.00 29.62 359 THR A C 1
ATOM 2896 O O . THR A 1 359 ? -35.660 -27.783 42.084 1.00 29.62 359 THR A O 1
ATOM 2899 N N . ARG A 1 360 ? -37.602 -26.638 42.130 1.00 34.12 360 ARG A N 1
ATOM 2900 C CA . ARG A 1 360 ? -37.301 -25.633 43.163 1.00 34.12 360 ARG A CA 1
ATOM 2901 C C . ARG A 1 360 ? -36.728 -26.262 44.447 1.00 34.12 360 ARG A C 1
ATOM 2903 O O . ARG A 1 360 ? -37.372 -27.113 45.044 1.00 34.12 360 ARG A O 1
ATOM 2910 N N . SER A 1 361 ? -35.606 -25.727 44.917 1.00 30.28 361 SER A N 1
ATOM 2911 C CA . SER A 1 361 ? -35.226 -25.573 46.331 1.00 30.28 361 SER A CA 1
ATOM 2912 C C . SER A 1 361 ? -34.089 -24.539 46.329 1.00 30.28 361 SER A C 1
ATOM 2914 O O . SER A 1 361 ? -33.103 -24.727 45.631 1.00 30.28 361 SER A O 1
ATOM 2916 N N . GLY A 1 362 ? -34.185 -23.338 46.895 1.00 28.28 362 GLY A N 1
ATOM 2917 C CA . GLY A 1 362 ? -34.776 -23.005 48.183 1.00 28.28 362 GLY A CA 1
ATOM 2918 C C . GLY A 1 362 ? -33.659 -22.753 49.201 1.00 28.28 362 GLY A C 1
ATOM 2919 O O . GLY A 1 362 ? -33.510 -23.520 50.139 1.00 28.28 362 GLY A O 1
ATOM 2920 N N . ARG A 1 363 ? -32.852 -21.695 49.021 1.00 27.86 363 ARG A N 1
ATOM 2921 C CA . ARG A 1 363 ? -32.021 -21.115 50.094 1.00 27.86 363 ARG A CA 1
ATOM 2922 C C . ARG A 1 363 ? -31.994 -19.596 49.956 1.00 27.86 363 ARG A C 1
ATOM 2924 O O . ARG A 1 363 ? -31.149 -19.021 49.279 1.00 27.86 363 ARG A O 1
ATOM 2931 N N . ILE A 1 364 ? -32.991 -18.977 50.577 1.00 32.00 364 ILE A N 1
ATOM 2932 C CA . ILE A 1 364 ? -33.043 -17.550 50.881 1.00 32.00 364 ILE A CA 1
ATOM 2933 C C . ILE A 1 364 ? -32.523 -17.407 52.316 1.00 32.00 364 ILE A C 1
ATOM 2935 O O . ILE A 1 364 ? -33.007 -18.085 53.220 1.00 32.00 364 ILE A O 1
ATOM 2939 N N . HIS A 1 365 ? -31.506 -16.565 52.499 1.00 29.97 365 HIS A N 1
ATOM 2940 C CA . HIS A 1 365 ? -31.050 -16.092 53.806 1.00 29.97 365 HIS A CA 1
ATOM 2941 C C . HIS A 1 365 ? -32.176 -15.305 54.504 1.00 29.97 365 HIS A C 1
ATOM 2943 O O . HIS A 1 365 ? -32.791 -14.463 53.847 1.00 29.97 365 HIS A O 1
ATOM 2949 N N . PRO A 1 366 ? -32.442 -15.509 55.808 1.00 31.28 366 PRO A N 1
ATOM 2950 C CA . PRO A 1 366 ? -33.454 -14.736 56.511 1.00 31.28 366 PRO A CA 1
ATOM 2951 C C . PRO A 1 366 ? -32.881 -13.374 56.926 1.00 31.28 366 PRO A C 1
ATOM 2953 O O . PRO A 1 366 ? -31.865 -13.299 57.616 1.00 31.28 366 PRO A O 1
ATOM 2956 N N . MET A 1 367 ? -33.550 -12.295 56.518 1.00 29.20 367 MET A N 1
ATOM 2957 C CA . MET A 1 367 ? -33.451 -10.989 57.168 1.00 29.20 367 MET A CA 1
ATOM 2958 C C . MET A 1 367 ? -34.695 -10.797 58.035 1.00 29.20 367 MET A C 1
ATOM 2960 O O . MET A 1 367 ? -35.816 -10.800 57.534 1.00 29.20 367 MET A O 1
ATOM 2964 N N . ASN A 1 368 ? -34.456 -10.633 59.335 1.00 29.56 368 ASN A N 1
ATOM 2965 C CA . ASN A 1 368 ? -35.414 -10.158 60.326 1.00 29.56 368 ASN A CA 1
ATOM 2966 C C . ASN A 1 368 ? -36.013 -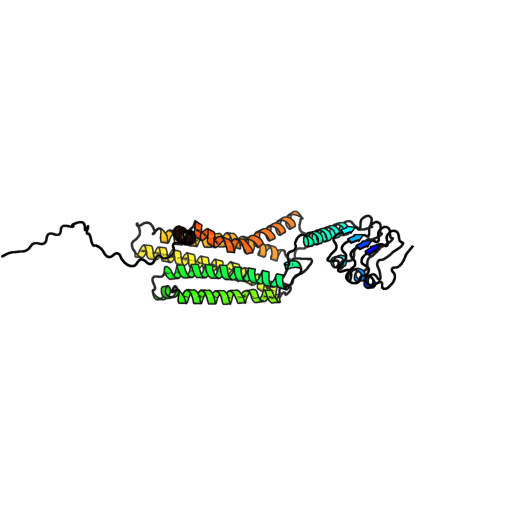8.813 59.902 1.00 29.56 368 ASN A C 1
ATOM 2968 O O . ASN A 1 368 ? -35.276 -7.839 59.745 1.00 29.56 368 ASN A O 1
ATOM 2972 N N . GLN A 1 369 ? -37.340 -8.731 59.842 1.00 30.97 369 GLN A N 1
ATOM 2973 C CA . GLN A 1 369 ? -38.062 -7.481 60.060 1.00 30.97 369 GLN A CA 1
ATOM 2974 C C . GLN A 1 369 ? -39.227 -7.732 61.017 1.00 30.97 369 GLN A C 1
ATOM 2976 O O . GLN A 1 369 ? -40.206 -8.394 60.687 1.00 30.97 369 GLN A O 1
ATOM 2981 N N . ASN A 1 370 ? -39.061 -7.188 62.222 1.00 28.41 370 ASN A N 1
ATOM 2982 C CA . ASN A 1 370 ? -40.106 -6.938 63.200 1.00 28.41 370 ASN A CA 1
ATOM 2983 C C . ASN A 1 370 ? -41.146 -5.992 62.599 1.00 28.41 370 ASN A C 1
ATOM 2985 O O . ASN A 1 370 ? -40.789 -4.857 62.288 1.00 28.41 370 ASN A O 1
ATOM 2989 N N . ILE A 1 371 ? -42.414 -6.399 62.531 1.00 33.16 371 ILE A N 1
ATOM 2990 C CA . ILE A 1 371 ? -43.543 -5.463 62.550 1.00 33.16 371 ILE A CA 1
ATOM 2991 C C . ILE A 1 371 ? -44.630 -6.041 63.455 1.00 33.16 371 ILE A C 1
ATOM 2993 O O . ILE A 1 371 ? -45.083 -7.171 63.288 1.00 33.16 371 ILE A O 1
ATOM 2997 N N . ALA A 1 372 ? -44.977 -5.226 64.445 1.00 31.58 372 ALA A N 1
ATOM 2998 C CA . ALA A 1 372 ? -45.979 -5.440 65.465 1.00 31.58 372 ALA A CA 1
ATOM 2999 C C . ALA A 1 372 ? -47.383 -5.615 64.874 1.00 31.58 372 ALA A C 1
ATOM 3001 O O . ALA A 1 372 ? -47.772 -4.900 63.952 1.00 31.58 372 ALA A O 1
ATOM 3002 N N . THR A 1 373 ? -48.165 -6.511 65.470 1.00 31.55 373 THR A N 1
ATOM 3003 C CA . THR A 1 373 ? -49.625 -6.498 65.364 1.00 31.55 373 THR A CA 1
ATOM 3004 C C . THR A 1 373 ? -50.203 -6.241 66.748 1.00 31.55 373 THR A C 1
ATOM 3006 O O . THR A 1 373 ? -49.823 -6.862 67.738 1.00 31.55 373 THR A O 1
ATOM 3009 N N . ILE A 1 374 ? -51.050 -5.219 66.788 1.00 31.14 374 ILE A N 1
ATOM 3010 C CA . ILE A 1 374 ? -51.854 -4.786 67.921 1.00 31.14 374 ILE A CA 1
ATOM 3011 C C . ILE A 1 374 ? -53.146 -5.620 67.900 1.00 31.14 374 ILE A C 1
ATOM 3013 O O . ILE A 1 374 ? -53.734 -5.812 66.839 1.00 31.14 374 ILE A O 1
ATOM 3017 N N . ASN A 1 375 ? -53.508 -6.098 69.091 1.00 28.62 375 ASN A N 1
ATOM 3018 C CA . ASN A 1 375 ? -54.731 -6.775 69.552 1.00 28.62 375 ASN A CA 1
ATOM 3019 C C . ASN A 1 375 ? -56.070 -6.164 69.064 1.00 28.62 375 ASN A C 1
ATOM 3021 O O . ASN A 1 375 ? -56.055 -5.032 68.572 1.00 28.62 375 ASN A O 1
ATOM 3025 N N . PRO A 1 376 ? -57.236 -6.821 69.278 1.00 51.19 376 PRO A N 1
ATOM 3026 C CA . PRO A 1 376 ? -57.546 -7.862 70.281 1.00 51.19 376 PRO A CA 1
ATOM 3027 C C . PRO A 1 376 ? -57.967 -9.241 69.765 1.00 51.19 376 PRO A C 1
ATOM 3029 O O . PRO A 1 376 ? -58.499 -9.341 68.638 1.00 51.19 376 PRO A O 1
#

InterPro domains:
  IPR000276 G protein-coupled receptor, rhodopsin-like [PF00001] (110-300)
  IPR017452 GPCR, rhodopsin-like, 7TM [PS50262] (43-326)
  IPR032675 Leucine-rich repeat domain superfamily [G3DSA:3.80.10.10] (1-104)

pLDDT: mean 76.28, std 17.25, range [27.86, 96.81]

Radius of gyration: 34.95 Å; chains: 1; bounding box: 97×50×116 Å

Secondary structure (DSSP, 8-state):
---SPPS--TT-SEEE--SS---EE-SGGGT--S---EEE--SS---EE-HHHHTT--S-SEEE--SS--S---GGGGG-TT--EEE--SS---HHHHHHHHHHHHHHHHHHH---GGGT-HHHHHHHHHHHHHHHHHHHHHHHHHHHHHHHHT-S-HHHHGGGSHHHHHHHHHHHHHHHHHTTHHHHHHEE--SSSSSSEE-SHHHHHHHHHIIIIIIIIHHHHHHHHHHHHHHHHHHHHHHHTT-SSS---HHHHHHHHHHHHHHHHHHHHHHHHHHHHHHHHHTTTS-GGGS-HHHHHHHHHHHHHHHHIIIIIHHHHHHHHHHHH-HHHHHHHHHHHHHHHS-----------------PPPPP--------

Sequence (376 aa):
MINHLPANIPNLHIIELDSNELTSLSGFEMITSHNSTLLSFNDNKIGSISSASLARIDTVNEFYLSNNQLTELPDSIYLIKDLKKFNIQNNKLDAIEKEWIQDILASMLAFFTNNNPSNYSDVYCKIRNYMINFSQFSSRAFIILACLDRFLLCSTSVRQRQFCRPIIAIKMVVFAILICACLPVYILISYKSHQIIMPCMVTTQAGNIYETISIWMLNVTIPTLSMSILSWLTIKRLKANAKRVGREKIRVNGKDSQLATMLIAQVLLYMVTNVPYFIFIFYAKINENVPTSSKSLYQITIESFSATLLTSFFYYVFNGWSFFVYTLTAPSFRRELLMIFSRLCLCKTPHNNSQHTRTRSGRIHPMNQNIATINP

Organism: NCBI:txid433720